Protein AF-A0A7X4GHF5-F1 (afdb_monomer)

Sequence (392 aa):
MITPLTTISASYLDLLAVWRRQIQSVVDDRAQVVCMDEGSFHELKDEPDIDASLAATSLLNASNRRAFWIRRLSVLRSAFDLQGSVLHSDSDAFWLKNPLHLTSRADLVISIEHGLPKHITKRRGFVVCCGFFSLQKNNATTAFVDAWQAACSRTADDQISINTLIDKSITNWGSTEVEGQTCHTAVADFGKGPFRILALSNNLITREHAFDVPSSSYVAHPFLERRFHSAFVALYSKLVVDGTLRDFKVTENFAGMKRRDWATYCCYQQLGSQIPRECLAHAGYLATLAQDFEAAAGYFAQLQHLEGDALVDLYDLQIRRGQEKDALNTLGEIARSSKLSDTQLNKIIRHMARKPHPTGSALVAIALRRYSRPTRLYEGVRRLYLQARGAL

Mean predicted aligned error: 10.78 Å

Structure (mmCIF, N/CA/C/O backbone):
data_AF-A0A7X4GHF5-F1
#
_entry.id   AF-A0A7X4GHF5-F1
#
loop_
_atom_site.group_PDB
_atom_site.id
_atom_site.type_symbol
_atom_site.label_atom_id
_atom_site.label_alt_id
_atom_site.label_comp_id
_atom_site.label_asym_id
_atom_site.label_entity_id
_atom_site.label_seq_id
_atom_site.pdbx_PDB_ins_code
_atom_site.Cartn_x
_atom_site.Cartn_y
_atom_site.Cartn_z
_atom_site.occupancy
_atom_site.B_iso_or_equiv
_atom_site.auth_seq_id
_atom_site.auth_comp_id
_atom_site.auth_asym_id
_atom_site.auth_atom_id
_atom_site.pdbx_PDB_model_num
ATOM 1 N N . MET A 1 1 ? -20.221 -6.251 5.157 1.00 76.44 1 MET A N 1
ATOM 2 C CA . MET A 1 1 ? -19.133 -6.672 4.252 1.00 76.44 1 MET A CA 1
ATOM 3 C C . MET A 1 1 ? -18.185 -5.489 4.134 1.00 76.44 1 MET A C 1
ATOM 5 O O . MET A 1 1 ? -18.686 -4.374 4.172 1.00 76.44 1 MET A O 1
ATOM 9 N N . ILE A 1 2 ? -16.866 -5.698 4.133 1.00 88.25 2 ILE A N 1
ATOM 10 C CA . ILE A 1 2 ? -15.902 -4.597 3.979 1.00 88.25 2 ILE A CA 1
ATOM 11 C C . ILE A 1 2 ? -15.411 -4.631 2.539 1.00 88.25 2 ILE A C 1
ATOM 13 O O . ILE A 1 2 ? -14.798 -5.616 2.134 1.00 88.25 2 ILE A O 1
ATOM 17 N N . THR A 1 3 ? -15.689 -3.566 1.800 1.00 91.50 3 THR A N 1
ATOM 18 C CA . THR A 1 3 ? -15.310 -3.429 0.396 1.00 91.50 3 THR A CA 1
ATOM 19 C C . THR A 1 3 ? -13.855 -2.952 0.293 1.00 91.50 3 THR A C 1
ATOM 21 O O . THR A 1 3 ? -13.482 -2.005 0.997 1.00 91.50 3 THR A O 1
ATOM 24 N N . PRO A 1 4 ? -13.003 -3.587 -0.536 1.00 95.56 4 PRO A N 1
ATOM 25 C CA . PRO A 1 4 ? -11.650 -3.102 -0.781 1.00 95.56 4 PRO A CA 1
ATOM 26 C C . PRO A 1 4 ? -11.671 -1.725 -1.446 1.00 95.56 4 PRO A C 1
ATOM 28 O O . PRO A 1 4 ? -12.371 -1.513 -2.434 1.00 95.56 4 PRO A O 1
ATOM 31 N N . LEU A 1 5 ? -10.868 -0.808 -0.920 1.00 96.56 5 LEU A N 1
ATOM 32 C CA . LEU A 1 5 ? -10.724 0.559 -1.396 1.00 96.56 5 LEU A CA 1
ATOM 33 C C . LEU A 1 5 ? -9.272 0.817 -1.790 1.00 96.56 5 LEU A C 1
ATOM 35 O O . LEU A 1 5 ? -8.342 0.481 -1.054 1.00 96.56 5 LEU A O 1
ATOM 39 N N . THR A 1 6 ? -9.077 1.473 -2.930 1.00 97.00 6 THR A N 1
ATOM 40 C CA . THR A 1 6 ? -7.788 2.066 -3.295 1.00 97.00 6 THR A CA 1
ATOM 41 C C . THR A 1 6 ? -7.960 3.476 -3.854 1.00 97.00 6 THR A C 1
ATOM 43 O O . THR A 1 6 ? -9.057 3.897 -4.230 1.00 97.00 6 THR A O 1
ATOM 46 N N . THR A 1 7 ? -6.862 4.226 -3.905 1.00 95.44 7 THR A N 1
ATOM 47 C CA . THR A 1 7 ? -6.803 5.548 -4.539 1.00 95.44 7 THR A CA 1
ATOM 48 C C . THR A 1 7 ? -5.776 5.522 -5.656 1.00 95.44 7 THR A C 1
ATOM 50 O O . THR A 1 7 ? -4.653 5.076 -5.420 1.00 95.44 7 THR A O 1
ATOM 53 N N . ILE A 1 8 ? -6.116 6.034 -6.838 1.00 94.81 8 ILE A N 1
ATOM 54 C CA . ILE A 1 8 ? -5.271 5.897 -8.031 1.00 94.81 8 ILE A CA 1
ATOM 55 C C . ILE A 1 8 ? -5.116 7.219 -8.784 1.00 94.81 8 ILE A C 1
ATOM 57 O O . ILE A 1 8 ? -5.974 8.091 -8.703 1.00 94.81 8 ILE A O 1
ATOM 61 N N . SER A 1 9 ? -4.030 7.355 -9.539 1.00 92.19 9 SER A N 1
ATOM 62 C CA . SER A 1 9 ? -3.870 8.367 -10.589 1.00 92.19 9 SER A CA 1
ATOM 63 C C . SER A 1 9 ? -3.614 7.682 -11.932 1.00 92.19 9 SER A C 1
ATOM 65 O O . SER A 1 9 ? -3.171 6.533 -11.957 1.00 92.19 9 SER A O 1
ATOM 67 N N . ALA A 1 10 ? -3.801 8.379 -13.054 1.00 91.88 10 ALA A N 1
ATOM 68 C CA . ALA A 1 10 ? -3.638 7.811 -14.399 1.00 91.88 10 ALA A CA 1
ATOM 69 C C . ALA A 1 10 ? -2.277 7.111 -14.602 1.00 91.88 10 ALA A C 1
ATOM 71 O O . ALA A 1 10 ? -2.182 6.080 -15.259 1.00 91.88 10 ALA A O 1
ATOM 72 N N . SER A 1 11 ? -1.212 7.610 -13.964 1.00 89.31 11 SER A N 1
ATOM 73 C CA . SER A 1 11 ? 0.132 7.014 -14.029 1.00 89.31 11 SER A CA 1
ATOM 74 C C . SER A 1 11 ? 0.292 5.654 -13.330 1.00 89.31 11 SER A C 1
ATOM 76 O O . SER A 1 11 ? 1.405 5.133 -13.304 1.00 89.31 11 SER A O 1
ATOM 78 N N . TYR A 1 12 ? -0.755 5.136 -12.688 1.00 92.75 12 TYR A N 1
ATOM 79 C CA . TYR A 1 12 ? -0.763 3.846 -11.993 1.00 92.75 12 TYR A CA 1
ATOM 80 C C . TYR A 1 12 ? -1.846 2.892 -12.523 1.00 92.75 12 TYR A C 1
ATOM 82 O O . TYR A 1 12 ? -2.049 1.838 -11.926 1.00 92.75 12 TYR A O 1
ATOM 90 N N . LEU A 1 13 ? -2.516 3.216 -13.637 1.00 94.62 13 LEU A N 1
ATOM 91 C CA . LEU A 1 13 ? -3.560 2.361 -14.221 1.00 94.62 13 LEU A CA 1
ATOM 92 C C . LEU A 1 13 ? -3.055 0.942 -14.530 1.00 94.62 13 LEU A C 1
ATOM 94 O O . LEU A 1 13 ? -3.741 -0.029 -14.222 1.00 94.62 13 LEU A O 1
ATOM 98 N N . ASP A 1 14 ? -1.821 0.808 -15.016 1.00 92.69 14 ASP A N 1
ATOM 99 C CA . ASP A 1 14 ? -1.221 -0.500 -15.298 1.00 92.69 14 ASP A CA 1
ATOM 100 C C . ASP A 1 14 ? -1.058 -1.357 -14.030 1.00 92.69 14 ASP A C 1
ATOM 102 O O . ASP A 1 14 ? -1.313 -2.562 -14.046 1.00 92.69 14 ASP A O 1
ATOM 106 N N . LEU A 1 15 ? -0.674 -0.743 -12.904 1.00 92.44 15 LEU A N 1
ATOM 107 C CA . LEU A 1 15 ? -0.608 -1.428 -11.608 1.00 92.44 15 LEU A CA 1
ATOM 108 C C . LEU A 1 15 ? -2.003 -1.771 -11.090 1.00 92.44 15 LEU A C 1
ATOM 110 O O . LEU A 1 15 ? -2.215 -2.885 -10.610 1.00 92.44 15 LEU A O 1
ATOM 114 N N . LEU A 1 16 ? -2.964 -0.858 -11.245 1.00 94.62 16 LEU A N 1
ATOM 115 C CA . LEU A 1 16 ? -4.352 -1.110 -10.877 1.00 94.62 16 LEU A CA 1
ATOM 116 C C . LEU A 1 16 ? -4.926 -2.308 -11.643 1.00 94.62 16 LEU A C 1
ATOM 118 O O . LEU A 1 16 ? -5.626 -3.114 -11.045 1.00 94.62 16 LEU A O 1
ATOM 122 N N . ALA A 1 17 ? -4.601 -2.484 -12.925 1.00 92.94 17 ALA A N 1
ATOM 123 C CA . ALA A 1 17 ? -5.052 -3.639 -13.703 1.00 92.94 17 ALA A CA 1
ATOM 124 C C . ALA A 1 17 ? -4.521 -4.978 -13.152 1.00 92.94 17 ALA A C 1
ATOM 126 O O . ALA A 1 17 ? -5.177 -6.018 -13.262 1.00 92.94 17 ALA A O 1
ATOM 127 N N . VAL A 1 18 ? -3.330 -4.980 -12.544 1.00 91.00 18 VAL A N 1
ATOM 128 C CA . VAL A 1 18 ? -2.799 -6.150 -11.828 1.00 91.00 18 VAL A CA 1
ATOM 129 C C . VAL A 1 18 ? -3.540 -6.350 -10.510 1.00 91.00 18 VAL A C 1
ATOM 131 O O . VAL A 1 18 ? -4.030 -7.446 -10.245 1.00 91.00 18 VAL A O 1
ATOM 134 N N . TRP A 1 19 ? -3.662 -5.287 -9.718 1.00 92.62 19 TRP A N 1
ATOM 135 C CA . TRP A 1 19 ? -4.347 -5.292 -8.427 1.00 92.62 19 TRP A CA 1
ATOM 136 C C . TRP A 1 19 ? -5.813 -5.740 -8.539 1.00 92.62 19 TRP A C 1
ATOM 138 O O . TRP A 1 19 ? -6.261 -6.594 -7.781 1.00 92.62 19 TRP A O 1
ATOM 148 N N . ARG A 1 20 ? -6.541 -5.242 -9.544 1.00 91.69 20 ARG A N 1
ATOM 149 C CA . ARG A 1 20 ? -7.939 -5.583 -9.851 1.00 91.69 20 ARG A CA 1
ATOM 150 C C . ARG A 1 20 ? -8.105 -7.084 -10.069 1.00 91.69 20 ARG A C 1
ATOM 152 O O . ARG A 1 20 ? -8.884 -7.714 -9.363 1.00 91.69 20 ARG A O 1
ATOM 159 N N . ARG A 1 21 ? -7.310 -7.672 -10.973 1.00 90.00 21 ARG A N 1
ATOM 160 C CA . ARG A 1 21 ? -7.340 -9.121 -11.246 1.00 90.00 21 ARG A CA 1
ATOM 161 C C . ARG A 1 21 ? -7.090 -9.948 -9.986 1.00 90.00 21 ARG A C 1
ATOM 163 O O . ARG A 1 21 ? -7.719 -10.982 -9.790 1.00 90.00 21 ARG A O 1
ATOM 170 N N . GLN A 1 22 ? -6.180 -9.491 -9.128 1.00 88.25 22 GLN A N 1
ATOM 171 C CA . GLN A 1 22 ? -5.867 -10.171 -7.874 1.00 88.25 22 GLN A CA 1
ATOM 172 C C . GLN A 1 22 ? -7.028 -10.112 -6.891 1.00 88.25 22 GLN A C 1
ATOM 174 O O . GLN A 1 22 ? -7.406 -11.144 -6.345 1.00 88.25 22 GLN A O 1
ATOM 179 N N . ILE A 1 23 ? -7.633 -8.939 -6.705 1.00 89.88 23 ILE A N 1
ATOM 180 C CA . ILE A 1 23 ? -8.797 -8.810 -5.830 1.00 89.88 23 ILE A CA 1
ATOM 181 C C . ILE A 1 23 ? -9.945 -9.670 -6.327 1.00 89.88 23 ILE A C 1
ATOM 183 O O . ILE A 1 23 ? -10.456 -10.455 -5.540 1.00 89.88 23 ILE A O 1
ATOM 187 N N . GLN A 1 24 ? -10.271 -9.620 -7.617 1.00 89.31 24 GLN A N 1
ATOM 188 C CA . GLN A 1 24 ? -11.323 -10.459 -8.195 1.00 89.31 24 GLN A CA 1
ATOM 189 C C . GLN A 1 24 ? -11.056 -11.960 -8.014 1.00 89.31 24 GLN A C 1
ATOM 191 O O . GLN A 1 24 ? -11.988 -12.746 -7.891 1.00 89.31 24 GLN A O 1
ATOM 196 N N . SER A 1 25 ? -9.785 -12.379 -7.981 1.00 85.75 25 SER A N 1
ATOM 197 C CA . SER A 1 25 ? -9.433 -13.789 -7.764 1.00 85.75 25 SER A CA 1
ATOM 198 C C . SER A 1 25 ? -9.597 -14.259 -6.315 1.00 85.75 25 SER A C 1
ATOM 200 O O . SER A 1 25 ? -9.664 -15.462 -6.074 1.00 85.75 25 SER A O 1
ATOM 202 N N . VAL A 1 26 ? -9.650 -13.341 -5.342 1.00 84.69 26 VAL A N 1
ATOM 203 C CA . VAL A 1 26 ? -9.683 -13.690 -3.909 1.00 84.69 26 VAL A CA 1
ATOM 204 C C . VAL A 1 26 ? -10.907 -13.149 -3.165 1.00 84.69 26 VAL A C 1
ATOM 206 O O . VAL A 1 26 ? -11.211 -13.640 -2.074 1.00 84.69 26 VAL A O 1
ATOM 209 N N . VAL A 1 27 ? -11.612 -12.170 -3.733 1.00 86.00 27 VAL A N 1
ATOM 210 C CA . VAL A 1 27 ? -12.853 -11.578 -3.225 1.00 86.00 27 VAL A CA 1
ATOM 211 C C . VAL A 1 27 ? -13.862 -11.475 -4.368 1.00 86.00 27 VAL A C 1
ATOM 213 O O . VAL A 1 27 ? -13.585 -1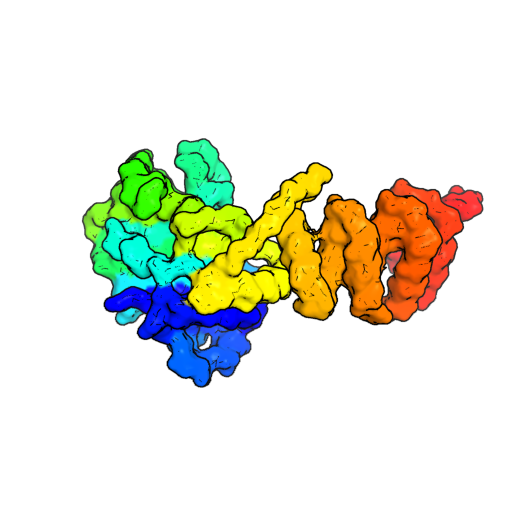0.862 -5.392 1.00 86.00 27 VAL A O 1
ATOM 216 N N . ASP A 1 28 ? -15.052 -12.032 -4.158 1.00 81.44 28 ASP A N 1
ATOM 217 C CA . ASP A 1 28 ? -16.188 -11.965 -5.088 1.00 81.44 28 ASP A CA 1
ATOM 218 C C . ASP A 1 28 ? -17.021 -10.685 -4.863 1.00 81.44 28 ASP A C 1
ATOM 220 O O . ASP A 1 28 ? -18.234 -10.728 -4.673 1.00 81.44 28 ASP A O 1
ATOM 224 N N . ASP A 1 29 ? -16.350 -9.536 -4.757 1.00 83.00 29 ASP A N 1
ATOM 225 C CA . ASP A 1 29 ? -16.986 -8.240 -4.496 1.00 83.00 29 ASP A CA 1
ATOM 226 C C . ASP A 1 29 ? -16.374 -7.154 -5.386 1.00 83.00 29 ASP A C 1
ATOM 228 O O . ASP A 1 29 ? -15.223 -7.255 -5.826 1.00 83.00 29 ASP A O 1
ATOM 232 N N . ARG A 1 30 ? -17.149 -6.100 -5.651 1.00 90.69 30 ARG A N 1
ATOM 233 C CA . ARG A 1 30 ? -16.676 -4.945 -6.418 1.00 90.69 30 ARG A CA 1
ATOM 234 C C . ARG A 1 30 ? -15.602 -4.217 -5.624 1.00 90.69 30 ARG A C 1
ATOM 236 O O . ARG A 1 30 ? -15.729 -4.037 -4.419 1.00 90.69 30 ARG A O 1
ATOM 243 N N . ALA A 1 31 ? -14.560 -3.749 -6.299 1.00 94.31 31 ALA A N 1
ATOM 244 C CA . ALA A 1 31 ? -13.562 -2.896 -5.668 1.00 94.31 31 ALA A CA 1
ATOM 245 C C . ALA A 1 31 ? -13.972 -1.428 -5.797 1.00 94.31 31 ALA A C 1
ATOM 247 O O . ALA A 1 31 ? -14.381 -0.984 -6.870 1.00 94.31 31 ALA A O 1
ATOM 248 N N . GLN A 1 32 ? -13.807 -0.647 -4.733 1.00 96.06 32 GLN A N 1
ATOM 249 C CA . GLN A 1 32 ? -13.950 0.798 -4.825 1.00 96.06 32 GLN A CA 1
ATOM 250 C C . GLN A 1 32 ? -12.619 1.430 -5.233 1.00 96.06 32 GLN A C 1
ATOM 252 O O . GLN A 1 32 ? -11.587 1.233 -4.585 1.00 96.06 32 GLN A O 1
ATOM 257 N N . VAL A 1 33 ? -12.647 2.245 -6.286 1.00 96.75 33 VAL A N 1
ATOM 258 C CA . VAL A 1 33 ? -11.467 2.973 -6.757 1.00 96.75 33 VAL A CA 1
ATOM 259 C C . VAL A 1 33 ? -11.758 4.463 -6.752 1.00 96.75 33 VAL A C 1
ATOM 261 O O . VAL A 1 33 ? -12.599 4.965 -7.497 1.00 96.75 33 VAL A O 1
ATOM 264 N N . VAL A 1 34 ? -11.031 5.203 -5.921 1.00 95.94 34 VAL A N 1
ATOM 265 C CA . VAL A 1 34 ? -11.137 6.661 -5.903 1.00 95.94 34 VAL A CA 1
ATOM 266 C C . VAL A 1 34 ? -10.039 7.262 -6.770 1.00 95.94 34 VAL A C 1
ATOM 268 O O . VAL A 1 34 ? -8.852 7.236 -6.441 1.00 95.94 34 VAL A O 1
ATOM 271 N N . CYS A 1 35 ? -10.456 7.800 -7.905 1.00 94.75 35 CYS A N 1
ATOM 272 C CA . CYS A 1 35 ? -9.605 8.410 -8.910 1.00 94.75 35 CYS A CA 1
ATOM 273 C C . CYS A 1 35 ? -9.187 9.807 -8.452 1.00 94.75 35 CYS A C 1
ATOM 275 O O . CYS A 1 35 ? -10.017 10.638 -8.084 1.00 94.75 35 CYS A O 1
ATOM 277 N N . MET A 1 36 ? -7.886 10.070 -8.462 1.00 91.94 36 MET A N 1
ATOM 278 C CA . MET A 1 36 ? -7.283 11.326 -8.009 1.00 91.94 36 MET A CA 1
ATOM 279 C C . MET A 1 36 ? -7.091 12.324 -9.158 1.00 91.94 36 MET A C 1
ATOM 281 O O . MET A 1 36 ? -6.655 13.451 -8.922 1.00 91.94 36 MET A O 1
ATOM 285 N N . ASP A 1 37 ? -7.423 11.914 -10.383 1.00 90.25 37 ASP A N 1
ATOM 286 C CA . ASP A 1 37 ? -7.453 12.731 -11.590 1.00 90.25 37 ASP A CA 1
ATOM 287 C C . ASP A 1 37 ? -8.564 12.264 -12.546 1.00 90.25 37 ASP A C 1
ATOM 289 O O . ASP A 1 37 ? -9.091 11.157 -12.435 1.00 90.25 37 ASP A O 1
ATOM 293 N N . GLU A 1 38 ? -8.929 13.130 -13.491 1.00 91.81 38 GLU A N 1
ATOM 294 C CA . GLU A 1 38 ? -9.986 12.854 -14.472 1.00 91.81 38 GLU A CA 1
ATOM 295 C C . GLU A 1 38 ? -9.607 11.735 -15.449 1.00 91.81 38 GLU A C 1
ATOM 297 O O . GLU A 1 38 ? -10.481 10.994 -15.887 1.00 91.81 38 GLU A O 1
ATOM 302 N N . GLY A 1 39 ? -8.317 11.575 -15.768 1.00 92.62 39 GLY A N 1
ATOM 303 C CA . GLY A 1 39 ? -7.848 10.553 -16.707 1.00 92.62 39 GLY A CA 1
ATOM 304 C C . GLY A 1 39 ? -8.120 9.138 -16.199 1.00 92.62 39 GLY A C 1
ATOM 305 O O . GLY A 1 39 ? -8.708 8.328 -16.906 1.00 92.62 39 GLY A O 1
ATOM 306 N N . SER A 1 40 ? -7.764 8.867 -14.944 1.00 94.31 40 SER A N 1
ATOM 307 C CA . SER A 1 40 ? -8.077 7.598 -14.281 1.00 94.31 40 SER A CA 1
ATOM 308 C C . SER A 1 40 ? -9.579 7.383 -14.101 1.00 94.31 40 SER A C 1
ATOM 310 O O . SER A 1 40 ? -10.049 6.266 -14.283 1.00 94.31 40 SER A O 1
ATOM 312 N N . PHE A 1 41 ? -10.355 8.433 -13.813 1.00 95.75 41 PHE A N 1
ATOM 313 C CA . PHE A 1 41 ? -11.812 8.303 -13.716 1.00 95.75 41 PHE A CA 1
ATOM 314 C C . PHE A 1 41 ? -12.460 7.949 -15.057 1.00 95.75 41 PHE A C 1
ATOM 316 O O . PHE A 1 41 ? -13.316 7.070 -15.109 1.00 95.75 41 PHE A O 1
ATOM 323 N N . HIS A 1 42 ? -12.051 8.605 -16.145 1.00 95.81 42 HIS A N 1
ATOM 324 C CA . HIS A 1 42 ? -12.578 8.319 -17.476 1.00 95.81 42 HIS A CA 1
ATOM 325 C C . HIS A 1 42 ? -12.290 6.891 -17.934 1.00 95.81 42 HIS A C 1
ATOM 327 O O . HIS A 1 42 ? -13.170 6.295 -18.548 1.00 95.81 42 HIS A O 1
ATOM 333 N N . GLU A 1 43 ? -11.114 6.358 -17.601 1.00 96.44 43 GLU A N 1
ATOM 334 C CA . GLU A 1 43 ? -10.748 4.972 -17.901 1.00 96.44 43 GLU A CA 1
ATOM 335 C C . GLU A 1 43 ? -11.610 3.966 -17.119 1.00 96.44 43 GLU A C 1
ATOM 337 O O . GLU A 1 43 ? -11.991 2.931 -17.651 1.00 96.44 43 GLU A O 1
ATOM 342 N N . LEU A 1 44 ? -11.941 4.264 -15.856 1.00 96.75 44 LEU A N 1
ATOM 343 C CA . LEU A 1 44 ? -12.502 3.273 -14.928 1.00 96.75 44 LEU A CA 1
ATOM 344 C C . LEU A 1 44 ? -14.017 3.361 -14.717 1.00 96.75 44 LEU A C 1
ATOM 346 O O . LEU A 1 44 ? -14.608 2.418 -14.200 1.00 96.75 44 LEU A O 1
ATOM 350 N N . LYS A 1 45 ? -14.667 4.476 -15.067 1.00 96.69 45 LYS A N 1
ATOM 351 C CA . LYS A 1 45 ? -16.090 4.722 -14.746 1.00 96.69 45 LYS A CA 1
ATOM 352 C C . LYS A 1 45 ? -17.071 3.712 -15.343 1.00 96.69 45 LYS A C 1
ATOM 354 O O . LYS A 1 45 ? -18.157 3.546 -14.795 1.00 96.69 45 LYS A O 1
ATOM 359 N N . ASP A 1 46 ? -16.701 3.070 -16.448 1.00 96.06 46 ASP A N 1
ATOM 360 C CA . ASP A 1 46 ? -17.560 2.119 -17.159 1.00 96.06 46 ASP A CA 1
ATOM 361 C C . ASP A 1 46 ? -17.146 0.652 -16.895 1.00 96.06 46 ASP A C 1
ATOM 363 O O . ASP A 1 46 ? -17.707 -0.269 -17.490 1.00 96.06 46 ASP A O 1
ATOM 367 N N . GLU A 1 47 ? -16.180 0.416 -15.996 1.00 95.12 47 GLU A N 1
ATOM 368 C CA . GLU A 1 47 ? -15.701 -0.924 -15.642 1.00 95.12 47 GLU A CA 1
ATOM 369 C C . GLU A 1 47 ? -16.683 -1.639 -14.688 1.00 95.12 47 GLU A C 1
ATOM 371 O O . GLU A 1 47 ? -16.971 -1.136 -13.599 1.00 95.12 47 GLU A O 1
ATOM 376 N N . PRO A 1 48 ? -17.211 -2.826 -15.046 1.00 92.69 48 PRO A N 1
ATOM 377 C CA . PRO A 1 48 ? -18.368 -3.425 -14.365 1.00 92.69 48 PRO A CA 1
ATOM 378 C C . PRO A 1 48 ? -18.104 -3.887 -12.920 1.00 92.69 48 PRO A C 1
ATOM 380 O O . PRO A 1 48 ? -19.014 -3.926 -12.093 1.00 92.69 48 PRO A O 1
ATOM 383 N N . ASP A 1 49 ? -16.866 -4.236 -12.596 1.00 92.62 49 ASP A N 1
ATOM 384 C CA . ASP A 1 49 ? -16.399 -4.741 -11.297 1.00 92.62 49 ASP A CA 1
ATOM 385 C C . ASP A 1 49 ? -15.738 -3.658 -10.428 1.00 92.62 49 ASP A C 1
ATOM 387 O O . ASP A 1 49 ? -15.343 -3.932 -9.293 1.00 92.62 49 ASP A O 1
ATOM 391 N N . ILE A 1 50 ? -15.639 -2.427 -10.933 1.00 94.38 50 ILE A N 1
ATOM 392 C CA . ILE A 1 50 ? -15.091 -1.287 -10.202 1.00 94.38 50 ILE A CA 1
ATOM 393 C C . ILE A 1 50 ? -16.216 -0.302 -9.890 1.00 94.38 50 ILE A C 1
ATOM 395 O O . ILE A 1 50 ? -17.032 0.036 -10.743 1.00 94.38 50 ILE A O 1
ATOM 399 N N . ASP A 1 51 ? -16.272 0.168 -8.649 1.00 95.50 51 ASP A N 1
ATOM 400 C CA . ASP A 1 51 ? -17.019 1.369 -8.280 1.00 95.50 51 ASP A CA 1
ATOM 401 C C . ASP A 1 51 ? -16.059 2.565 -8.283 1.00 95.50 51 ASP A C 1
ATOM 403 O O . ASP A 1 51 ? -15.347 2.832 -7.306 1.00 95.50 51 ASP A O 1
ATOM 407 N N . ALA A 1 52 ? -15.963 3.228 -9.438 1.00 96.31 52 ALA A N 1
ATOM 408 C CA . ALA A 1 52 ? -15.053 4.345 -9.639 1.00 96.31 52 ALA A CA 1
ATOM 409 C C . ALA A 1 52 ? -15.712 5.667 -9.235 1.00 96.31 52 ALA A C 1
ATOM 411 O O . ALA A 1 52 ? -16.794 6.018 -9.702 1.00 96.31 52 ALA A O 1
ATOM 412 N N . SER A 1 53 ? -15.013 6.464 -8.429 1.00 95.25 53 SER A N 1
ATOM 413 C CA . SER A 1 53 ? -15.431 7.831 -8.101 1.00 95.25 53 SER A CA 1
ATOM 414 C C . SER A 1 53 ? -14.281 8.810 -8.280 1.00 95.25 53 SER A C 1
ATOM 416 O O . SER A 1 53 ? -13.129 8.492 -7.993 1.00 95.25 53 SER A O 1
ATOM 418 N N . LEU A 1 54 ? -14.577 10.019 -8.754 1.00 93.88 54 LEU A N 1
ATOM 419 C CA . LEU A 1 54 ? -13.589 11.087 -8.846 1.00 93.88 54 LEU A CA 1
ATOM 420 C C . LEU A 1 54 ? -13.485 11.810 -7.501 1.00 93.88 54 LEU A C 1
ATOM 422 O O . LEU A 1 54 ? -14.474 12.312 -6.961 1.00 93.88 54 LEU A O 1
ATOM 426 N N . ALA A 1 55 ? -12.273 11.926 -6.969 1.00 90.88 55 ALA A N 1
ATOM 427 C CA . ALA A 1 55 ? -12.010 12.775 -5.824 1.00 90.88 55 ALA A CA 1
ATOM 428 C C . ALA A 1 55 ? -12.334 14.233 -6.197 1.00 90.88 55 ALA A C 1
ATOM 430 O O . ALA A 1 55 ? -11.614 14.852 -6.971 1.00 90.88 55 ALA A O 1
ATOM 431 N N . ALA A 1 56 ? -13.404 14.789 -5.618 1.00 76.19 56 ALA A N 1
ATOM 432 C CA . ALA A 1 56 ? -13.831 16.180 -5.788 1.00 76.19 56 ALA A CA 1
ATOM 433 C C . ALA A 1 56 ? -12.705 17.208 -5.524 1.00 76.19 56 ALA A C 1
ATOM 435 O O . ALA A 1 56 ? -12.559 17.654 -4.386 1.00 76.19 56 ALA A O 1
ATOM 436 N N . THR A 1 57 ? -11.898 17.518 -6.547 1.00 64.06 57 THR A N 1
ATOM 437 C CA . THR A 1 57 ? -11.048 18.710 -6.745 1.00 64.06 57 THR A CA 1
ATOM 438 C C . THR A 1 57 ? -10.228 18.547 -8.035 1.00 64.06 57 THR A C 1
ATOM 440 O O . THR A 1 57 ? -9.264 17.786 -8.065 1.00 64.06 57 THR A O 1
ATOM 443 N N . SER A 1 58 ? -10.558 19.314 -9.072 1.00 53.31 58 SER A N 1
ATOM 444 C CA . SER A 1 58 ? -9.985 19.288 -10.432 1.00 53.31 58 SER A CA 1
ATOM 445 C C . SER A 1 58 ? -8.552 19.844 -10.581 1.00 53.31 58 SER A C 1
ATOM 447 O O . SER A 1 58 ? -8.123 20.145 -11.689 1.00 53.31 58 SER A O 1
ATOM 449 N N . LEU A 1 59 ? -7.786 20.032 -9.496 1.00 52.62 59 LEU A N 1
ATOM 450 C CA . LEU A 1 59 ? -6.533 20.815 -9.534 1.00 52.62 59 LEU A CA 1
ATOM 451 C C . LEU A 1 59 ? -5.352 20.205 -8.770 1.00 52.62 59 LEU A C 1
ATOM 453 O O . LEU A 1 59 ? -4.392 20.908 -8.438 1.00 52.62 59 LEU A O 1
ATOM 457 N N . LEU A 1 60 ? -5.366 18.900 -8.494 1.00 60.28 60 LEU A N 1
ATOM 458 C CA . LEU A 1 60 ? -4.144 18.255 -8.028 1.00 60.28 60 LEU A CA 1
ATOM 459 C C . LEU A 1 60 ? -3.153 18.176 -9.188 1.00 60.28 60 LEU A C 1
ATOM 461 O O . LEU A 1 60 ? -3.236 17.322 -10.063 1.00 60.28 60 LEU A O 1
ATOM 465 N N . ASN A 1 61 ? -2.163 19.067 -9.166 1.00 64.75 61 ASN A N 1
ATOM 466 C CA . ASN A 1 61 ? -0.948 18.834 -9.922 1.00 64.75 61 ASN A CA 1
ATOM 467 C C . ASN A 1 61 ? -0.337 17.528 -9.388 1.00 64.75 61 ASN A C 1
ATOM 469 O O . ASN A 1 61 ? 0.135 17.493 -8.249 1.00 64.75 61 ASN A O 1
ATOM 473 N N . ALA A 1 62 ? -0.354 16.471 -10.206 1.00 61.69 62 ALA A N 1
ATOM 474 C CA . ALA A 1 62 ? 0.118 15.125 -9.867 1.00 61.6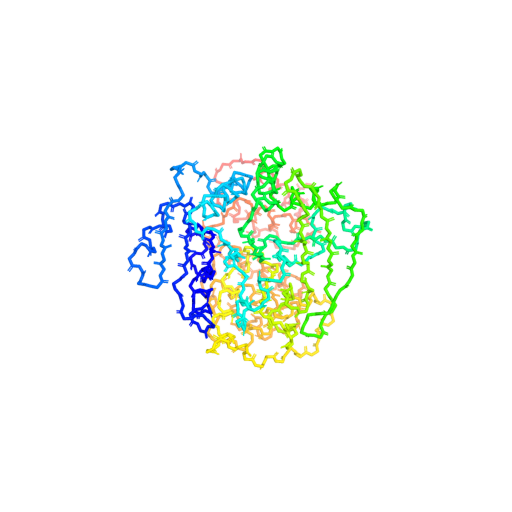9 62 ALA A CA 1
ATOM 475 C C . ALA A 1 62 ? 1.557 15.089 -9.304 1.00 61.69 62 ALA A C 1
ATOM 477 O O . ALA A 1 62 ? 1.976 14.107 -8.695 1.00 61.69 62 ALA A O 1
ATOM 478 N N . SER A 1 63 ? 2.326 16.171 -9.465 1.00 69.81 63 SER A N 1
ATOM 479 C CA . SER A 1 63 ? 3.658 16.320 -8.873 1.00 69.81 63 SER A CA 1
ATOM 480 C C . SER A 1 63 ? 3.668 16.616 -7.362 1.00 69.81 63 SER A C 1
ATOM 482 O O . SER A 1 63 ? 4.698 16.415 -6.712 1.00 69.81 63 SER A O 1
ATOM 484 N N . ASN A 1 64 ? 2.556 17.052 -6.759 1.00 84.38 64 ASN A N 1
ATOM 485 C CA . ASN A 1 64 ? 2.510 17.419 -5.343 1.00 84.38 64 ASN A CA 1
ATOM 486 C C . ASN A 1 64 ? 2.123 16.236 -4.436 1.00 84.38 64 ASN A C 1
ATOM 488 O O . ASN A 1 64 ? 0.984 16.111 -3.983 1.00 84.38 64 ASN A O 1
ATOM 492 N N . ARG A 1 65 ? 3.114 15.398 -4.102 1.00 85.69 65 ARG A N 1
ATOM 493 C CA . ARG A 1 65 ? 2.960 14.245 -3.185 1.00 85.69 65 ARG A CA 1
ATOM 494 C C . ARG A 1 65 ? 2.325 14.601 -1.834 1.00 85.69 65 ARG A C 1
ATOM 496 O O . ARG A 1 65 ? 1.564 13.814 -1.289 1.00 85.69 65 ARG A O 1
ATOM 503 N N . ARG A 1 66 ? 2.616 15.791 -1.305 1.00 90.00 66 ARG A N 1
ATOM 504 C CA . ARG A 1 66 ? 2.062 16.267 -0.028 1.00 90.00 66 ARG A CA 1
ATOM 505 C C . ARG A 1 66 ? 0.550 16.447 -0.094 1.00 90.00 66 ARG A C 1
ATOM 507 O O . ARG A 1 66 ? -0.169 15.993 0.790 1.00 90.00 66 ARG A O 1
ATOM 514 N N . ALA A 1 67 ? 0.075 17.072 -1.169 1.00 88.75 67 ALA A N 1
ATOM 515 C CA . ALA A 1 67 ? -1.352 17.244 -1.408 1.00 88.75 67 ALA A CA 1
ATOM 516 C C . ALA A 1 67 ? -2.054 15.896 -1.645 1.00 88.75 67 ALA A C 1
ATOM 518 O O . ALA A 1 67 ? -3.166 15.702 -1.159 1.00 88.75 67 ALA A O 1
ATOM 519 N N . PHE A 1 68 ? -1.380 14.950 -2.313 1.00 89.50 68 PHE A N 1
ATOM 520 C CA . PHE A 1 68 ? -1.885 13.587 -2.490 1.00 89.50 68 PHE A CA 1
ATOM 521 C C . PHE A 1 68 ? -2.188 12.908 -1.147 1.00 89.50 68 PHE A C 1
ATOM 523 O O . PHE A 1 68 ? -3.300 12.427 -0.962 1.00 89.50 68 PHE A O 1
ATOM 530 N N . TRP A 1 69 ? -1.257 12.917 -0.186 1.00 92.25 69 TRP A N 1
ATOM 531 C CA . TRP A 1 69 ? -1.461 12.235 1.101 1.00 92.25 69 TRP A CA 1
ATOM 532 C C . TRP A 1 69 ? -2.587 12.847 1.943 1.00 92.25 69 TRP A C 1
ATOM 534 O O . TRP A 1 69 ? -3.425 12.123 2.478 1.00 92.25 69 TRP A O 1
ATOM 544 N N . ILE A 1 70 ? -2.674 14.180 1.999 1.00 92.81 70 ILE A N 1
ATOM 545 C CA . ILE A 1 70 ? -3.788 14.873 2.673 1.00 92.81 70 ILE A CA 1
ATOM 546 C C . ILE A 1 70 ? -5.125 14.490 2.023 1.00 92.81 70 ILE A C 1
ATOM 548 O O . ILE A 1 70 ? -6.133 14.265 2.706 1.00 92.81 70 ILE A O 1
ATOM 552 N N . ARG A 1 71 ? -5.143 14.395 0.689 1.00 90.88 71 ARG A N 1
ATOM 553 C CA . ARG A 1 71 ? -6.353 14.057 -0.051 1.00 90.88 71 ARG A CA 1
ATOM 554 C C . ARG A 1 71 ? -6.748 12.595 0.115 1.00 90.88 71 ARG A C 1
ATOM 556 O O . ARG A 1 71 ? -7.929 12.348 0.342 1.00 90.88 71 ARG A O 1
ATOM 563 N N . ARG A 1 72 ? -5.794 11.659 0.067 1.00 92.94 72 ARG A N 1
ATOM 564 C CA . ARG A 1 72 ? -6.027 10.231 0.338 1.00 92.94 72 ARG A CA 1
ATOM 565 C C . ARG A 1 72 ? -6.763 10.061 1.663 1.00 92.94 72 ARG A C 1
ATOM 567 O O . ARG A 1 72 ? -7.791 9.398 1.715 1.00 92.94 72 ARG A O 1
ATOM 574 N N . LEU A 1 73 ? -6.320 10.756 2.708 1.00 94.19 73 LEU A N 1
ATOM 575 C CA . LEU A 1 73 ? -6.976 10.677 4.010 1.00 94.19 73 LEU A CA 1
ATOM 576 C C . LEU A 1 73 ? -8.374 11.318 4.040 1.00 94.19 73 LEU A C 1
ATOM 578 O O . LEU A 1 73 ? -9.266 10.817 4.718 1.00 94.19 73 LEU A O 1
ATOM 582 N N . SER A 1 74 ? -8.604 12.380 3.266 1.00 93.50 74 SER A N 1
ATOM 583 C CA . SER A 1 74 ? -9.942 12.981 3.124 1.00 93.50 74 SER A CA 1
ATOM 584 C C . SER A 1 74 ? -10.918 12.054 2.386 1.00 93.50 74 SER A C 1
ATOM 586 O O . SER A 1 74 ? -12.092 11.963 2.747 1.00 93.50 74 SER A O 1
ATOM 588 N N . VAL A 1 75 ? -10.423 11.330 1.378 1.00 93.12 75 VAL A N 1
ATOM 589 C CA . VAL A 1 75 ? -11.166 10.272 0.682 1.00 93.12 75 VAL A CA 1
ATOM 590 C C . VAL A 1 75 ? -11.516 9.147 1.651 1.00 93.12 75 VAL A C 1
ATOM 592 O O . VAL A 1 75 ? -12.685 8.793 1.771 1.00 93.12 75 VAL A O 1
ATOM 595 N N . LEU A 1 76 ? -10.531 8.648 2.401 1.00 93.06 76 LEU A N 1
ATOM 596 C CA . LEU A 1 76 ? -10.730 7.600 3.402 1.00 93.06 76 LEU A CA 1
ATOM 597 C C . LEU A 1 76 ? -11.752 8.008 4.467 1.00 9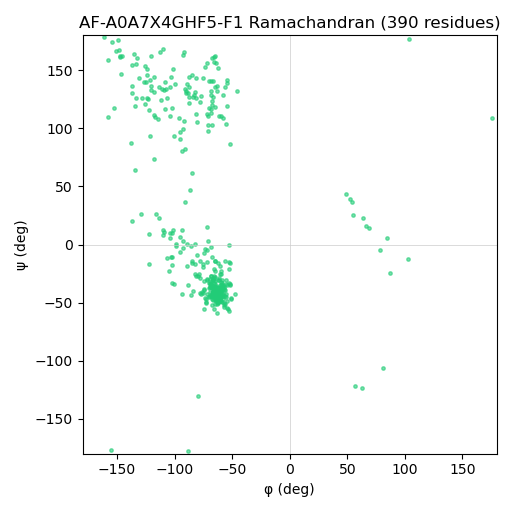3.06 76 LEU A C 1
ATOM 599 O O . LEU A 1 76 ? -12.628 7.218 4.801 1.00 93.06 76 LEU A O 1
ATOM 603 N N . ARG A 1 77 ? -11.692 9.253 4.961 1.00 94.50 77 ARG A N 1
ATOM 604 C CA . ARG A 1 77 ? -12.680 9.793 5.908 1.00 94.50 77 ARG A CA 1
ATOM 605 C C . ARG A 1 77 ? -14.092 9.764 5.326 1.00 94.50 77 ARG A C 1
ATOM 607 O O . ARG A 1 77 ? -15.013 9.362 6.032 1.00 94.50 77 ARG A O 1
ATOM 614 N N . SER A 1 78 ? -14.237 10.172 4.065 1.00 93.88 78 SER A N 1
ATOM 615 C CA . SER A 1 78 ? -15.527 10.210 3.365 1.00 93.88 78 SER A CA 1
ATOM 616 C C . SER A 1 78 ? -16.082 8.801 3.145 1.00 93.88 78 SER A C 1
ATOM 618 O O . SER A 1 78 ? -17.247 8.547 3.439 1.00 93.88 78 SER A O 1
ATOM 620 N N . ALA A 1 79 ? -15.239 7.858 2.710 1.00 91.94 79 ALA A N 1
ATOM 621 C CA . ALA A 1 79 ? -15.611 6.449 2.587 1.00 91.94 79 ALA A CA 1
ATOM 622 C C . ALA A 1 79 ? -16.031 5.858 3.945 1.00 91.94 79 ALA A C 1
ATOM 624 O O . ALA A 1 79 ? -17.062 5.200 4.043 1.00 91.94 79 ALA A O 1
ATOM 625 N N . PHE A 1 80 ? -15.299 6.182 5.014 1.00 92.31 80 PHE A N 1
ATOM 626 C CA . PHE A 1 80 ? -15.605 5.751 6.380 1.00 92.31 80 PHE A CA 1
ATOM 627 C C . PHE A 1 80 ? -16.918 6.337 6.939 1.00 92.31 80 PHE A C 1
ATOM 629 O O . PHE A 1 80 ? -17.559 5.738 7.809 1.00 92.31 80 PHE A O 1
ATOM 636 N N . ASP A 1 81 ? -17.348 7.513 6.473 1.00 93.12 81 ASP A N 1
ATOM 637 C CA . ASP A 1 81 ? -18.671 8.059 6.808 1.00 93.12 81 ASP A CA 1
ATOM 638 C C . ASP A 1 81 ? -19.798 7.370 6.049 1.00 93.12 81 ASP A C 1
ATOM 640 O O . ASP A 1 81 ? -20.825 7.062 6.649 1.00 93.12 81 ASP A O 1
ATOM 644 N N . LEU A 1 82 ? -19.598 7.102 4.759 1.00 92.50 82 LEU A N 1
ATOM 645 C CA . LEU A 1 82 ? -20.636 6.545 3.894 1.00 92.50 82 LEU A CA 1
ATOM 646 C C . LEU A 1 82 ? -20.839 5.039 4.095 1.00 92.50 82 LEU A C 1
ATOM 648 O O . LEU A 1 82 ? -21.972 4.570 4.114 1.00 92.50 82 LEU A O 1
ATOM 652 N N . GLN A 1 83 ? -19.753 4.281 4.242 1.00 91.50 83 GLN A N 1
ATOM 653 C CA . GLN A 1 83 ? -19.770 2.811 4.232 1.00 91.50 83 GLN A CA 1
ATOM 654 C C . GLN A 1 83 ? -19.573 2.196 5.620 1.00 91.50 83 GLN A C 1
ATOM 656 O O . GLN A 1 83 ? -19.778 0.999 5.819 1.00 91.50 83 GLN A O 1
ATOM 661 N N . GLY A 1 84 ? -19.172 3.003 6.604 1.00 92.88 84 GLY A N 1
ATOM 662 C CA . GLY A 1 84 ? -18.777 2.503 7.910 1.00 92.88 84 GLY A CA 1
ATOM 663 C C . GLY A 1 84 ? -17.339 1.991 7.892 1.00 92.88 84 GLY A C 1
ATOM 664 O O . GLY A 1 84 ? -16.414 2.792 7.925 1.00 92.88 84 GLY A O 1
ATOM 665 N N . SER A 1 85 ? -17.136 0.673 7.929 1.00 95.44 85 SER A N 1
ATOM 666 C CA . SER A 1 85 ? -15.787 0.089 7.977 1.00 95.44 85 SER A CA 1
ATOM 667 C C . SER A 1 85 ? -15.097 0.165 6.611 1.00 95.44 85 SER A C 1
ATOM 669 O O . SER A 1 85 ? -15.740 -0.031 5.586 1.00 95.44 85 SER A O 1
ATOM 671 N N . VAL A 1 86 ? -13.784 0.397 6.595 1.00 95.94 86 VAL A N 1
ATOM 672 C CA . VAL A 1 86 ? -12.987 0.553 5.362 1.00 95.94 86 VAL A CA 1
ATOM 673 C C . VAL A 1 86 ? -11.827 -0.435 5.369 1.00 95.94 86 VAL A C 1
ATOM 675 O O . VAL A 1 86 ? -11.192 -0.618 6.405 1.00 95.94 86 VAL A O 1
ATOM 678 N N . LEU A 1 87 ? -11.520 -1.036 4.219 1.00 97.12 87 LEU A N 1
ATOM 679 C CA . LEU A 1 87 ? -10.274 -1.758 3.964 1.00 97.12 87 LEU A CA 1
ATOM 680 C C . LEU A 1 87 ? -9.534 -1.050 2.839 1.00 97.12 87 LEU A C 1
ATOM 682 O O . LEU A 1 87 ? -9.976 -1.076 1.699 1.00 97.12 87 LEU A O 1
ATOM 686 N N . HIS A 1 88 ? -8.409 -0.429 3.164 1.00 97.69 88 HIS A N 1
ATOM 687 C CA . HIS A 1 88 ? -7.557 0.246 2.199 1.00 97.69 88 HIS A CA 1
ATOM 688 C C . HIS A 1 88 ? -6.370 -0.631 1.809 1.00 97.69 88 HIS A C 1
ATOM 690 O O . HIS A 1 88 ? -5.713 -1.230 2.666 1.00 97.69 88 HIS A O 1
ATOM 696 N N . SER A 1 89 ? -6.056 -0.631 0.518 1.00 97.31 89 SER A N 1
ATOM 697 C CA . SER A 1 89 ? -4.833 -1.194 -0.044 1.00 97.31 89 SER A CA 1
ATOM 698 C C . SER A 1 89 ? -4.293 -0.231 -1.098 1.00 97.31 89 SER A C 1
ATOM 700 O O . SER A 1 89 ? -5.035 0.185 -1.988 1.00 97.31 89 SER A O 1
ATOM 702 N N . ASP A 1 90 ? -3.010 0.120 -1.038 1.00 96.81 90 ASP A N 1
ATOM 703 C CA . ASP A 1 90 ? -2.370 0.846 -2.139 1.00 96.81 90 ASP A CA 1
ATOM 704 C C . ASP A 1 90 ? -2.395 -0.034 -3.408 1.00 96.81 90 ASP A C 1
ATOM 706 O O . ASP A 1 90 ? -2.447 -1.265 -3.332 1.00 96.81 90 ASP A O 1
ATOM 710 N N . SER A 1 91 ? -2.403 0.586 -4.590 1.00 94.88 91 SER A N 1
ATOM 711 C CA . SER A 1 91 ? -2.515 -0.132 -5.872 1.00 94.88 91 SER A CA 1
ATOM 712 C C . SER A 1 91 ? -1.294 -0.996 -6.211 1.00 94.88 91 SER A C 1
ATOM 714 O O . SER A 1 91 ? -1.318 -1.758 -7.171 1.00 94.88 91 SER A O 1
ATOM 716 N N . ASP A 1 92 ? -0.205 -0.846 -5.458 1.00 93.81 92 ASP A N 1
ATOM 717 C CA . ASP A 1 92 ? 1.005 -1.667 -5.502 1.00 93.81 92 ASP A CA 1
ATOM 718 C C . ASP A 1 92 ? 1.100 -2.656 -4.323 1.00 93.81 92 ASP A C 1
ATOM 720 O O . ASP A 1 92 ? 2.133 -3.299 -4.136 1.00 93.81 92 ASP A O 1
ATOM 724 N N . ALA A 1 93 ? 0.033 -2.810 -3.535 1.00 94.69 93 ALA A N 1
ATOM 725 C CA . ALA A 1 93 ? -0.112 -3.875 -2.551 1.00 94.69 93 ALA A CA 1
ATOM 726 C C . ALA A 1 93 ? -0.899 -5.036 -3.174 1.00 94.69 93 ALA A C 1
ATOM 728 O O . ALA A 1 93 ? -2.126 -5.030 -3.235 1.00 94.69 93 ALA A O 1
ATOM 729 N N . PHE A 1 94 ? -0.164 -6.029 -3.662 1.00 91.69 94 PHE A N 1
ATOM 730 C CA . PHE A 1 94 ? -0.660 -7.160 -4.433 1.00 91.69 94 PHE A CA 1
ATOM 731 C C . PHE A 1 94 ? -1.251 -8.253 -3.539 1.00 91.69 94 PHE A C 1
ATOM 733 O O . PHE A 1 94 ? -0.576 -8.745 -2.633 1.00 91.69 94 PHE A O 1
ATOM 740 N N . TRP A 1 95 ? -2.496 -8.657 -3.791 1.00 91.94 95 TRP A N 1
ATOM 741 C CA . TRP A 1 95 ? -3.198 -9.647 -2.968 1.00 91.94 95 TRP A CA 1
ATOM 742 C C . TRP A 1 95 ? -2.887 -11.060 -3.463 1.00 91.94 95 TRP A C 1
ATOM 744 O O . TRP A 1 95 ? -3.110 -11.392 -4.623 1.00 91.94 95 TRP A O 1
ATOM 754 N N . LEU A 1 96 ? -2.342 -11.882 -2.571 1.00 88.69 96 LEU A N 1
ATOM 755 C CA . LEU A 1 96 ? -1.879 -13.247 -2.850 1.00 88.69 96 LEU A CA 1
ATOM 756 C C . LEU A 1 96 ? -2.838 -14.308 -2.309 1.00 88.69 96 LEU A C 1
ATOM 758 O O . LEU A 1 96 ? -2.804 -15.470 -2.693 1.00 88.69 96 LEU A O 1
ATOM 762 N N . LYS A 1 97 ? -3.631 -13.915 -1.316 1.00 90.81 97 LYS A N 1
ATOM 763 C CA . LYS A 1 97 ? -4.667 -14.704 -0.656 1.00 90.81 97 LYS A CA 1
ATOM 764 C C . LYS A 1 97 ? -5.727 -13.733 -0.162 1.00 90.81 97 LYS A C 1
ATOM 766 O O . LYS A 1 97 ? -5.463 -12.540 -0.060 1.00 90.81 97 LYS A O 1
ATOM 771 N N . ASN A 1 98 ? -6.891 -14.238 0.231 1.00 93.25 98 ASN A N 1
ATOM 772 C CA . ASN A 1 98 ? -7.943 -13.411 0.815 1.00 93.25 98 ASN A CA 1
ATOM 773 C C . ASN A 1 98 ? -7.554 -12.929 2.239 1.00 93.25 98 ASN A C 1
ATOM 775 O O . ASN A 1 98 ? -7.537 -13.743 3.171 1.00 93.25 98 ASN A O 1
ATOM 779 N N . PRO A 1 99 ? -7.279 -11.625 2.457 1.00 94.81 99 PRO A N 1
ATOM 780 C CA . PRO A 1 99 ? -6.875 -11.104 3.756 1.00 94.81 99 PRO A CA 1
ATOM 781 C C . PRO A 1 99 ? -8.069 -10.677 4.625 1.00 94.81 99 PRO A C 1
ATOM 783 O O . PRO A 1 99 ? -7.856 -10.190 5.732 1.00 94.81 99 PRO A O 1
ATOM 786 N N . LEU A 1 100 ? -9.322 -10.820 4.168 1.00 94.50 100 LEU A N 1
ATOM 787 C CA . LEU A 1 100 ? -10.492 -10.228 4.833 1.00 94.50 100 LEU A CA 1
ATOM 788 C C . LEU A 1 100 ? -10.656 -10.705 6.281 1.00 94.50 100 LEU A C 1
ATOM 790 O O . LEU A 1 100 ? -10.960 -9.898 7.159 1.00 94.50 100 LEU A O 1
ATOM 794 N N . HIS A 1 101 ? -10.367 -11.976 6.564 1.00 94.31 101 HIS A N 1
ATOM 795 C CA . HIS A 1 101 ? -10.415 -12.544 7.919 1.00 94.31 101 HIS A CA 1
ATOM 796 C C . HIS A 1 101 ? -9.381 -11.932 8.897 1.00 94.31 101 HIS A C 1
ATOM 798 O O . HIS A 1 101 ? -9.493 -12.103 10.114 1.00 94.31 101 HIS A O 1
ATOM 804 N N . LEU A 1 102 ? -8.377 -11.200 8.396 1.00 95.69 102 LEU A N 1
ATOM 805 C CA . LEU A 1 102 ? -7.425 -10.447 9.221 1.00 95.69 102 LEU A CA 1
ATOM 806 C C . LEU A 1 102 ? -8.008 -9.099 9.673 1.00 95.69 102 LEU A C 1
ATOM 808 O O . LEU A 1 102 ? -7.618 -8.578 10.716 1.00 95.69 102 LEU A O 1
ATOM 812 N N . THR A 1 103 ? -8.944 -8.534 8.906 1.00 93.75 103 THR A N 1
ATOM 813 C CA . THR A 1 103 ? -9.309 -7.105 8.961 1.00 93.75 103 THR A CA 1
ATOM 814 C C . THR A 1 103 ? -10.288 -6.725 10.073 1.00 93.75 103 THR A C 1
ATOM 816 O O . THR A 1 103 ? -10.392 -5.545 10.409 1.00 93.75 103 THR A O 1
ATOM 819 N N . SER A 1 104 ? -10.996 -7.687 10.671 1.00 92.81 104 SER A N 1
ATOM 820 C CA . SER A 1 104 ? -12.029 -7.461 11.698 1.00 92.81 104 SER A CA 1
ATOM 821 C C . SER A 1 104 ? -11.557 -7.722 13.133 1.00 92.81 104 SER A C 1
ATOM 823 O O . SER A 1 104 ? -12.373 -7.817 14.047 1.00 92.81 104 SER A O 1
ATOM 825 N N . ARG A 1 105 ? -10.245 -7.872 13.346 1.00 95.81 105 ARG A N 1
ATOM 826 C CA . ARG A 1 105 ? -9.667 -8.280 14.639 1.00 95.81 105 ARG A CA 1
ATOM 827 C C . ARG A 1 105 ? -9.444 -7.129 15.631 1.00 95.81 105 ARG A C 1
ATOM 829 O O . ARG A 1 105 ? -9.227 -7.388 16.812 1.00 95.81 105 ARG A O 1
ATOM 836 N N . ALA A 1 106 ? -9.469 -5.880 15.173 1.00 98.12 106 ALA A N 1
ATOM 837 C CA . ALA A 1 106 ? -9.238 -4.682 15.985 1.00 98.12 106 ALA A CA 1
ATOM 838 C C . ALA A 1 106 ? -9.929 -3.457 15.359 1.00 98.12 106 ALA A C 1
ATOM 840 O O . ALA A 1 106 ? -10.456 -3.557 14.252 1.00 98.12 106 ALA A O 1
ATOM 841 N N . ASP A 1 107 ? -9.906 -2.309 16.044 1.00 98.25 107 ASP A N 1
ATOM 842 C CA . ASP A 1 107 ? -10.456 -1.049 15.518 1.00 98.25 107 ASP A CA 1
ATOM 843 C C . ASP A 1 107 ? -9.632 -0.527 14.332 1.00 98.25 107 ASP A C 1
ATOM 845 O O . ASP A 1 107 ? -10.190 -0.033 13.353 1.00 98.25 107 ASP A O 1
ATOM 849 N N . LEU A 1 108 ? -8.310 -0.714 14.404 1.00 98.62 108 LEU A N 1
ATOM 850 C CA . LEU A 1 108 ? -7.360 -0.557 13.306 1.00 98.62 108 LEU A CA 1
ATOM 851 C C . LEU A 1 108 ? -6.542 -1.836 13.151 1.00 98.62 108 LEU A C 1
ATOM 853 O O . LEU A 1 108 ? -5.813 -2.218 14.068 1.00 98.62 108 LEU A O 1
ATOM 857 N N . VAL A 1 109 ? -6.606 -2.460 11.977 1.00 98.62 109 VAL A N 1
ATOM 858 C CA . VAL A 1 109 ? -5.650 -3.500 11.572 1.00 98.62 109 VAL A CA 1
ATOM 859 C C . VAL A 1 109 ? -4.736 -2.901 10.518 1.00 98.62 109 VAL A C 1
ATOM 861 O O . VAL A 1 109 ? -5.222 -2.349 9.543 1.00 98.62 109 VAL A O 1
ATOM 864 N N . ILE A 1 110 ? -3.422 -2.964 10.693 1.00 98.62 110 ILE A N 1
ATOM 865 C CA . ILE A 1 110 ? -2.478 -2.263 9.815 1.00 98.62 110 ILE A CA 1
ATOM 866 C C . ILE A 1 110 ? -1.189 -3.055 9.651 1.00 98.62 110 ILE A C 1
ATOM 868 O O . ILE A 1 110 ? -0.759 -3.732 10.573 1.00 98.62 110 ILE A O 1
ATOM 872 N N . SER A 1 111 ? -0.559 -2.990 8.486 1.00 98.19 111 SER A N 1
ATOM 873 C CA . SER A 1 111 ? 0.751 -3.619 8.266 1.00 98.19 111 SER A CA 1
ATOM 874 C C . SER A 1 111 ? 1.889 -2.852 8.950 1.00 98.19 111 SER A C 1
ATOM 876 O O . SER A 1 111 ? 1.797 -1.640 9.151 1.00 98.19 111 SER A O 1
ATOM 878 N N . ILE A 1 112 ? 2.974 -3.538 9.319 1.00 97.88 112 ILE A N 1
ATOM 879 C CA . ILE A 1 112 ? 4.210 -2.888 9.785 1.00 97.88 112 ILE A CA 1
ATOM 880 C C . ILE A 1 112 ? 5.202 -2.661 8.639 1.00 97.88 112 ILE A C 1
ATOM 882 O O . ILE A 1 112 ? 5.115 -3.265 7.577 1.00 97.88 112 ILE A O 1
ATOM 886 N N . GLU A 1 113 ? 6.180 -1.788 8.868 1.00 95.69 113 GLU A N 1
ATOM 887 C CA . GLU A 1 113 ? 7.401 -1.677 8.077 1.00 95.69 113 GLU A CA 1
ATOM 888 C C . GLU A 1 113 ? 8.554 -1.051 8.892 1.00 95.69 113 GLU A C 1
ATOM 890 O O . GLU A 1 113 ? 8.418 -0.716 10.068 1.00 95.69 113 GLU A O 1
ATOM 895 N N . HIS A 1 114 ? 9.705 -0.838 8.246 1.00 94.19 114 HIS A N 1
ATOM 896 C CA . HIS A 1 114 ? 10.918 -0.260 8.853 1.00 94.19 114 HIS A CA 1
ATOM 897 C C . HIS A 1 114 ? 11.311 1.100 8.227 1.00 94.19 114 HIS A C 1
ATOM 899 O O . HIS A 1 114 ? 12.483 1.501 8.184 1.00 94.19 114 HIS A O 1
ATOM 905 N N . GLY A 1 115 ? 10.309 1.798 7.687 1.00 92.00 115 GLY A N 1
ATOM 906 C CA . GLY A 1 115 ? 10.414 3.027 6.904 1.00 92.00 115 GLY A CA 1
ATOM 907 C C . GLY A 1 115 ? 10.610 4.296 7.738 1.00 92.00 115 GLY A C 1
ATOM 908 O O . GLY A 1 115 ? 11.536 4.391 8.546 1.00 92.00 115 GLY A O 1
ATOM 909 N N . LEU A 1 116 ? 9.800 5.316 7.460 1.00 93.31 116 LEU A N 1
ATOM 910 C CA . LEU A 1 116 ? 9.755 6.577 8.202 1.00 93.31 116 LEU A CA 1
ATOM 911 C C . LEU A 1 116 ? 8.549 6.590 9.157 1.00 93.31 116 LEU A C 1
ATOM 913 O O . LEU A 1 116 ? 7.529 5.984 8.829 1.00 93.31 116 LEU A O 1
ATOM 917 N N . PRO A 1 117 ? 8.634 7.310 10.293 1.00 97.31 117 PRO A N 1
ATOM 918 C CA . PRO A 1 117 ? 9.761 8.141 10.736 1.00 97.31 117 PRO A CA 1
ATOM 919 C C . PRO A 1 117 ? 10.840 7.371 11.531 1.00 97.31 117 PRO A C 1
ATOM 921 O O . PRO A 1 117 ? 10.548 6.640 12.475 1.00 97.31 117 PRO A O 1
ATOM 924 N N . LYS A 1 118 ? 12.125 7.613 11.213 1.00 97.12 118 LYS A N 1
ATOM 925 C CA . LYS A 1 118 ? 13.264 6.836 11.755 1.00 97.12 118 LYS A CA 1
ATOM 926 C C . LYS A 1 118 ? 13.408 6.854 13.274 1.00 97.12 118 LYS A C 1
ATOM 928 O O . LYS A 1 118 ? 13.877 5.872 13.840 1.00 97.12 118 LYS A O 1
ATOM 933 N N . HIS A 1 119 ? 13.030 7.943 13.938 1.00 97.56 119 HIS A N 1
ATOM 934 C CA . HIS A 1 119 ? 13.126 8.025 15.396 1.00 97.56 119 HIS A CA 1
ATOM 935 C C . HIS A 1 119 ? 12.134 7.077 16.092 1.00 97.56 119 HIS A C 1
ATOM 937 O O . HIS A 1 119 ? 12.476 6.502 17.123 1.00 97.56 119 HIS A O 1
ATOM 943 N N . ILE A 1 120 ? 10.951 6.860 15.502 1.00 98.00 120 ILE A N 1
ATOM 944 C CA . ILE A 1 120 ? 9.970 5.887 15.999 1.00 98.00 120 ILE A CA 1
ATOM 945 C C . ILE A 1 120 ? 10.466 4.475 15.703 1.00 98.00 120 ILE A C 1
ATOM 947 O O . ILE A 1 120 ? 10.535 3.671 16.627 1.00 98.00 120 ILE A O 1
ATOM 951 N N . THR A 1 121 ? 10.934 4.204 14.478 1.00 97.38 121 THR A N 1
ATOM 952 C CA . THR A 1 121 ? 11.519 2.898 14.124 1.00 97.38 121 THR A CA 1
ATOM 953 C C . THR A 1 121 ? 12.664 2.516 15.064 1.00 97.38 121 THR A C 1
ATOM 955 O O . THR A 1 121 ? 12.697 1.402 15.566 1.00 97.38 121 THR A O 1
ATOM 958 N N . LYS A 1 122 ? 13.580 3.447 15.372 1.00 97.00 122 LYS A N 1
ATOM 959 C CA . LYS A 1 122 ? 14.704 3.196 16.290 1.00 97.00 122 LYS A CA 1
ATOM 960 C C . LYS A 1 122 ? 14.239 2.860 17.711 1.00 97.00 122 LYS A C 1
ATOM 962 O O . LYS A 1 122 ? 14.879 2.055 18.375 1.00 97.00 122 LYS A O 1
ATOM 967 N N . ARG A 1 123 ? 13.164 3.492 18.190 1.00 97.00 123 ARG A N 1
ATOM 968 C CA . ARG A 1 123 ? 12.659 3.311 19.560 1.00 97.00 123 ARG A CA 1
ATOM 969 C C . ARG A 1 123 ? 11.751 2.090 19.705 1.00 97.00 123 ARG A C 1
ATOM 971 O O . ARG A 1 123 ? 11.800 1.429 20.733 1.00 97.00 123 ARG A O 1
ATOM 978 N N . ARG A 1 124 ? 10.886 1.834 18.723 1.00 96.44 124 ARG A N 1
ATOM 979 C CA . ARG A 1 124 ? 9.838 0.800 18.779 1.00 96.44 124 ARG A CA 1
ATOM 980 C C . ARG A 1 124 ? 10.195 -0.465 17.991 1.00 96.44 124 ARG A C 1
ATOM 982 O O . ARG A 1 124 ? 9.490 -1.455 18.106 1.00 96.44 124 ARG A O 1
ATOM 989 N N . GLY A 1 125 ? 11.254 -0.433 17.184 1.00 97.56 125 GLY A N 1
ATOM 990 C CA . GLY A 1 125 ? 11.654 -1.519 16.284 1.00 97.56 125 GLY A CA 1
ATOM 991 C C . GLY A 1 125 ? 10.969 -1.469 14.916 1.00 97.56 125 GLY A C 1
ATOM 992 O O . GLY A 1 125 ? 11.552 -1.924 13.941 1.00 97.56 125 GLY A O 1
ATOM 993 N N . PHE A 1 126 ? 9.790 -0.852 14.808 1.00 98.12 126 PHE A N 1
ATOM 994 C CA . PHE A 1 126 ? 9.013 -0.755 13.570 1.00 98.12 126 PHE A CA 1
ATOM 995 C C . PHE A 1 126 ? 8.191 0.544 13.513 1.00 98.12 126 PHE A C 1
ATOM 997 O O . PHE A 1 126 ? 8.180 1.345 14.451 1.00 98.12 126 PHE A O 1
ATOM 1004 N N . VAL A 1 127 ? 7.523 0.754 12.383 1.00 98.19 127 VAL A N 1
ATOM 1005 C CA . VAL A 1 127 ? 6.461 1.746 12.150 1.00 98.19 127 VAL A CA 1
ATOM 1006 C C . VAL A 1 127 ? 5.292 1.051 11.449 1.00 98.19 127 VAL A C 1
ATOM 1008 O O . VAL A 1 127 ? 5.479 -0.012 10.868 1.00 98.19 127 VAL A O 1
ATOM 1011 N N . VAL A 1 128 ? 4.091 1.618 11.493 1.00 98.31 128 VAL A N 1
ATOM 1012 C CA . VAL A 1 128 ? 2.944 1.120 10.720 1.00 98.31 128 VAL A CA 1
ATOM 1013 C C . VAL A 1 128 ? 2.952 1.697 9.297 1.00 98.31 128 VAL A C 1
ATOM 1015 O O . VAL A 1 128 ? 3.375 2.839 9.094 1.00 98.31 128 VAL A O 1
ATOM 1018 N N . CYS A 1 129 ? 2.500 0.919 8.317 1.00 97.50 129 CYS A N 1
ATOM 1019 C CA . CYS A 1 129 ? 2.498 1.251 6.894 1.00 97.50 129 CYS A CA 1
ATOM 1020 C C . CYS A 1 129 ? 1.070 1.516 6.399 1.00 97.50 129 CYS A C 1
ATOM 1022 O O . CYS A 1 129 ? 0.159 0.732 6.653 1.00 97.50 129 CYS A O 1
ATOM 1024 N N . CYS A 1 130 ? 0.873 2.605 5.653 1.00 97.12 130 CYS A N 1
ATOM 1025 C CA . CYS A 1 130 ? -0.450 2.972 5.126 1.00 97.12 130 CYS A CA 1
ATOM 1026 C C . CYS A 1 130 ? -0.833 2.233 3.834 1.00 97.12 130 CYS A C 1
ATOM 1028 O O . CYS A 1 130 ? -1.918 2.474 3.317 1.00 97.12 130 CYS A O 1
ATOM 1030 N N . GLY A 1 131 ? 0.024 1.348 3.316 1.00 96.62 131 GLY A N 1
ATOM 1031 C CA . GLY A 1 131 ? -0.268 0.618 2.080 1.00 96.62 131 GLY A CA 1
ATOM 1032 C C . GLY A 1 131 ? -1.236 -0.549 2.235 1.00 96.62 131 GLY A C 1
ATOM 1033 O O . GLY A 1 131 ? -1.762 -1.028 1.241 1.00 96.62 131 GLY A O 1
ATOM 1034 N N . PHE A 1 132 ? -1.500 -0.994 3.466 1.00 97.88 132 PHE A N 1
ATOM 1035 C CA . PHE A 1 132 ? -2.552 -1.965 3.760 1.00 97.88 132 PHE A CA 1
ATOM 1036 C C . PHE A 1 132 ? -3.052 -1.773 5.192 1.00 97.88 132 PHE A C 1
ATOM 1038 O O . PHE A 1 132 ? -2.274 -1.947 6.143 1.00 97.88 132 PHE A O 1
ATOM 1045 N N . PHE A 1 133 ? -4.330 -1.423 5.346 1.00 98.31 133 PHE A N 1
ATOM 1046 C CA . PHE A 1 133 ? -4.984 -1.310 6.650 1.00 98.31 133 PHE A CA 1
ATOM 1047 C C . PHE A 1 133 ? -6.510 -1.422 6.561 1.00 98.31 133 PHE A C 1
ATOM 1049 O O . PHE A 1 133 ? -7.105 -1.128 5.530 1.00 98.31 133 PHE A O 1
ATOM 1056 N N . SER A 1 134 ? -7.160 -1.768 7.670 1.00 98.25 134 SER A N 1
ATOM 1057 C CA . SER A 1 134 ? -8.606 -1.662 7.844 1.00 98.25 134 SER A CA 1
ATOM 1058 C C . SER A 1 134 ? -8.982 -0.830 9.065 1.00 98.25 134 SER A C 1
ATOM 1060 O O . SER A 1 134 ? -8.259 -0.787 10.060 1.00 98.25 134 SER A O 1
ATOM 1062 N N . LEU A 1 135 ? -10.142 -0.185 8.983 1.00 98.00 135 LEU A N 1
ATOM 1063 C CA . LEU A 1 135 ? -10.758 0.607 10.041 1.00 98.00 135 LEU A CA 1
ATOM 1064 C C . LEU A 1 135 ? -12.154 0.058 10.325 1.00 98.00 135 LEU A C 1
ATOM 1066 O O . LEU A 1 135 ? -12.975 -0.022 9.411 1.00 98.00 135 LEU A O 1
ATOM 1070 N N . GLN A 1 136 ? -12.445 -0.281 11.580 1.00 97.69 136 GLN A N 1
ATOM 1071 C CA . GLN A 1 136 ? -13.781 -0.720 11.989 1.00 97.69 136 GLN A CA 1
ATOM 1072 C C . GLN A 1 136 ? -14.633 0.452 12.457 1.00 97.69 136 GLN A C 1
ATOM 1074 O O . GLN A 1 136 ? -14.180 1.281 13.249 1.00 97.69 136 GLN A O 1
ATOM 1079 N N . LYS A 1 137 ? -15.886 0.531 12.000 1.00 96.62 137 LYS A N 1
ATOM 1080 C CA . LYS A 1 137 ? -16.775 1.628 12.389 1.00 96.62 137 LYS A CA 1
ATOM 1081 C C . LYS A 1 137 ? -17.152 1.544 13.864 1.00 96.62 137 LYS A C 1
ATOM 1083 O O . LYS A 1 137 ? -17.895 0.663 14.283 1.00 96.62 137 LYS A O 1
ATOM 1088 N N . ASN A 1 138 ? -16.686 2.519 14.633 1.00 97.19 138 ASN A N 1
ATOM 1089 C CA . ASN A 1 138 ? -17.172 2.831 15.971 1.00 97.19 138 ASN A CA 1
ATOM 1090 C C . ASN A 1 138 ? -16.749 4.258 16.369 1.00 97.19 138 ASN A C 1
ATOM 1092 O O . ASN A 1 138 ? -16.085 4.973 15.608 1.00 97.19 138 ASN A O 1
ATOM 1096 N N . ASN A 1 139 ? -17.158 4.686 17.563 1.00 97.56 139 ASN A N 1
ATOM 1097 C CA . ASN A 1 139 ? -16.890 6.033 18.066 1.00 97.56 139 ASN A CA 1
ATOM 1098 C C . ASN A 1 139 ? -15.392 6.295 18.297 1.00 97.56 139 ASN A C 1
ATOM 1100 O O . ASN A 1 139 ? -14.924 7.396 18.004 1.00 97.56 139 ASN A O 1
ATOM 1104 N N . ALA A 1 140 ? -14.640 5.300 18.779 1.00 98.19 140 ALA A N 1
ATOM 1105 C CA . ALA A 1 140 ? -13.202 5.422 19.014 1.00 98.19 140 ALA A CA 1
ATOM 1106 C C . ALA A 1 140 ? -12.434 5.552 17.689 1.00 98.19 140 ALA A C 1
ATOM 1108 O O . ALA A 1 140 ? -11.608 6.452 17.546 1.00 98.19 140 ALA A O 1
ATOM 1109 N N . THR A 1 141 ? -12.774 4.738 16.685 1.00 98.06 141 THR A N 1
ATOM 1110 C CA . THR A 1 141 ? -12.199 4.837 15.336 1.00 98.06 141 THR A CA 1
ATOM 1111 C C . THR A 1 141 ? -12.523 6.168 14.675 1.00 98.06 141 THR A C 1
ATOM 1113 O O . THR A 1 141 ? -11.648 6.765 14.060 1.00 98.06 141 THR A O 1
ATOM 1116 N N . THR A 1 142 ? -13.748 6.677 14.830 1.00 97.50 142 THR A N 1
ATOM 1117 C CA . THR A 1 142 ? -14.121 7.990 14.276 1.00 97.50 142 THR A CA 1
ATOM 1118 C C . THR A 1 142 ? -13.237 9.095 14.863 1.00 97.50 142 THR A C 1
ATOM 1120 O O . THR A 1 142 ? -12.617 9.844 14.112 1.00 97.50 142 THR A O 1
ATOM 1123 N N . ALA A 1 143 ? -13.076 9.124 16.192 1.00 98.12 143 ALA A N 1
ATOM 1124 C CA . ALA A 1 143 ? -12.199 10.086 16.859 1.00 98.12 143 ALA A CA 1
ATOM 1125 C C . ALA A 1 143 ? -10.729 9.952 16.423 1.00 98.12 143 ALA A C 1
ATOM 1127 O O . ALA A 1 143 ? -10.039 10.955 16.233 1.00 98.12 143 ALA A O 1
ATOM 1128 N N . PHE A 1 144 ? -10.255 8.719 16.227 1.00 98.31 144 PHE A N 1
ATOM 1129 C CA . PHE A 1 144 ? -8.919 8.458 15.702 1.00 98.31 144 PHE A CA 1
ATOM 1130 C C . PHE A 1 144 ? -8.733 9.006 14.281 1.00 98.31 144 PHE A C 1
ATOM 1132 O O . PHE A 1 144 ? -7.741 9.689 14.025 1.00 98.31 144 PHE A O 1
ATOM 1139 N N . VAL A 1 145 ? -9.667 8.736 13.361 1.00 97.81 145 VAL A N 1
ATOM 1140 C CA . VAL A 1 145 ? -9.569 9.198 11.966 1.00 97.81 145 VAL A CA 1
ATOM 1141 C C . VAL A 1 145 ? -9.598 10.727 11.903 1.00 97.81 145 VAL A C 1
ATOM 1143 O O . VAL A 1 145 ? -8.785 11.312 11.188 1.00 97.81 145 VAL A O 1
ATOM 1146 N N . ASP A 1 146 ? -10.441 11.384 12.705 1.00 97.31 146 ASP A N 1
ATOM 1147 C CA . ASP A 1 146 ? -10.473 12.849 12.803 1.00 97.31 146 ASP A CA 1
ATOM 1148 C C . ASP A 1 146 ? -9.123 13.406 13.303 1.00 97.31 146 ASP A C 1
ATOM 1150 O O . ASP A 1 146 ? -8.557 14.343 12.725 1.00 97.31 146 ASP A O 1
ATOM 1154 N N . ALA A 1 147 ? -8.544 12.790 14.342 1.00 98.25 147 ALA A N 1
ATOM 1155 C CA . ALA A 1 147 ? -7.230 13.166 14.863 1.00 98.25 147 ALA A CA 1
ATOM 1156 C C . ALA A 1 147 ? -6.104 12.932 13.839 1.00 98.25 147 ALA A C 1
ATOM 1158 O O . ALA A 1 147 ? -5.194 13.762 13.709 1.00 98.25 147 ALA A O 1
ATOM 1159 N N . TRP A 1 148 ? -6.168 11.832 13.085 1.00 98.19 148 TRP A N 1
ATOM 1160 C CA . TRP A 1 148 ? -5.216 11.514 12.026 1.00 98.19 148 TRP A CA 1
ATOM 1161 C C . TRP A 1 148 ? -5.308 12.521 10.876 1.00 98.19 148 TRP A C 1
ATOM 1163 O O . TRP A 1 148 ? -4.274 13.038 10.445 1.00 98.19 148 TRP A O 1
ATOM 1173 N N . GLN A 1 149 ? -6.515 12.887 10.437 1.00 96.88 149 GLN A N 1
ATOM 1174 C CA . GLN A 1 149 ? -6.730 13.887 9.386 1.00 96.88 149 GLN A CA 1
ATOM 1175 C C . GLN A 1 149 ? -6.186 15.261 9.788 1.00 96.88 149 GLN A C 1
ATOM 1177 O O . GLN A 1 149 ? -5.464 15.907 9.016 1.00 96.88 149 GLN A O 1
ATOM 1182 N N . ALA A 1 150 ? -6.443 15.677 11.029 1.00 97.31 150 ALA A N 1
ATOM 1183 C CA . ALA A 1 150 ? -5.885 16.907 11.577 1.00 97.31 150 ALA A CA 1
ATOM 1184 C C . ALA A 1 150 ? -4.346 16.864 11.639 1.00 97.31 150 ALA A C 1
ATOM 1186 O O . ALA A 1 150 ? -3.684 17.860 11.343 1.00 97.31 150 ALA A O 1
ATOM 1187 N N . ALA A 1 151 ? -3.754 15.721 12.007 1.00 97.81 151 ALA A N 1
ATOM 1188 C CA . ALA A 1 151 ? -2.303 15.541 12.031 1.00 97.81 151 ALA A CA 1
ATOM 1189 C C . ALA A 1 151 ? -1.679 15.567 10.627 1.00 97.81 151 ALA A C 1
ATOM 1191 O O . ALA A 1 151 ? -0.692 16.276 10.420 1.00 97.81 151 ALA A O 1
ATOM 1192 N N . CYS A 1 152 ? -2.283 14.872 9.662 1.00 96.81 152 CYS A N 1
ATOM 1193 C CA . CYS A 1 152 ? -1.832 14.829 8.271 1.00 96.81 152 CYS A CA 1
ATOM 1194 C C . CYS A 1 152 ? -1.867 16.201 7.607 1.00 96.81 152 CYS A C 1
ATOM 1196 O O . CYS A 1 152 ? -0.931 16.565 6.905 1.00 96.81 152 CYS A O 1
ATOM 1198 N N . SER A 1 153 ? -2.872 17.019 7.916 1.00 94.81 153 SER A N 1
ATOM 1199 C CA . SER A 1 153 ? -2.949 18.393 7.407 1.00 94.81 153 SER A CA 1
ATOM 1200 C C . SER A 1 153 ? -1.749 19.262 7.824 1.00 94.81 153 SER A C 1
ATOM 1202 O O . SER A 1 153 ? -1.442 20.244 7.154 1.00 94.81 153 SER A O 1
ATOM 1204 N N . ARG A 1 154 ? -1.044 18.906 8.912 1.00 96.19 154 ARG A N 1
ATOM 1205 C CA . ARG A 1 154 ? 0.143 19.633 9.400 1.00 96.19 154 ARG A CA 1
ATOM 1206 C C . ARG A 1 154 ? 1.458 19.066 8.878 1.00 96.19 154 ARG A C 1
ATOM 1208 O O . ARG A 1 154 ? 2.367 19.821 8.553 1.00 96.19 154 ARG A O 1
ATOM 1215 N N . THR A 1 155 ? 1.591 17.746 8.849 1.00 96.00 155 THR A N 1
ATOM 1216 C CA . THR A 1 155 ? 2.823 17.064 8.408 1.00 96.00 155 THR A CA 1
ATOM 1217 C C . THR A 1 155 ? 2.904 16.950 6.888 1.00 96.00 155 THR A C 1
ATOM 1219 O O . THR A 1 155 ? 3.998 16.836 6.337 1.00 96.00 155 THR A O 1
ATOM 1222 N N . ALA A 1 156 ? 1.740 16.967 6.235 1.00 95.06 156 ALA A N 1
ATOM 1223 C CA . ALA A 1 156 ? 1.533 16.616 4.847 1.00 95.06 156 ALA A CA 1
ATOM 1224 C C . ALA A 1 156 ? 2.192 15.281 4.476 1.00 95.06 156 ALA A C 1
ATOM 1226 O O . ALA A 1 156 ? 2.865 15.209 3.456 1.00 95.06 156 ALA A O 1
ATOM 1227 N N . ASP A 1 157 ? 2.051 14.272 5.341 1.00 95.81 157 ASP A N 1
ATOM 1228 C CA . ASP A 1 157 ? 2.472 12.878 5.150 1.00 95.81 157 ASP A CA 1
ATOM 1229 C C . ASP A 1 157 ? 1.637 12.012 6.109 1.00 95.81 157 ASP A C 1
ATOM 1231 O O . ASP A 1 157 ? 1.738 12.121 7.338 1.00 95.81 157 ASP A O 1
ATOM 1235 N N . ASP A 1 158 ? 0.716 11.219 5.572 1.00 96.25 158 ASP A N 1
ATOM 1236 C CA . ASP A 1 158 ? -0.236 10.447 6.372 1.00 96.25 158 ASP A CA 1
ATOM 1237 C C . ASP A 1 158 ? 0.436 9.316 7.158 1.00 96.25 158 ASP A C 1
ATOM 1239 O O . ASP A 1 158 ? 0.066 9.097 8.315 1.00 96.25 158 ASP A O 1
ATOM 1243 N N . GLN A 1 159 ? 1.486 8.700 6.615 1.00 96.62 159 GLN A N 1
ATOM 1244 C CA . GLN A 1 159 ? 2.270 7.681 7.303 1.00 96.62 159 GLN A CA 1
ATOM 1245 C C . GLN A 1 159 ? 3.082 8.247 8.473 1.00 96.62 159 GLN A C 1
ATOM 1247 O O . GLN A 1 159 ? 3.102 7.663 9.561 1.00 96.62 159 GLN A O 1
ATOM 1252 N N . ILE A 1 160 ? 3.734 9.399 8.306 1.00 97.75 160 ILE A N 1
ATOM 1253 C CA . ILE A 1 160 ? 4.406 10.070 9.429 1.00 97.75 160 ILE A CA 1
ATOM 1254 C C . ILE A 1 160 ? 3.378 10.464 10.495 1.00 97.75 160 ILE A C 1
ATOM 1256 O O . ILE A 1 160 ? 3.638 10.318 11.694 1.00 97.75 160 ILE A O 1
ATOM 1260 N N . SER A 1 161 ? 2.204 10.932 10.071 1.00 98.19 161 SER A N 1
ATOM 1261 C CA . SER A 1 161 ? 1.142 11.382 10.975 1.00 98.19 161 SER A CA 1
ATOM 1262 C C . SER A 1 161 ? 0.584 10.268 11.832 1.00 98.19 161 SER A C 1
ATOM 1264 O O . SER A 1 161 ? 0.529 10.431 13.048 1.00 98.19 161 SER A O 1
ATOM 1266 N N . ILE A 1 162 ? 0.201 9.144 11.219 1.00 98.38 162 ILE A N 1
ATOM 1267 C CA . ILE A 1 162 ? -0.393 8.019 11.943 1.00 98.38 162 ILE A CA 1
ATOM 1268 C C . ILE A 1 162 ? 0.600 7.442 12.948 1.00 98.38 162 ILE A C 1
ATOM 1270 O O . ILE A 1 162 ? 0.254 7.235 14.106 1.00 98.38 162 ILE A O 1
ATOM 1274 N N . ASN A 1 163 ? 1.865 7.278 12.547 1.00 98.62 163 ASN A N 1
ATOM 1275 C CA . ASN A 1 163 ? 2.906 6.763 13.428 1.0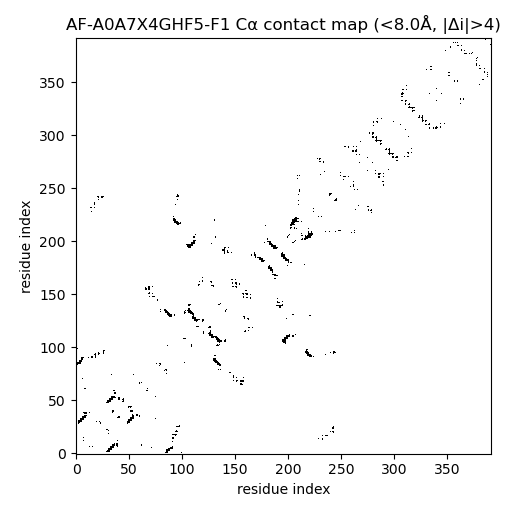0 98.62 163 ASN A CA 1
ATOM 1276 C C . ASN A 1 163 ? 3.173 7.701 14.604 1.00 98.62 163 ASN A C 1
ATOM 1278 O O . ASN A 1 163 ? 3.291 7.245 15.737 1.00 98.62 163 ASN A O 1
ATOM 1282 N N . THR A 1 164 ? 3.233 9.011 14.353 1.00 98.44 164 THR A N 1
ATOM 1283 C CA . THR A 1 164 ? 3.414 10.009 15.416 1.00 98.44 164 THR A CA 1
ATOM 1284 C C . THR A 1 164 ? 2.215 10.046 16.362 1.00 98.44 164 THR A C 1
ATOM 1286 O O . THR A 1 164 ? 2.393 10.228 17.564 1.00 98.44 164 THR A O 1
ATOM 1289 N N . LEU A 1 165 ? 1.000 9.900 15.829 1.00 98.31 165 LEU A N 1
ATOM 1290 C CA . LEU A 1 165 ? -0.229 9.895 16.613 1.00 98.31 165 LEU A CA 1
ATOM 1291 C C . LEU A 1 165 ? -0.297 8.657 17.513 1.00 98.31 165 LEU A C 1
ATOM 1293 O O . LEU A 1 165 ? -0.439 8.800 18.722 1.00 98.31 165 LEU A O 1
ATOM 1297 N N . ILE A 1 166 ? -0.109 7.464 16.944 1.00 98.38 166 ILE A N 1
ATOM 1298 C CA . ILE A 1 166 ? -0.105 6.201 17.692 1.00 98.38 166 ILE A CA 1
ATOM 1299 C C . ILE A 1 166 ? 0.977 6.223 18.770 1.00 98.38 166 ILE A C 1
ATOM 1301 O O . ILE A 1 166 ? 0.686 5.942 19.925 1.00 98.38 166 ILE A O 1
ATOM 1305 N N . ASP A 1 167 ? 2.209 6.598 18.424 1.00 98.19 167 ASP A N 1
ATOM 1306 C CA . ASP A 1 167 ? 3.330 6.567 19.365 1.00 98.19 167 ASP A CA 1
ATOM 1307 C C . ASP A 1 167 ? 3.139 7.481 20.584 1.00 98.19 167 ASP A C 1
ATOM 1309 O O . ASP A 1 167 ? 3.623 7.146 21.664 1.00 98.19 167 ASP A O 1
ATOM 1313 N N . LYS A 1 168 ? 2.415 8.597 20.423 1.00 97.94 168 LYS A N 1
ATOM 1314 C CA . LYS A 1 168 ? 2.038 9.496 21.524 1.00 97.94 168 LYS A CA 1
ATOM 1315 C C . LYS A 1 168 ? 0.876 8.967 22.361 1.00 97.94 168 LYS A C 1
ATOM 1317 O O . LYS A 1 168 ? 0.789 9.311 23.535 1.00 97.94 168 LYS A O 1
ATOM 1322 N N . SER A 1 169 ? -0.012 8.182 21.758 1.00 98.12 169 SER A N 1
ATOM 1323 C CA . SER A 1 169 ? -1.251 7.722 22.390 1.00 98.12 169 SER A CA 1
ATOM 1324 C C . SER A 1 169 ? -1.149 6.342 23.041 1.00 98.12 169 SER A C 1
ATOM 1326 O O . SER A 1 169 ? -2.100 5.921 23.693 1.00 98.12 169 SER A O 1
ATOM 1328 N N . ILE A 1 170 ? -0.028 5.631 22.881 1.00 97.88 170 ILE A N 1
ATOM 1329 C CA . ILE A 1 170 ? 0.189 4.313 23.490 1.00 97.88 170 ILE A CA 1
ATOM 1330 C C . ILE A 1 170 ? 1.378 4.340 24.449 1.00 97.88 170 ILE A C 1
ATOM 1332 O O . ILE A 1 170 ? 2.412 4.955 24.183 1.00 97.88 170 ILE A O 1
ATOM 1336 N N . THR A 1 171 ? 1.278 3.588 25.543 1.00 95.81 171 THR A N 1
ATOM 1337 C CA . THR A 1 171 ? 2.421 3.375 26.437 1.00 95.81 171 THR A CA 1
ATOM 1338 C C . THR A 1 171 ? 3.410 2.400 25.798 1.00 95.81 171 THR A C 1
ATOM 1340 O O . THR A 1 171 ? 4.574 2.741 25.573 1.00 95.81 171 THR A O 1
ATOM 1343 N N . ASN A 1 172 ? 2.932 1.207 25.433 1.00 95.81 172 ASN A N 1
ATOM 1344 C CA . ASN A 1 172 ? 3.735 0.118 24.885 1.00 95.81 172 ASN A CA 1
ATOM 1345 C C . ASN A 1 172 ? 2.943 -0.719 23.877 1.00 95.81 172 ASN A C 1
ATOM 1347 O O . ASN A 1 172 ? 1.713 -0.706 23.868 1.00 95.81 172 ASN A O 1
ATOM 1351 N N . TRP A 1 173 ? 3.681 -1.472 23.063 1.00 98.31 173 TRP A N 1
ATOM 1352 C CA . TRP A 1 173 ? 3.140 -2.546 22.239 1.00 98.31 173 TRP A CA 1
ATOM 1353 C C . TRP A 1 173 ? 3.174 -3.859 23.024 1.00 98.31 173 TRP A C 1
ATOM 1355 O O . TRP A 1 173 ? 4.198 -4.201 23.613 1.00 98.31 173 TRP A O 1
ATOM 1365 N N . GLY A 1 174 ? 2.063 -4.587 23.013 1.00 98.31 174 GLY A N 1
ATOM 1366 C CA . GLY A 1 174 ? 2.017 -6.012 23.328 1.00 98.31 174 GLY A CA 1
ATOM 1367 C C . GLY A 1 174 ? 2.259 -6.865 22.082 1.00 98.31 174 GLY A C 1
ATOM 1368 O O . GLY A 1 174 ? 2.478 -6.344 20.983 1.00 98.31 174 GLY A O 1
ATOM 1369 N N . SER A 1 175 ? 2.188 -8.181 22.253 1.00 98.12 175 SER A N 1
ATOM 1370 C CA . SER A 1 175 ? 2.274 -9.160 21.171 1.00 98.12 175 SER A CA 1
ATOM 1371 C C . SER A 1 175 ? 1.071 -10.099 21.174 1.00 98.12 175 SER A C 1
ATOM 1373 O O . SER A 1 175 ? 0.440 -10.343 22.202 1.00 98.12 175 SER A O 1
ATOM 1375 N N . THR A 1 176 ? 0.753 -10.627 19.999 1.00 98.31 176 THR A N 1
ATOM 1376 C CA . THR A 1 176 ? -0.254 -11.674 19.805 1.00 98.31 176 THR A CA 1
ATOM 1377 C C . THR A 1 176 ? 0.148 -12.551 18.622 1.00 98.31 176 THR A C 1
ATOM 1379 O O . THR A 1 176 ? 1.037 -12.177 17.855 1.00 98.31 176 THR A O 1
ATOM 1382 N N . GLU A 1 177 ? -0.500 -13.698 18.446 1.00 98.19 177 GLU A N 1
ATOM 1383 C CA . GLU A 1 177 ? -0.294 -14.554 17.279 1.00 98.19 177 GLU A CA 1
ATOM 1384 C C . GLU A 1 177 ? -1.492 -14.485 16.331 1.00 98.19 177 GLU A C 1
ATOM 1386 O O . GLU A 1 177 ? -2.652 -14.570 16.736 1.00 98.19 177 GLU A O 1
ATOM 1391 N N . VAL A 1 178 ? -1.200 -14.326 15.042 1.00 97.69 178 VAL A N 1
ATOM 1392 C CA . VAL A 1 178 ? -2.181 -14.320 13.955 1.00 97.69 178 VAL A CA 1
ATOM 1393 C C . VAL A 1 178 ? -1.629 -15.204 12.850 1.00 97.69 178 VAL A C 1
ATOM 1395 O O . VAL A 1 178 ? -0.540 -14.937 12.351 1.00 97.69 178 VAL A O 1
ATOM 1398 N N . GLU A 1 179 ? -2.345 -16.274 12.497 1.00 96.62 179 GLU A N 1
ATOM 1399 C CA . GLU A 1 179 ? -1.901 -17.247 11.483 1.00 96.62 179 GLU A CA 1
ATOM 1400 C C . GLU A 1 179 ? -0.478 -17.792 11.753 1.00 96.62 179 GLU A C 1
ATOM 1402 O O . GLU A 1 179 ? 0.355 -17.917 10.854 1.00 96.62 179 GLU A O 1
ATOM 1407 N N . GLY A 1 180 ? -0.162 -18.048 13.030 1.00 96.38 180 GLY A N 1
ATOM 1408 C CA . GLY A 1 180 ? 1.159 -18.518 13.467 1.00 96.38 180 GLY A CA 1
ATOM 1409 C C . GLY A 1 180 ? 2.285 -17.485 13.321 1.00 96.38 180 GLY A C 1
ATOM 1410 O O . GLY A 1 180 ? 3.457 -17.846 13.366 1.00 96.38 180 GLY A O 1
ATOM 1411 N N . GLN A 1 181 ? 1.953 -16.208 13.107 1.00 97.50 181 GLN A N 1
ATOM 1412 C CA . GLN A 1 181 ? 2.910 -15.107 13.025 1.00 97.50 181 GLN A CA 1
ATOM 1413 C C . GLN A 1 181 ? 2.739 -14.143 14.199 1.00 97.50 181 GLN A C 1
ATOM 1415 O O . GLN A 1 181 ? 1.626 -13.711 14.510 1.00 97.50 181 GLN A O 1
ATOM 1420 N N . THR A 1 182 ? 3.853 -13.736 14.805 1.00 97.88 182 THR A N 1
ATOM 1421 C CA . THR A 1 182 ? 3.855 -12.726 15.868 1.00 97.88 182 THR A CA 1
ATOM 1422 C C . THR A 1 182 ? 3.477 -11.358 15.306 1.00 97.88 182 THR A C 1
ATOM 1424 O O . THR A 1 182 ? 4.198 -10.789 14.489 1.00 97.88 182 THR A O 1
ATOM 1427 N N . CYS A 1 183 ? 2.351 -10.823 15.766 1.00 98.38 183 CYS A N 1
ATOM 1428 C CA . CYS A 1 183 ? 1.870 -9.476 15.480 1.00 98.38 183 CYS A CA 1
ATOM 1429 C C . CYS A 1 183 ? 1.952 -8.598 16.736 1.00 98.38 183 CYS A C 1
ATOM 1431 O O . CYS A 1 183 ? 2.143 -9.091 17.851 1.00 98.38 183 CYS A O 1
ATOM 1433 N N . HIS A 1 184 ? 1.781 -7.290 16.561 1.00 98.50 184 HIS A N 1
ATOM 1434 C CA . HIS A 1 184 ? 1.839 -6.321 17.652 1.00 98.50 184 HIS A CA 1
ATOM 1435 C C . HIS A 1 184 ? 0.451 -5.774 17.962 1.00 98.50 184 HIS A C 1
ATOM 1437 O O . HIS A 1 184 ? -0.322 -5.474 17.057 1.00 98.50 184 HIS A O 1
ATOM 1443 N N . THR A 1 185 ? 0.134 -5.601 19.241 1.00 98.62 185 THR A N 1
ATOM 1444 C CA . THR A 1 185 ? -1.153 -5.041 19.671 1.00 98.62 185 THR A CA 1
ATOM 1445 C C . THR A 1 185 ? -0.946 -3.829 20.552 1.00 98.62 185 THR A C 1
ATOM 1447 O O . THR A 1 185 ? -0.017 -3.800 21.355 1.00 98.62 185 THR A O 1
ATOM 1450 N N . ALA A 1 186 ? -1.830 -2.847 20.462 1.00 98.50 186 ALA A N 1
ATOM 1451 C CA . ALA A 1 186 ? -1.846 -1.729 21.394 1.00 98.50 186 ALA A CA 1
ATOM 1452 C C . ALA A 1 186 ? -3.275 -1.259 21.656 1.00 98.50 186 ALA A C 1
ATOM 1454 O O . ALA A 1 186 ? -4.196 -1.557 20.895 1.00 98.50 186 ALA A O 1
ATOM 1455 N N . VAL A 1 187 ? -3.442 -0.507 22.739 1.00 98.56 187 VAL A N 1
ATOM 1456 C CA . VAL A 1 187 ? -4.670 0.229 23.034 1.00 98.56 187 VAL A CA 1
ATOM 1457 C C . VAL A 1 187 ? -4.292 1.691 23.214 1.00 98.56 187 VAL A C 1
ATOM 1459 O O . VAL A 1 187 ? -3.391 2.007 23.990 1.00 98.56 187 VAL A O 1
ATOM 1462 N N . ALA A 1 188 ? -4.961 2.560 22.469 1.00 98.19 188 ALA A N 1
ATOM 1463 C CA . ALA A 1 188 ? -4.884 4.008 22.587 1.00 98.19 188 ALA A CA 1
ATOM 1464 C C . ALA A 1 188 ? -6.229 4.557 23.083 1.00 98.19 188 ALA A C 1
ATOM 1466 O O . ALA A 1 188 ? -7.244 3.863 23.030 1.00 98.19 188 ALA A O 1
ATOM 1467 N N . ASP A 1 189 ? -6.253 5.810 23.524 1.00 96.88 189 ASP A N 1
ATOM 1468 C CA . ASP A 1 189 ? -7.494 6.527 23.818 1.00 96.88 189 ASP A CA 1
ATOM 1469 C C . ASP A 1 189 ? -7.497 7.876 23.093 1.00 96.88 189 ASP A C 1
ATOM 1471 O O . ASP A 1 189 ? -6.563 8.670 23.209 1.00 96.88 189 ASP A O 1
ATOM 1475 N N . PHE A 1 190 ? -8.558 8.112 22.323 1.00 97.06 190 PHE A N 1
ATOM 1476 C CA . PHE A 1 190 ? -8.808 9.353 21.586 1.00 97.06 190 PHE A CA 1
ATOM 1477 C C . PHE A 1 190 ? -10.039 10.102 22.129 1.00 97.06 190 PHE A C 1
ATOM 1479 O O . PHE A 1 190 ? -10.666 10.890 21.424 1.00 97.06 190 PHE A O 1
ATOM 1486 N N . GLY A 1 191 ? -10.411 9.848 23.389 1.00 97.12 191 GLY A N 1
ATOM 1487 C CA . GLY A 1 191 ? -11.488 10.523 24.117 1.00 97.12 191 GLY A CA 1
ATOM 1488 C C . GLY A 1 191 ? -12.886 9.950 23.872 1.00 97.12 191 GLY A C 1
ATOM 1489 O O . GLY A 1 191 ? -13.873 10.526 24.332 1.00 97.12 191 GLY A O 1
ATOM 1490 N N . LYS A 1 192 ? -12.996 8.839 23.133 1.00 97.31 192 LYS A N 1
ATOM 1491 C CA . LYS A 1 192 ? -14.268 8.169 22.789 1.00 97.31 192 LYS A CA 1
ATOM 1492 C C . LYS A 1 192 ? -14.255 6.668 23.096 1.00 97.31 192 LYS A C 1
ATOM 1494 O O . LYS A 1 192 ? -15.015 5.910 22.495 1.00 97.31 192 LYS A O 1
ATOM 1499 N N . GLY A 1 193 ? -13.427 6.264 24.057 1.00 97.00 193 GLY A N 1
ATOM 1500 C CA . GLY A 1 193 ? -13.255 4.878 24.479 1.00 97.00 193 GLY A CA 1
ATOM 1501 C C . GLY A 1 193 ? -11.959 4.254 23.952 1.00 97.00 193 GLY A C 1
ATOM 1502 O O . GLY A 1 193 ? -11.217 4.898 23.206 1.00 97.00 193 GLY A O 1
ATOM 1503 N N . PRO A 1 194 ? -11.675 3.000 24.347 1.00 98.06 194 PRO A N 1
ATOM 1504 C CA . PRO A 1 194 ? -10.447 2.317 23.967 1.00 98.06 194 PRO A CA 1
ATOM 1505 C C . PRO A 1 194 ? -10.419 2.055 22.460 1.00 98.06 194 PRO A C 1
ATOM 1507 O O . PRO A 1 194 ? -11.335 1.443 21.919 1.00 98.06 194 PRO A O 1
ATOM 1510 N N . PHE A 1 195 ? -9.337 2.477 21.814 1.00 98.56 195 PHE A N 1
ATOM 1511 C CA . PHE A 1 195 ? -9.037 2.229 20.410 1.00 98.56 195 PHE A CA 1
ATOM 1512 C C . PHE A 1 195 ? -7.969 1.142 20.288 1.00 98.56 195 PHE A C 1
ATOM 1514 O O . PHE A 1 195 ? -6.807 1.339 20.655 1.00 98.56 195 PHE A O 1
ATOM 1521 N N . ARG A 1 196 ? -8.365 -0.029 19.799 1.00 98.69 196 ARG A N 1
ATOM 1522 C CA . ARG A 1 196 ? -7.540 -1.232 19.687 1.00 98.69 196 ARG A CA 1
ATOM 1523 C C . ARG A 1 196 ? -6.832 -1.271 18.341 1.00 98.69 196 ARG A C 1
ATOM 1525 O O . ARG A 1 196 ? -7.459 -1.170 17.291 1.00 98.69 196 ARG A O 1
ATOM 1532 N N . ILE A 1 197 ? -5.529 -1.500 18.380 1.00 98.81 197 ILE A N 1
ATOM 1533 C CA . ILE A 1 197 ? -4.670 -1.555 17.200 1.00 98.81 197 ILE A CA 1
ATOM 1534 C C . ILE A 1 197 ? -4.071 -2.955 17.099 1.00 98.81 197 ILE A C 1
ATOM 1536 O O . ILE A 1 197 ? -3.506 -3.450 18.075 1.00 98.81 197 ILE A O 1
ATOM 1540 N N . LEU A 1 198 ? -4.150 -3.557 15.915 1.00 98.75 198 LEU A N 1
ATOM 1541 C CA . LEU A 1 198 ? -3.426 -4.766 15.532 1.00 98.75 198 LEU A CA 1
ATOM 1542 C C . LEU A 1 198 ? -2.483 -4.441 14.370 1.00 98.75 198 LEU A C 1
ATOM 1544 O O . LEU A 1 198 ? -2.909 -4.218 13.241 1.00 98.75 198 LEU A O 1
ATOM 1548 N N . ALA A 1 199 ? -1.189 -4.437 14.652 1.00 98.62 199 ALA A N 1
ATOM 1549 C CA . ALA A 1 199 ? -0.126 -4.276 13.677 1.00 98.62 199 ALA A CA 1
ATOM 1550 C C . ALA A 1 199 ? 0.336 -5.658 13.171 1.00 98.62 199 ALA A C 1
ATOM 1552 O O . ALA A 1 199 ? 0.989 -6.412 13.898 1.00 98.62 199 ALA A O 1
ATOM 1553 N N . LEU A 1 200 ? -0.043 -5.997 11.936 1.00 98.56 200 LEU A N 1
ATOM 1554 C CA . LEU A 1 200 ? 0.252 -7.260 11.260 1.00 98.56 200 LEU A CA 1
ATOM 1555 C C . LEU A 1 200 ? 1.743 -7.386 10.941 1.00 98.56 200 LEU A C 1
ATOM 1557 O O . LEU A 1 200 ? 2.383 -6.423 10.521 1.00 98.56 200 LEU A O 1
ATOM 1561 N N . SER A 1 201 ? 2.275 -8.596 11.101 1.00 97.56 201 SER A N 1
ATOM 1562 C CA . SER A 1 201 ? 3.680 -8.899 10.837 1.00 97.56 201 SER A CA 1
ATOM 1563 C C . SER A 1 201 ? 4.045 -8.760 9.354 1.00 97.56 201 SER A C 1
ATOM 1565 O O . SER A 1 201 ? 3.207 -8.946 8.467 1.00 97.56 201 SER A O 1
ATOM 1567 N N . ASN A 1 202 ? 5.337 -8.546 9.082 1.00 96.06 202 ASN A N 1
ATOM 1568 C CA . ASN A 1 202 ? 5.871 -8.561 7.714 1.00 96.06 202 ASN A CA 1
ATOM 1569 C C . ASN A 1 202 ? 5.725 -9.924 7.021 1.00 96.06 202 ASN A C 1
ATOM 1571 O O . ASN A 1 202 ? 5.853 -10.001 5.808 1.00 96.06 202 ASN A O 1
ATOM 1575 N N . ASN A 1 203 ? 5.467 -11.007 7.757 1.00 95.44 203 ASN A N 1
ATOM 1576 C CA . ASN A 1 203 ? 5.238 -12.309 7.137 1.00 95.44 203 ASN A CA 1
ATOM 1577 C C . ASN A 1 203 ? 3.811 -12.437 6.597 1.00 95.44 203 ASN A C 1
ATOM 1579 O O . ASN A 1 203 ? 3.600 -13.178 5.643 1.00 95.44 203 ASN A O 1
ATOM 1583 N N . LEU A 1 204 ? 2.842 -11.710 7.169 1.00 96.56 204 LEU A N 1
ATOM 1584 C CA . LEU A 1 204 ? 1.464 -11.673 6.671 1.00 96.56 204 LEU A CA 1
ATOM 1585 C C . LEU A 1 204 ? 1.292 -10.632 5.566 1.00 96.56 204 LEU A C 1
ATOM 1587 O O . LEU A 1 204 ? 0.662 -10.922 4.550 1.00 96.56 204 LEU A O 1
ATOM 1591 N N . ILE A 1 205 ? 1.864 -9.441 5.756 1.00 96.56 205 ILE A N 1
ATOM 1592 C CA . ILE A 1 205 ? 1.865 -8.357 4.770 1.00 96.56 205 ILE A CA 1
ATOM 1593 C C . ILE A 1 205 ? 3.318 -8.006 4.469 1.00 96.56 205 ILE A C 1
ATOM 1595 O O . ILE A 1 205 ? 3.950 -7.240 5.197 1.00 96.56 205 ILE A O 1
ATOM 1599 N N . THR A 1 206 ? 3.871 -8.618 3.429 1.00 94.44 206 THR A N 1
ATOM 1600 C CA . THR A 1 206 ? 5.307 -8.553 3.172 1.00 94.44 206 THR A CA 1
ATOM 1601 C C . THR A 1 206 ? 5.704 -7.343 2.348 1.00 94.44 206 THR A C 1
ATOM 1603 O O . THR A 1 206 ? 4.992 -6.917 1.444 1.00 94.44 206 THR A O 1
ATOM 1606 N N . ARG A 1 207 ? 6.878 -6.794 2.656 1.00 91.06 207 ARG A N 1
ATOM 1607 C CA . ARG A 1 207 ? 7.559 -5.770 1.846 1.00 91.06 207 ARG A CA 1
ATOM 1608 C C . ARG A 1 207 ? 8.640 -6.388 0.954 1.00 91.06 207 ARG A C 1
ATOM 1610 O O . ARG A 1 207 ? 9.349 -5.660 0.256 1.00 91.06 207 ARG A O 1
ATOM 1617 N N . GLU A 1 208 ? 8.800 -7.709 1.030 1.00 86.00 208 GLU A N 1
ATOM 1618 C CA . GLU A 1 208 ? 9.779 -8.452 0.253 1.00 86.00 208 GLU A CA 1
ATOM 1619 C C . GLU A 1 208 ? 9.437 -8.427 -1.237 1.00 86.00 208 GLU A C 1
ATOM 1621 O O . GLU A 1 208 ? 8.313 -8.137 -1.661 1.00 86.00 208 GLU A O 1
ATOM 1626 N N . HIS A 1 209 ? 10.447 -8.713 -2.054 1.00 78.69 209 HIS A N 1
ATOM 1627 C CA . HIS A 1 209 ? 10.236 -8.878 -3.482 1.00 78.69 209 HIS A CA 1
ATOM 1628 C C . HIS A 1 209 ? 9.337 -10.091 -3.745 1.00 78.69 209 HIS A C 1
ATOM 1630 O O . HIS A 1 209 ? 9.338 -11.035 -2.963 1.00 78.69 209 HIS A O 1
ATOM 1636 N N . ALA A 1 210 ? 8.651 -10.113 -4.891 1.00 74.25 210 ALA A N 1
ATOM 1637 C CA . ALA A 1 210 ? 7.688 -11.148 -5.283 1.00 74.25 210 ALA A CA 1
ATOM 1638 C C . ALA A 1 210 ? 8.196 -12.606 -5.200 1.00 74.25 210 ALA A C 1
ATOM 1640 O O . ALA A 1 210 ? 7.397 -13.533 -5.215 1.00 74.25 210 ALA A O 1
ATOM 1641 N N . PHE A 1 211 ? 9.510 -12.817 -5.113 1.00 70.69 211 PHE A N 1
ATOM 1642 C CA . PHE A 1 211 ? 10.133 -14.142 -5.040 1.00 70.69 211 PHE A CA 1
ATOM 1643 C C . PHE A 1 211 ? 10.607 -14.546 -3.653 1.00 70.69 211 PHE A C 1
ATOM 1645 O O . PHE A 1 211 ? 10.991 -15.686 -3.426 1.00 70.69 211 PHE A O 1
ATOM 1652 N N . ASP A 1 212 ? 10.611 -13.586 -2.742 1.00 77.19 212 ASP A N 1
ATOM 1653 C CA . ASP A 1 212 ? 11.021 -13.756 -1.359 1.00 77.19 212 ASP A CA 1
ATOM 1654 C C . ASP A 1 212 ? 9.806 -13.651 -0.433 1.00 77.19 212 ASP A C 1
ATOM 1656 O O . ASP A 1 212 ? 9.945 -13.513 0.780 1.00 77.19 212 ASP A O 1
ATOM 1660 N N . VAL A 1 213 ? 8.611 -13.691 -1.026 1.00 82.25 213 VAL A N 1
ATOM 1661 C CA . VAL A 1 213 ? 7.334 -13.658 -0.335 1.00 82.25 213 VAL A CA 1
ATOM 1662 C C . VAL A 1 213 ? 7.204 -14.932 0.501 1.00 82.25 213 VAL A C 1
ATOM 1664 O O . VAL A 1 213 ? 7.179 -16.030 -0.060 1.00 82.25 213 VAL A O 1
ATOM 1667 N N . PRO A 1 214 ? 7.095 -14.819 1.834 1.00 87.06 214 PRO A N 1
ATOM 1668 C CA . PRO A 1 214 ? 6.792 -15.962 2.680 1.00 87.06 214 PRO A CA 1
ATOM 1669 C C . PRO A 1 214 ? 5.509 -16.661 2.230 1.00 87.06 214 PRO A C 1
ATOM 1671 O O . PRO A 1 214 ? 4.512 -16.013 1.919 1.00 87.06 214 PRO A O 1
ATOM 1674 N N . SER A 1 215 ? 5.477 -17.991 2.286 1.00 87.19 215 SER A N 1
ATOM 1675 C CA . SER A 1 215 ? 4.261 -18.753 1.968 1.00 87.19 215 SER A CA 1
ATOM 1676 C C . SER A 1 215 ? 3.084 -18.411 2.889 1.00 87.19 215 SER A C 1
ATOM 1678 O O . SER A 1 215 ? 1.939 -18.688 2.542 1.00 87.19 215 SER A O 1
ATOM 1680 N N . SER A 1 216 ? 3.334 -17.797 4.049 1.00 91.44 216 SER A N 1
ATOM 1681 C CA . SER A 1 216 ? 2.322 -17.277 4.972 1.00 91.44 216 SER A CA 1
ATOM 1682 C C . SER A 1 216 ? 1.755 -15.907 4.578 1.00 91.44 216 SER A C 1
ATOM 1684 O O . SER A 1 216 ? 0.760 -15.489 5.167 1.00 91.44 216 SER A O 1
ATOM 1686 N N . SER A 1 217 ? 2.319 -15.225 3.578 1.00 93.88 217 SER A N 1
ATOM 1687 C CA . SER A 1 217 ? 1.862 -13.899 3.165 1.00 93.88 217 SER A CA 1
ATOM 1688 C C . SER A 1 217 ? 0.502 -13.929 2.481 1.00 93.88 217 SER A C 1
ATOM 1690 O O . SER A 1 217 ? 0.190 -14.808 1.677 1.00 93.88 217 SER A O 1
ATOM 1692 N N . TYR A 1 218 ? -0.295 -12.918 2.809 1.00 94.12 218 TYR A N 1
ATOM 1693 C CA . TYR A 1 218 ? -1.590 -12.630 2.207 1.00 94.12 218 TYR A CA 1
ATOM 1694 C C . TYR A 1 218 ? -1.503 -11.481 1.208 1.00 94.12 218 TYR A C 1
ATOM 1696 O O . TYR A 1 218 ? -2.211 -11.489 0.206 1.00 94.12 218 TYR A O 1
ATOM 1704 N N . VAL A 1 219 ? -0.623 -10.512 1.462 1.00 94.00 219 VAL A N 1
ATOM 1705 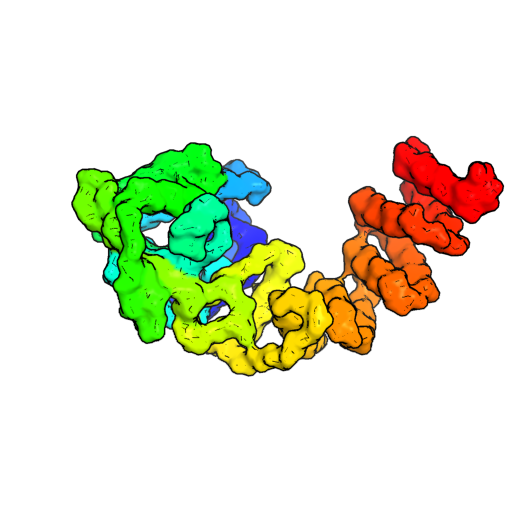C CA . VAL A 1 219 ? -0.408 -9.349 0.597 1.00 94.00 219 VAL A CA 1
ATOM 1706 C C . VAL A 1 219 ? 1.091 -9.096 0.466 1.00 94.00 219 VAL A C 1
ATOM 1708 O O . VAL A 1 219 ? 1.818 -9.146 1.460 1.00 94.00 219 VAL A O 1
ATOM 1711 N N . ALA A 1 220 ? 1.551 -8.809 -0.750 1.00 93.25 220 ALA A N 1
ATOM 1712 C CA . ALA A 1 220 ? 2.895 -8.321 -1.032 1.00 93.25 220 ALA A CA 1
ATOM 1713 C C . ALA A 1 220 ? 2.830 -6.848 -1.437 1.00 93.25 220 ALA A C 1
ATOM 1715 O O . ALA A 1 220 ? 2.261 -6.497 -2.461 1.00 93.25 220 ALA A O 1
ATOM 1716 N N . HIS A 1 221 ? 3.445 -5.983 -0.646 1.00 94.44 221 HIS A N 1
ATOM 1717 C CA . HIS A 1 221 ? 3.525 -4.547 -0.874 1.00 94.44 221 HIS A CA 1
ATOM 1718 C C . HIS A 1 221 ? 5.002 -4.157 -1.037 1.00 94.44 221 HIS A C 1
ATOM 1720 O O . HIS A 1 221 ? 5.612 -3.628 -0.108 1.00 94.44 221 HIS A O 1
ATOM 1726 N N . PRO A 1 222 ? 5.647 -4.475 -2.171 1.00 90.44 222 PRO A N 1
ATOM 1727 C CA . PRO A 1 222 ? 7.070 -4.217 -2.361 1.00 90.44 222 PRO A CA 1
ATOM 1728 C C . PRO A 1 222 ? 7.388 -2.716 -2.368 1.00 90.44 222 PRO A C 1
ATOM 1730 O O . PRO A 1 222 ? 6.538 -1.862 -2.609 1.00 90.44 222 PRO A O 1
ATOM 1733 N N . PHE A 1 223 ? 8.661 -2.374 -2.164 1.00 86.00 223 PHE A N 1
ATOM 1734 C CA . PHE A 1 223 ? 9.133 -1.012 -2.412 1.00 86.00 223 PHE A CA 1
ATOM 1735 C C . PHE A 1 223 ? 9.166 -0.723 -3.916 1.00 86.00 223 PHE A C 1
ATOM 1737 O O . PHE A 1 223 ? 10.139 -1.056 -4.601 1.00 86.00 223 PHE A O 1
ATOM 1744 N N . LEU A 1 224 ? 8.118 -0.073 -4.423 1.00 82.75 224 LEU A N 1
ATOM 1745 C CA . LEU A 1 224 ? 8.027 0.289 -5.829 1.00 82.75 224 LEU A CA 1
ATOM 1746 C C . LEU A 1 224 ? 8.838 1.557 -6.129 1.00 82.75 224 LEU A C 1
ATOM 1748 O O . LEU A 1 224 ? 8.455 2.684 -5.815 1.00 82.75 224 LEU A O 1
ATOM 1752 N N . GLU A 1 225 ? 9.991 1.386 -6.775 1.00 78.88 225 GLU A N 1
ATOM 1753 C CA . GLU A 1 225 ? 10.686 2.508 -7.403 1.00 78.88 225 GLU A CA 1
ATOM 1754 C C . GLU A 1 225 ? 10.070 2.758 -8.783 1.00 78.88 225 GLU A C 1
ATOM 1756 O O . GLU A 1 225 ? 10.001 1.849 -9.606 1.00 78.88 225 GLU A O 1
ATOM 1761 N N . ARG A 1 226 ? 9.676 4.004 -9.081 1.00 75.88 226 ARG A N 1
ATOM 1762 C CA . ARG A 1 226 ? 9.009 4.364 -10.350 1.00 75.88 226 ARG A CA 1
ATOM 1763 C C . ARG A 1 226 ? 9.759 3.890 -11.602 1.00 75.88 226 ARG A C 1
ATOM 1765 O O . ARG A 1 226 ? 9.131 3.519 -12.583 1.00 75.88 226 ARG A O 1
ATOM 1772 N N . ARG A 1 227 ? 11.096 3.860 -11.568 1.00 71.06 227 ARG A N 1
ATOM 1773 C CA . ARG A 1 227 ? 11.930 3.356 -12.678 1.00 71.06 227 ARG A CA 1
ATOM 1774 C C . ARG A 1 227 ? 11.761 1.858 -12.967 1.00 71.06 227 ARG A C 1
ATOM 1776 O O . ARG A 1 227 ? 12.205 1.394 -14.007 1.00 71.06 227 ARG A O 1
ATOM 1783 N N . PHE A 1 228 ? 11.147 1.111 -12.055 1.00 74.19 228 PHE A N 1
ATOM 1784 C CA . PHE A 1 228 ? 10.871 -0.318 -12.180 1.00 74.19 228 PHE A CA 1
ATOM 1785 C C . PHE A 1 228 ? 9.377 -0.605 -12.345 1.00 74.19 228 PHE A C 1
ATOM 1787 O O . PHE A 1 228 ? 8.987 -1.764 -12.316 1.00 74.19 228 PHE A O 1
ATOM 1794 N N . HIS A 1 229 ? 8.544 0.425 -12.529 1.00 81.00 229 HIS A N 1
ATOM 1795 C CA . HIS A 1 229 ? 7.090 0.290 -12.610 1.00 81.00 229 HIS A CA 1
ATOM 1796 C C . HIS A 1 229 ? 6.660 -0.760 -13.645 1.00 81.00 229 HIS A C 1
ATOM 1798 O O . HIS A 1 229 ? 6.024 -1.740 -13.274 1.00 81.00 229 HIS A O 1
ATOM 1804 N N . SER A 1 230 ? 7.069 -0.619 -14.911 1.00 75.00 230 SER A N 1
ATOM 1805 C CA . SER A 1 230 ? 6.705 -1.565 -15.978 1.00 75.00 230 SER A CA 1
ATOM 1806 C C . SER A 1 230 ? 7.203 -2.986 -15.699 1.00 75.00 230 SER A C 1
ATOM 1808 O O . SER A 1 230 ? 6.514 -3.959 -15.992 1.00 75.00 230 SER A O 1
ATOM 1810 N N . ALA A 1 231 ? 8.373 -3.116 -15.064 1.00 72.94 231 ALA A N 1
ATOM 1811 C CA . ALA A 1 231 ? 8.920 -4.412 -14.677 1.00 72.94 231 ALA A CA 1
ATOM 1812 C C . ALA A 1 231 ? 8.074 -5.068 -13.580 1.00 72.94 231 ALA A C 1
ATOM 1814 O O . ALA A 1 231 ? 7.782 -6.256 -13.673 1.00 72.94 231 ALA A O 1
ATOM 1815 N N . PHE A 1 232 ? 7.629 -4.298 -12.581 1.00 79.50 232 PHE A N 1
ATOM 1816 C CA . PHE A 1 232 ? 6.712 -4.777 -11.548 1.00 79.50 232 PHE A CA 1
ATOM 1817 C C . PHE A 1 232 ? 5.353 -5.163 -12.128 1.00 79.50 232 PHE A C 1
ATOM 1819 O O . PHE A 1 232 ? 4.862 -6.243 -11.811 1.00 79.50 232 PHE A O 1
ATOM 1826 N N . VAL A 1 233 ? 4.777 -4.340 -13.010 1.00 83.62 233 VAL A N 1
ATOM 1827 C CA . VAL A 1 233 ? 3.519 -4.658 -13.706 1.00 83.62 233 VAL A CA 1
ATOM 1828 C C . VAL A 1 233 ? 3.655 -5.975 -14.463 1.00 83.62 233 VAL A C 1
ATOM 1830 O O . VAL A 1 233 ? 2.843 -6.877 -14.266 1.00 83.62 233 VAL A O 1
ATOM 1833 N N . ALA A 1 234 ? 4.694 -6.118 -15.291 1.00 76.75 234 ALA A N 1
ATOM 1834 C CA . ALA A 1 234 ? 4.932 -7.332 -16.065 1.00 76.75 234 ALA A CA 1
ATOM 1835 C C . ALA A 1 234 ? 5.164 -8.549 -15.161 1.00 76.75 234 ALA A C 1
ATOM 1837 O O . ALA A 1 234 ? 4.625 -9.624 -15.422 1.00 76.75 234 ALA A O 1
ATOM 1838 N N . LEU A 1 235 ? 5.932 -8.374 -14.085 1.00 77.12 235 LEU A N 1
ATOM 1839 C CA . LEU A 1 235 ? 6.234 -9.433 -13.137 1.00 77.12 235 LEU A CA 1
ATOM 1840 C C . LEU A 1 235 ? 4.974 -9.927 -12.429 1.00 77.12 235 LEU A C 1
ATOM 1842 O O . LEU A 1 235 ? 4.634 -11.102 -12.535 1.00 77.12 235 LEU A O 1
ATOM 1846 N N . TYR A 1 236 ? 4.263 -9.044 -11.731 1.00 80.69 236 TYR A N 1
ATOM 1847 C CA . TYR A 1 236 ? 3.085 -9.429 -10.957 1.00 80.69 236 TYR A CA 1
ATOM 1848 C C . TYR A 1 236 ? 1.914 -9.854 -11.850 1.00 80.69 236 TYR A C 1
ATOM 1850 O O . TYR A 1 236 ? 1.147 -10.725 -11.450 1.00 80.69 236 TYR A O 1
ATOM 1858 N N . SER A 1 237 ? 1.835 -9.350 -13.088 1.00 81.25 237 SER A N 1
ATOM 1859 C CA . SER A 1 237 ? 0.893 -9.853 -14.100 1.00 81.25 237 SER A CA 1
ATOM 1860 C C . SER A 1 237 ? 1.105 -11.318 -14.465 1.00 81.25 237 SER A C 1
ATOM 1862 O O . SER A 1 237 ? 0.150 -11.956 -14.902 1.00 81.25 237 SER A O 1
ATOM 1864 N N . LYS A 1 238 ? 2.342 -11.824 -14.368 1.00 72.62 238 LYS A N 1
ATOM 1865 C CA . LYS A 1 238 ? 2.688 -13.212 -14.714 1.00 72.62 238 LYS A CA 1
ATOM 1866 C C . LYS A 1 238 ? 2.812 -14.120 -13.508 1.00 72.62 238 LYS A C 1
ATOM 1868 O O . LYS A 1 238 ?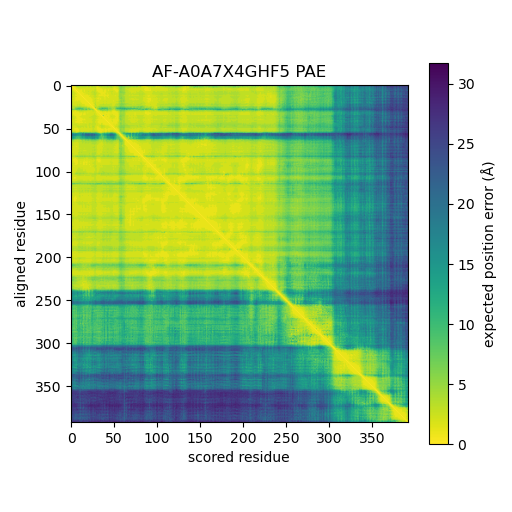 2.535 -15.311 -13.624 1.00 72.62 238 LYS A O 1
ATOM 1873 N N . LEU A 1 239 ? 3.280 -13.580 -12.386 1.00 67.88 239 LEU A N 1
ATOM 1874 C CA . LEU A 1 239 ? 3.411 -14.357 -11.167 1.00 67.88 239 LEU A CA 1
ATOM 1875 C C . LEU A 1 239 ? 2.057 -14.716 -10.602 1.00 67.88 239 LEU A C 1
ATOM 1877 O O . LEU A 1 239 ? 1.929 -15.832 -10.120 1.00 67.88 239 LEU A O 1
ATOM 1881 N N . VAL A 1 240 ? 1.070 -13.824 -10.695 1.00 65.62 240 VAL A N 1
ATOM 1882 C CA . VAL A 1 240 ? -0.266 -14.122 -10.196 1.00 65.62 240 VAL A CA 1
ATOM 1883 C C . VAL A 1 240 ? -1.127 -14.706 -11.306 1.00 65.62 240 VAL A C 1
ATOM 1885 O O . VAL A 1 240 ? -1.665 -13.985 -12.145 1.00 65.62 240 VAL A O 1
ATOM 1888 N N . VAL A 1 241 ? -1.238 -16.033 -11.296 1.00 63.19 241 VAL A N 1
ATOM 1889 C CA . VAL A 1 241 ? -2.219 -16.784 -12.085 1.00 63.19 241 VAL A CA 1
ATOM 1890 C C . VAL A 1 241 ? -3.206 -17.383 -11.093 1.00 63.19 241 VAL A C 1
ATOM 1892 O O . VAL A 1 241 ? -2.795 -18.024 -10.125 1.00 63.19 241 VAL A O 1
ATOM 1895 N N . ASP A 1 242 ? -4.491 -17.098 -11.290 1.00 59.69 242 ASP A N 1
ATOM 1896 C CA . ASP A 1 242 ? -5.577 -17.551 -10.412 1.00 59.69 242 ASP A CA 1
ATOM 1897 C C . ASP A 1 242 ? -5.362 -17.176 -8.930 1.00 59.69 242 ASP A C 1
ATOM 1899 O O . ASP A 1 242 ? -5.634 -17.953 -8.021 1.00 59.69 242 ASP A O 1
ATOM 1903 N N . GLY A 1 243 ? -4.797 -15.989 -8.676 1.00 52.75 243 GLY A N 1
ATOM 1904 C CA . GLY A 1 243 ? -4.547 -15.487 -7.319 1.00 52.75 243 GLY A CA 1
ATOM 1905 C C . GLY A 1 243 ? -3.322 -16.081 -6.619 1.00 52.75 243 GLY A C 1
ATOM 1906 O O . GLY A 1 243 ? -2.959 -15.612 -5.547 1.00 52.75 243 GLY A O 1
ATOM 1907 N N . THR A 1 244 ? -2.629 -17.053 -7.219 1.00 54.97 244 THR A N 1
ATOM 1908 C CA . THR A 1 244 ? -1.442 -17.684 -6.620 1.00 54.97 244 THR A CA 1
ATOM 1909 C C . THR A 1 244 ? -0.154 -17.188 -7.266 1.00 54.97 244 THR A C 1
ATOM 1911 O O . THR A 1 244 ? -0.067 -17.097 -8.490 1.00 54.97 244 THR A O 1
ATOM 1914 N N . LEU A 1 245 ? 0.863 -16.874 -6.450 1.00 61.91 245 LEU A N 1
ATOM 1915 C CA . LEU A 1 245 ? 2.220 -16.673 -6.959 1.00 61.91 245 LEU A CA 1
ATOM 1916 C C . LEU A 1 245 ? 2.739 -18.016 -7.467 1.00 61.91 245 LEU A C 1
ATOM 1918 O O . LEU A 1 245 ? 2.853 -18.965 -6.692 1.00 61.91 245 LEU A O 1
ATOM 1922 N N . ARG A 1 246 ? 3.077 -18.099 -8.754 1.00 65.38 246 ARG A N 1
ATOM 1923 C CA . ARG A 1 246 ? 3.823 -19.246 -9.277 1.00 65.38 246 ARG A CA 1
ATOM 1924 C C . ARG A 1 246 ? 5.118 -19.408 -8.487 1.00 65.38 246 ARG A C 1
ATOM 1926 O O . ARG A 1 246 ? 5.825 -18.422 -8.273 1.00 65.38 246 ARG A O 1
ATOM 1933 N N . ASP A 1 247 ? 5.431 -20.648 -8.111 1.00 56.97 247 ASP A N 1
ATOM 1934 C CA . ASP A 1 247 ? 6.696 -21.004 -7.469 1.00 56.97 247 ASP A CA 1
ATOM 1935 C C . ASP A 1 247 ? 7.856 -20.549 -8.353 1.00 56.97 247 ASP A C 1
ATOM 1937 O O . ASP A 1 247 ? 8.179 -21.151 -9.380 1.00 56.97 247 ASP A O 1
ATOM 1941 N N . PHE A 1 248 ? 8.478 -19.451 -7.952 1.00 57.22 248 PHE A N 1
ATOM 1942 C CA . PHE A 1 248 ? 9.583 -18.860 -8.672 1.00 57.22 248 PHE A CA 1
ATOM 1943 C C . PHE A 1 248 ? 10.814 -18.971 -7.793 1.00 57.22 248 PHE A C 1
ATOM 1945 O O . PHE A 1 248 ? 10.949 -18.302 -6.770 1.00 57.22 248 PHE A O 1
ATOM 1952 N N . LYS A 1 249 ? 11.724 -19.858 -8.185 1.00 57.19 249 LYS A N 1
ATOM 1953 C CA . LYS A 1 249 ? 12.961 -20.075 -7.445 1.00 57.19 249 LYS A CA 1
ATOM 1954 C C . LYS A 1 249 ? 13.969 -19.003 -7.835 1.00 57.19 249 LYS A C 1
ATOM 1956 O O . LYS A 1 249 ? 14.452 -18.989 -8.965 1.00 57.19 249 LYS A O 1
ATOM 1961 N N . VAL A 1 250 ? 14.301 -18.122 -6.894 1.00 54.75 250 VAL A N 1
ATOM 1962 C CA . VAL A 1 250 ? 15.511 -17.299 -7.001 1.00 54.75 250 VAL A CA 1
ATOM 1963 C C . VAL A 1 250 ? 16.698 -18.236 -6.808 1.00 54.75 250 VAL A C 1
ATOM 1965 O O . VAL A 1 250 ? 16.820 -18.873 -5.762 1.00 54.75 250 VAL A O 1
ATOM 1968 N N . THR A 1 251 ? 17.554 -18.368 -7.817 1.00 61.66 251 THR A N 1
ATOM 1969 C CA . THR A 1 251 ? 18.841 -19.061 -7.662 1.00 61.66 251 THR A CA 1
ATOM 1970 C C . THR A 1 251 ? 19.745 -18.273 -6.710 1.00 61.66 251 THR A C 1
ATOM 1972 O O . THR A 1 251 ? 19.503 -17.086 -6.477 1.00 61.66 251 THR A O 1
ATOM 1975 N N . GLU A 1 252 ? 20.780 -18.912 -6.154 1.00 60.97 252 GLU A N 1
ATOM 1976 C CA . GLU A 1 252 ? 21.692 -18.277 -5.192 1.00 60.97 252 GLU A CA 1
ATOM 1977 C C . GLU A 1 252 ? 22.138 -16.880 -5.655 1.00 60.97 252 GLU A C 1
ATOM 1979 O O . GLU A 1 252 ? 22.481 -16.668 -6.820 1.00 60.97 252 GLU A O 1
ATOM 1984 N N . ASN A 1 253 ? 22.046 -15.910 -4.740 1.00 58.12 253 ASN A N 1
ATOM 1985 C CA . ASN A 1 253 ? 22.280 -14.499 -5.031 1.00 58.12 253 ASN A CA 1
ATOM 1986 C C . ASN A 1 253 ? 23.691 -14.293 -5.592 1.00 58.12 253 ASN A C 1
ATOM 1988 O O . ASN A 1 253 ? 24.673 -14.703 -4.969 1.00 58.12 253 ASN A O 1
ATOM 1992 N N . PHE A 1 254 ? 23.804 -13.601 -6.725 1.00 59.03 254 PHE A N 1
ATOM 1993 C CA . PHE A 1 254 ? 25.105 -13.256 -7.279 1.00 59.03 254 PHE A CA 1
ATOM 1994 C C . PHE A 1 254 ? 25.821 -12.251 -6.365 1.00 59.03 254 PHE A C 1
ATOM 1996 O O . PHE A 1 254 ? 25.292 -11.180 -6.040 1.00 59.03 254 PHE A O 1
ATOM 2003 N N . ALA A 1 255 ? 27.030 -12.604 -5.919 1.00 62.06 255 ALA A N 1
ATOM 2004 C CA . ALA A 1 255 ? 27.783 -11.836 -4.935 1.00 62.06 255 ALA A CA 1
ATOM 2005 C C . ALA A 1 255 ? 27.949 -10.365 -5.369 1.00 62.06 255 ALA A C 1
ATOM 2007 O O . ALA A 1 255 ? 28.549 -10.059 -6.397 1.00 62.06 255 ALA A O 1
ATOM 2008 N N . GLY A 1 256 ? 27.414 -9.446 -4.558 1.00 68.12 256 GLY A N 1
ATOM 2009 C CA . GLY A 1 256 ? 27.523 -7.996 -4.759 1.00 68.12 256 GLY A CA 1
ATOM 2010 C C . GLY A 1 256 ? 26.273 -7.313 -5.323 1.00 68.12 256 GLY A C 1
ATOM 2011 O O . GLY A 1 256 ? 26.179 -6.085 -5.241 1.00 68.12 256 GLY A O 1
ATOM 2012 N N . MET A 1 257 ? 25.284 -8.060 -5.824 1.00 74.62 257 MET A N 1
ATOM 2013 C CA . MET A 1 257 ? 23.991 -7.480 -6.193 1.00 74.62 257 MET A CA 1
ATOM 2014 C C . MET A 1 257 ? 23.086 -7.309 -4.973 1.00 74.62 257 MET A C 1
ATOM 2016 O O . MET A 1 257 ? 23.035 -8.147 -4.067 1.00 74.62 257 MET A O 1
ATOM 2020 N N . LYS A 1 258 ? 22.312 -6.215 -4.955 1.00 73.00 258 LYS A N 1
ATOM 2021 C CA . LYS A 1 258 ? 21.185 -6.124 -4.023 1.00 73.00 258 LYS A CA 1
ATOM 2022 C C . LYS A 1 258 ? 20.180 -7.202 -4.413 1.00 73.00 258 LYS A C 1
ATOM 2024 O O . LYS A 1 258 ? 19.840 -7.313 -5.586 1.00 73.00 258 LYS A O 1
ATOM 2029 N N . ARG A 1 259 ? 19.641 -7.923 -3.427 1.00 66.81 259 ARG A N 1
ATOM 2030 C CA . ARG A 1 259 ? 18.663 -9.006 -3.633 1.00 66.81 259 ARG A CA 1
ATOM 2031 C C . ARG A 1 259 ? 17.523 -8.618 -4.581 1.00 66.81 259 ARG A C 1
ATOM 2033 O O . ARG A 1 259 ? 17.200 -9.375 -5.478 1.00 66.81 259 ARG A O 1
ATOM 2040 N N . ARG A 1 260 ? 16.983 -7.400 -4.455 1.00 68.88 260 ARG A N 1
ATOM 2041 C CA . ARG A 1 260 ? 15.932 -6.868 -5.346 1.00 68.88 260 ARG A CA 1
ATOM 2042 C C . ARG A 1 260 ? 16.363 -6.752 -6.816 1.00 68.88 260 ARG A C 1
ATOM 2044 O O . ARG A 1 260 ? 15.563 -6.984 -7.714 1.00 68.88 260 ARG A O 1
ATOM 2051 N N . ASP A 1 261 ? 17.616 -6.363 -7.050 1.00 72.94 261 ASP A N 1
ATOM 2052 C CA . ASP A 1 261 ? 18.169 -6.149 -8.383 1.00 72.94 261 ASP A CA 1
ATOM 2053 C C . ASP A 1 261 ? 18.411 -7.536 -9.011 1.00 72.94 261 ASP A C 1
ATOM 2055 O O . ASP A 1 261 ? 18.081 -7.757 -10.170 1.00 72.94 261 ASP A O 1
ATOM 2059 N N . TRP A 1 262 ? 18.883 -8.507 -8.217 1.00 71.75 262 TRP A N 1
ATOM 2060 C CA . TRP A 1 262 ? 19.023 -9.909 -8.629 1.00 71.75 262 TRP A CA 1
ATOM 2061 C C . TRP A 1 262 ? 17.678 -10.579 -8.924 1.00 71.75 262 TRP A C 1
ATOM 2063 O O . TRP A 1 262 ? 17.497 -11.220 -9.953 1.00 71.75 262 TRP A O 1
ATOM 2073 N N . ALA A 1 263 ? 16.698 -10.375 -8.054 1.00 67.00 263 ALA A N 1
ATOM 2074 C CA . ALA A 1 263 ? 15.329 -10.805 -8.264 1.00 67.00 263 ALA A CA 1
ATOM 2075 C C . ALA A 1 263 ? 14.783 -10.255 -9.591 1.00 67.00 263 ALA A C 1
ATOM 2077 O O . ALA A 1 263 ? 14.373 -11.016 -10.468 1.00 67.00 263 ALA A O 1
ATOM 2078 N N . THR A 1 264 ? 14.849 -8.936 -9.784 1.00 71.31 264 THR A N 1
ATOM 2079 C CA . THR A 1 264 ? 14.386 -8.298 -11.025 1.00 71.31 264 THR A CA 1
ATOM 2080 C C . THR A 1 264 ? 15.107 -8.868 -12.253 1.00 71.31 264 THR A C 1
ATOM 2082 O O . THR A 1 264 ? 14.488 -9.090 -13.290 1.00 71.31 264 THR A O 1
ATOM 2085 N N . TYR A 1 265 ? 16.397 -9.188 -12.124 1.00 73.44 265 TYR A N 1
ATOM 2086 C CA . TYR A 1 265 ? 17.166 -9.836 -13.179 1.00 73.44 265 TYR A CA 1
ATOM 2087 C C . TYR A 1 265 ? 16.621 -11.222 -13.546 1.00 73.44 265 TYR A C 1
ATOM 2089 O O . TYR A 1 265 ? 16.366 -11.498 -14.719 1.00 73.44 265 TYR A O 1
ATOM 2097 N N . CYS A 1 266 ? 16.380 -12.064 -12.539 1.00 69.44 266 CYS A N 1
ATOM 2098 C CA . CYS A 1 266 ? 15.807 -13.393 -12.729 1.00 69.44 266 CYS A CA 1
ATOM 2099 C C . CYS A 1 266 ? 14.428 -13.313 -13.404 1.00 69.44 266 CYS A C 1
ATOM 2101 O O . CYS A 1 266 ? 14.118 -14.157 -14.246 1.00 69.44 266 CYS A O 1
ATOM 2103 N N . CYS A 1 267 ? 13.623 -12.278 -13.100 1.00 67.44 267 CYS A N 1
ATOM 2104 C CA . CYS A 1 267 ? 12.370 -12.011 -13.825 1.00 67.44 267 CYS A CA 1
ATOM 2105 C C . CYS A 1 267 ? 12.646 -11.932 -15.318 1.00 67.44 267 CYS A C 1
ATOM 2107 O O . CYS A 1 267 ? 12.029 -12.637 -16.105 1.00 67.44 267 CYS A O 1
ATOM 2109 N N . TYR A 1 268 ? 13.572 -11.055 -15.702 1.00 74.88 268 TYR A N 1
ATOM 2110 C CA . TYR A 1 268 ? 13.870 -10.795 -17.097 1.00 74.88 268 TYR A CA 1
ATOM 2111 C C . TYR A 1 268 ? 14.358 -12.054 -17.805 1.00 74.88 268 TYR A C 1
ATOM 2113 O O . TYR A 1 268 ? 13.835 -12.370 -18.870 1.00 74.88 268 TYR A O 1
ATOM 2121 N N . GLN A 1 269 ? 15.238 -12.839 -17.178 1.00 76.00 269 GLN A N 1
ATOM 2122 C CA . GLN A 1 269 ? 15.678 -14.111 -17.756 1.00 76.00 269 GLN A CA 1
ATOM 2123 C C . GLN A 1 269 ? 14.510 -15.056 -18.062 1.00 76.00 269 GLN A C 1
ATOM 2125 O O . GLN A 1 269 ? 14.454 -15.623 -19.149 1.00 76.00 269 GLN A O 1
ATOM 2130 N N . GLN A 1 270 ? 13.544 -15.187 -17.150 1.00 70.06 270 GLN A N 1
ATOM 2131 C CA . GLN A 1 270 ? 12.380 -16.048 -17.377 1.00 70.06 270 GLN A CA 1
ATOM 2132 C C . GLN A 1 270 ? 11.362 -15.456 -18.355 1.00 70.06 270 GLN A C 1
ATOM 2134 O O . GLN A 1 270 ? 10.688 -16.189 -19.075 1.00 70.06 270 GLN A O 1
ATOM 2139 N N . LEU A 1 271 ? 11.241 -14.128 -18.393 1.00 70.25 271 LEU A N 1
ATOM 2140 C CA . LEU A 1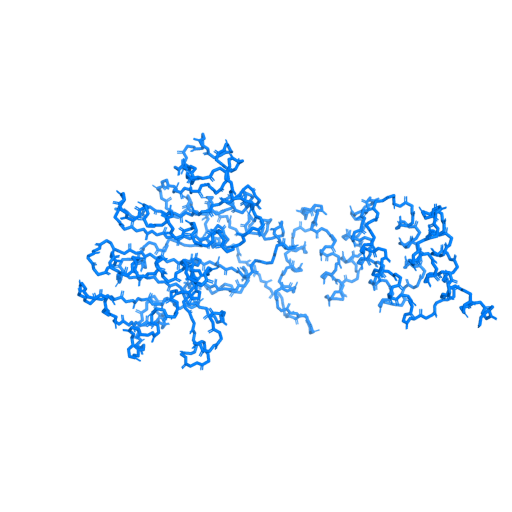 271 ? 10.423 -13.433 -19.382 1.00 70.25 271 LEU A CA 1
ATOM 2141 C C . LEU A 1 271 ? 10.988 -13.628 -20.798 1.00 70.25 271 LEU A C 1
ATOM 2143 O O . LEU A 1 271 ? 10.208 -13.671 -21.750 1.00 70.25 271 LEU A O 1
ATOM 2147 N N . GLY A 1 272 ? 12.309 -13.760 -20.943 1.00 79.12 272 GLY A N 1
ATOM 2148 C CA . GLY A 1 272 ? 12.977 -14.012 -22.216 1.00 79.12 272 GLY A CA 1
ATOM 2149 C C . GLY A 1 272 ? 12.638 -12.946 -23.260 1.00 79.12 272 GLY A C 1
ATOM 2150 O O . GLY A 1 272 ? 12.852 -11.756 -23.044 1.00 79.12 272 GLY A O 1
ATOM 2151 N N . SER A 1 273 ? 12.069 -13.358 -24.395 1.00 74.56 273 SER A N 1
ATOM 2152 C CA . SER A 1 273 ? 11.622 -12.446 -25.462 1.00 74.56 273 SER A CA 1
ATOM 2153 C C . SER A 1 273 ? 10.337 -11.673 -25.136 1.00 74.56 273 SER A C 1
ATOM 2155 O O . SER A 1 273 ? 9.941 -10.793 -25.894 1.00 74.56 273 SER A O 1
ATOM 2157 N N . GLN A 1 274 ? 9.671 -11.983 -24.021 1.00 74.25 274 GLN A N 1
ATOM 2158 C CA . GLN A 1 274 ? 8.435 -11.326 -23.587 1.00 74.25 274 GLN A CA 1
ATOM 2159 C C . GLN A 1 274 ? 8.687 -10.157 -22.621 1.00 74.25 274 GLN A C 1
ATOM 2161 O O . GLN A 1 274 ? 7.755 -9.714 -21.945 1.00 74.25 274 GLN A O 1
ATOM 2166 N N . ILE A 1 275 ? 9.934 -9.698 -22.479 1.00 70.25 275 ILE A N 1
ATOM 2167 C CA . ILE A 1 275 ? 10.248 -8.503 -21.690 1.00 70.25 275 ILE A CA 1
ATOM 2168 C C . ILE A 1 275 ? 9.673 -7.281 -22.420 1.00 70.25 275 ILE A C 1
ATOM 2170 O O . ILE A 1 275 ? 9.970 -7.101 -23.604 1.00 70.25 275 ILE A O 1
ATOM 2174 N N . PRO A 1 276 ? 8.891 -6.416 -21.744 1.00 69.88 276 PRO A N 1
ATOM 2175 C CA . PRO A 1 276 ? 8.446 -5.162 -22.340 1.00 69.88 276 PRO A CA 1
ATOM 2176 C C . PRO A 1 276 ? 9.637 -4.344 -22.838 1.00 69.88 276 PRO A C 1
ATOM 2178 O O . PRO A 1 276 ? 10.675 -4.271 -22.175 1.00 69.88 276 PRO A O 1
ATOM 2181 N N . ARG A 1 277 ? 9.510 -3.719 -24.009 1.00 69.81 277 ARG A N 1
ATOM 2182 C CA . ARG A 1 277 ? 10.635 -3.049 -24.679 1.00 69.81 277 ARG A CA 1
ATOM 2183 C C . ARG A 1 277 ? 11.287 -1.982 -23.794 1.00 69.81 277 ARG A C 1
ATOM 2185 O O . ARG A 1 277 ? 12.506 -1.842 -23.783 1.00 69.81 277 ARG A O 1
ATOM 2192 N N . GLU A 1 278 ? 10.486 -1.266 -23.018 1.00 66.50 278 GLU A N 1
ATOM 2193 C CA . GLU A 1 278 ? 10.906 -0.258 -22.046 1.00 66.50 278 GLU A CA 1
ATOM 2194 C C . GLU A 1 278 ? 11.705 -0.831 -20.862 1.00 66.50 278 GLU A C 1
ATOM 2196 O O . GLU A 1 278 ? 12.472 -0.111 -20.222 1.00 66.50 278 GLU A O 1
ATOM 2201 N N . CYS A 1 279 ? 11.584 -2.131 -20.587 1.00 68.94 279 CYS A N 1
ATOM 2202 C CA . CYS A 1 279 ? 12.327 -2.823 -19.538 1.00 68.94 279 CYS A CA 1
ATOM 2203 C C . CYS A 1 279 ? 13.665 -3.392 -20.020 1.00 68.94 279 CYS A C 1
ATOM 2205 O O . CYS A 1 279 ? 14.529 -3.661 -19.186 1.00 68.94 279 CYS A O 1
ATOM 2207 N N . LEU A 1 280 ? 13.874 -3.553 -21.332 1.00 71.88 280 LEU A N 1
ATOM 2208 C CA . LEU A 1 280 ? 15.073 -4.197 -21.887 1.00 71.88 280 LEU A CA 1
ATOM 2209 C C . LEU A 1 280 ? 16.375 -3.489 -21.476 1.00 71.88 280 LEU A C 1
ATOM 2211 O O . LEU A 1 280 ? 17.372 -4.152 -21.205 1.00 71.88 280 LEU A O 1
ATOM 2215 N N . ALA A 1 281 ? 16.379 -2.155 -21.369 1.00 68.62 281 ALA A N 1
ATOM 2216 C CA . ALA A 1 281 ? 17.573 -1.412 -20.949 1.00 68.62 281 ALA A CA 1
ATOM 2217 C C . ALA A 1 281 ? 17.936 -1.716 -19.487 1.00 68.62 281 ALA A C 1
ATOM 2219 O O . ALA A 1 281 ? 19.100 -1.944 -19.150 1.00 68.62 281 ALA A O 1
ATOM 2220 N N . HIS A 1 282 ? 16.921 -1.789 -18.622 1.00 73.44 282 HIS A N 1
ATOM 2221 C CA . HIS A 1 282 ? 17.098 -2.204 -17.237 1.00 73.44 282 HIS A CA 1
ATOM 2222 C C . HIS A 1 282 ? 17.518 -3.679 -17.154 1.00 73.44 282 HIS A C 1
ATOM 2224 O O . HIS A 1 282 ? 18.407 -4.010 -16.375 1.00 73.44 282 HIS A O 1
ATOM 2230 N N . ALA A 1 283 ? 16.945 -4.546 -17.992 1.00 72.25 283 ALA A N 1
ATOM 2231 C CA . ALA A 1 283 ? 17.335 -5.947 -18.084 1.00 72.25 283 ALA A CA 1
ATOM 2232 C C . ALA A 1 283 ? 18.809 -6.108 -18.464 1.00 72.25 283 ALA A C 1
ATOM 2234 O O . ALA A 1 283 ? 19.528 -6.837 -17.788 1.00 72.25 283 ALA A O 1
ATOM 2235 N N . GLY A 1 284 ? 19.290 -5.356 -19.457 1.00 72.81 284 GLY A N 1
ATOM 2236 C CA . GLY A 1 284 ? 20.703 -5.330 -19.837 1.00 72.81 284 GLY A CA 1
ATOM 2237 C C . GLY A 1 284 ? 21.622 -4.807 -18.726 1.00 72.81 284 GLY A C 1
ATOM 2238 O O . GLY A 1 284 ? 22.691 -5.375 -18.475 1.00 72.81 284 GLY A O 1
ATOM 2239 N N . TYR A 1 285 ? 21.200 -3.763 -18.003 1.00 73.75 285 TYR A N 1
ATOM 2240 C CA . TYR A 1 285 ? 21.932 -3.261 -16.836 1.00 73.75 285 TYR A CA 1
ATOM 2241 C C . TYR A 1 285 ? 22.052 -4.323 -15.736 1.00 73.75 285 TYR A C 1
ATOM 2243 O O . TYR A 1 285 ? 23.151 -4.586 -15.243 1.00 73.75 285 TYR A O 1
ATOM 2251 N N . LEU A 1 286 ? 20.940 -4.965 -15.380 1.00 73.00 286 LEU A N 1
ATOM 2252 C CA . LEU A 1 286 ? 20.911 -6.002 -14.354 1.00 73.00 286 LEU A CA 1
ATOM 2253 C C . LEU A 1 286 ? 21.695 -7.249 -14.759 1.00 73.00 286 LEU A C 1
ATOM 2255 O O . LEU A 1 286 ? 22.473 -7.743 -13.950 1.00 73.00 286 LEU A O 1
ATOM 2259 N N . ALA A 1 287 ? 21.573 -7.686 -16.015 1.00 73.56 287 ALA A N 1
ATOM 2260 C CA . ALA A 1 287 ? 22.378 -8.764 -16.587 1.00 73.56 287 ALA A CA 1
ATOM 2261 C C . ALA A 1 287 ? 23.869 -8.485 -16.440 1.00 73.56 287 ALA A C 1
ATOM 2263 O O . ALA A 1 287 ? 24.674 -9.365 -16.164 1.00 73.56 287 ALA A O 1
ATOM 2264 N N . THR A 1 288 ? 24.254 -7.219 -16.538 1.00 69.88 288 THR A N 1
ATOM 2265 C CA . THR A 1 288 ? 25.651 -6.860 -16.355 1.00 69.88 288 THR A CA 1
ATOM 2266 C C . THR A 1 288 ? 26.092 -6.854 -14.908 1.00 69.88 288 THR A C 1
ATOM 2268 O O . THR A 1 288 ? 27.201 -7.301 -14.622 1.00 69.88 288 THR A O 1
ATOM 2271 N N . LEU A 1 289 ? 25.257 -6.356 -13.996 1.00 71.56 289 LEU A N 1
ATOM 2272 C CA . LEU A 1 289 ? 25.537 -6.485 -12.568 1.00 71.56 289 LEU A CA 1
ATOM 2273 C C . LEU A 1 289 ? 25.672 -7.961 -12.164 1.00 71.56 289 LEU A C 1
ATOM 2275 O O . LEU A 1 289 ? 26.530 -8.286 -11.348 1.00 71.56 289 LEU A O 1
ATOM 2279 N N . ALA A 1 290 ? 24.885 -8.828 -12.801 1.00 66.50 290 ALA A N 1
ATOM 2280 C CA . ALA A 1 290 ? 24.907 -10.279 -12.670 1.00 66.50 290 ALA A CA 1
ATOM 2281 C C . ALA A 1 290 ? 26.104 -10.956 -13.356 1.00 66.50 290 ALA A C 1
ATOM 2283 O O . ALA A 1 290 ? 26.236 -12.171 -13.275 1.00 66.50 290 ALA A O 1
ATOM 2284 N N . GLN A 1 291 ? 26.953 -10.194 -14.056 1.00 78.38 291 GLN A N 1
ATOM 2285 C CA . GLN A 1 291 ? 28.032 -10.723 -14.897 1.00 78.38 291 GLN A CA 1
ATOM 2286 C C . GLN A 1 291 ? 27.550 -11.727 -15.963 1.00 78.38 291 GLN A C 1
ATOM 2288 O O . GLN A 1 291 ? 28.327 -12.534 -16.461 1.00 78.38 291 GLN A O 1
ATOM 2293 N N . ASP A 1 292 ? 26.287 -11.633 -16.376 1.00 74.88 292 ASP A N 1
ATOM 2294 C CA . ASP A 1 292 ? 25.712 -12.373 -17.494 1.00 74.88 292 ASP A CA 1
ATOM 2295 C C . ASP A 1 292 ? 25.817 -11.519 -18.765 1.00 74.88 292 ASP A C 1
ATOM 2297 O O . ASP A 1 292 ? 24.922 -10.768 -19.171 1.00 74.88 292 ASP A O 1
ATOM 2301 N N . PHE A 1 293 ? 27.014 -11.541 -19.347 1.00 72.94 293 PHE A N 1
ATOM 2302 C CA . PHE A 1 293 ? 27.366 -10.713 -20.498 1.00 72.94 293 PHE A CA 1
ATOM 2303 C C . PHE A 1 293 ? 26.584 -11.097 -21.756 1.00 72.94 293 PHE A C 1
ATOM 2305 O O . PHE A 1 293 ? 26.305 -10.215 -22.569 1.00 72.94 293 PHE A O 1
ATOM 2312 N N . GLU A 1 294 ? 26.220 -12.371 -21.889 1.00 73.75 294 GLU A N 1
ATOM 2313 C CA . GLU A 1 294 ? 25.454 -12.899 -23.014 1.00 73.75 294 GLU A CA 1
ATOM 2314 C C . GLU A 1 294 ? 23.997 -12.440 -22.944 1.00 73.75 294 GLU A C 1
ATOM 2316 O O . GLU A 1 294 ? 23.507 -11.846 -23.905 1.00 73.75 294 GLU A O 1
ATOM 2321 N N . ALA A 1 295 ? 23.335 -12.585 -21.789 1.00 73.75 295 ALA A N 1
ATOM 2322 C CA . ALA A 1 295 ? 21.985 -12.060 -21.607 1.00 73.75 295 ALA A CA 1
ATOM 2323 C C . ALA A 1 295 ? 21.954 -10.535 -21.762 1.00 73.75 295 ALA A C 1
ATOM 2325 O O . ALA A 1 295 ? 21.068 -9.999 -22.427 1.00 73.75 295 ALA A O 1
ATOM 2326 N N . ALA A 1 296 ? 22.955 -9.828 -21.220 1.00 70.81 296 ALA A N 1
ATOM 2327 C CA . ALA A 1 296 ? 23.084 -8.386 -21.403 1.00 70.81 296 ALA A CA 1
ATOM 2328 C C . ALA A 1 296 ? 23.133 -8.025 -22.893 1.00 70.81 296 ALA A C 1
ATOM 2330 O O . ALA A 1 296 ? 22.352 -7.191 -23.351 1.00 70.81 296 ALA A O 1
ATOM 2331 N N . ALA A 1 297 ? 24.013 -8.682 -23.655 1.00 67.88 297 ALA A N 1
ATOM 2332 C CA . ALA A 1 297 ? 24.127 -8.480 -25.093 1.00 67.88 297 ALA A CA 1
ATOM 2333 C C . ALA A 1 297 ? 22.817 -8.816 -25.820 1.00 67.88 297 ALA A C 1
ATOM 2335 O O . ALA A 1 297 ? 22.410 -8.049 -26.685 1.00 67.88 297 ALA A O 1
ATOM 2336 N N . GLY A 1 298 ? 22.119 -9.886 -25.432 1.00 75.38 298 GLY A N 1
ATOM 2337 C CA . GLY A 1 298 ? 20.809 -10.251 -25.972 1.00 75.38 298 GLY A CA 1
ATOM 2338 C C . GLY A 1 298 ? 19.740 -9.180 -25.738 1.00 75.38 298 GLY A C 1
ATOM 2339 O O . GLY A 1 298 ? 19.037 -8.802 -26.675 1.00 75.38 298 GLY A O 1
ATOM 2340 N N . TYR A 1 299 ? 19.643 -8.628 -24.524 1.00 76.69 299 TYR A N 1
ATOM 2341 C CA . TYR A 1 299 ? 18.692 -7.552 -24.223 1.00 76.69 299 TYR A CA 1
ATOM 2342 C C . TYR A 1 299 ? 19.025 -6.259 -24.966 1.00 76.69 299 TYR A C 1
ATOM 2344 O O . TYR A 1 299 ? 18.128 -5.615 -25.509 1.00 76.69 299 TYR A O 1
ATOM 2352 N N . PHE A 1 300 ? 20.307 -5.895 -25.052 1.00 69.75 300 PHE A N 1
ATOM 2353 C CA . PHE A 1 300 ? 20.730 -4.729 -25.829 1.00 69.75 300 PHE A CA 1
ATOM 2354 C C . PHE A 1 300 ? 20.564 -4.942 -27.338 1.00 69.75 300 PHE A C 1
ATOM 2356 O O . PHE A 1 300 ? 20.195 -4.008 -28.043 1.00 69.75 300 PHE A O 1
ATOM 2363 N N . ALA A 1 301 ? 20.746 -6.164 -27.838 1.00 69.50 301 ALA A N 1
ATOM 2364 C CA . ALA A 1 301 ? 20.514 -6.503 -29.237 1.00 69.50 301 ALA A CA 1
ATOM 2365 C C . ALA A 1 301 ? 19.030 -6.430 -29.612 1.00 69.50 301 ALA A C 1
ATOM 2367 O O . ALA A 1 301 ? 18.721 -6.084 -30.743 1.00 69.50 301 ALA A O 1
ATOM 2368 N N . GLN A 1 302 ? 18.104 -6.692 -28.684 1.00 69.94 302 GLN A N 1
ATOM 2369 C CA . GLN A 1 302 ? 16.665 -6.475 -28.905 1.00 69.94 302 GLN A CA 1
ATOM 2370 C C . GLN A 1 302 ? 16.287 -4.986 -28.937 1.00 69.94 302 GLN A C 1
ATOM 2372 O O . GLN A 1 302 ? 15.223 -4.612 -29.429 1.00 69.94 302 GLN A O 1
ATOM 2377 N N . LEU A 1 303 ? 17.177 -4.111 -28.470 1.00 67.31 303 LEU A N 1
ATOM 2378 C CA . LEU A 1 303 ? 17.006 -2.668 -28.505 1.00 67.31 303 LEU A CA 1
ATOM 2379 C C . LEU A 1 303 ? 17.575 -2.036 -29.786 1.00 67.31 303 LEU A C 1
ATOM 2381 O O . LEU A 1 303 ? 18.054 -0.916 -29.706 1.00 67.31 303 LEU A O 1
ATOM 2385 N N . GLN A 1 304 ? 17.489 -2.661 -30.974 1.00 55.66 304 GLN A N 1
ATOM 2386 C CA . GLN A 1 304 ? 18.091 -2.164 -32.246 1.00 55.66 304 GLN A CA 1
ATOM 2387 C C . GLN A 1 304 ? 17.739 -0.712 -32.667 1.00 55.66 304 GLN A C 1
ATOM 2389 O O . GLN A 1 304 ? 18.234 -0.211 -33.674 1.00 55.66 304 GLN A O 1
ATOM 2394 N N . HIS A 1 305 ? 16.930 0.001 -31.883 1.00 56.91 305 HIS A N 1
ATOM 2395 C CA . HIS A 1 305 ? 16.681 1.434 -31.973 1.00 56.91 305 HIS A CA 1
ATOM 2396 C C . HIS A 1 305 ? 16.730 2.081 -30.576 1.00 56.91 305 HIS A C 1
ATOM 2398 O O . HIS A 1 305 ? 15.701 2.540 -30.069 1.00 56.91 305 HIS A O 1
ATOM 2404 N N . LEU A 1 306 ? 17.886 2.058 -29.904 1.00 56.16 306 LEU A N 1
ATOM 2405 C CA . LEU A 1 306 ? 18.035 2.725 -28.610 1.00 56.16 306 LEU A CA 1
ATOM 2406 C C . LEU A 1 306 ? 17.841 4.249 -28.770 1.00 56.16 306 LEU A C 1
ATOM 2408 O O . LEU A 1 306 ? 18.401 4.875 -29.671 1.00 56.16 306 LEU A O 1
ATOM 2412 N N . GLU A 1 307 ? 17.097 4.870 -27.853 1.00 61.62 307 GLU A N 1
ATOM 2413 C CA . GLU A 1 307 ? 17.009 6.328 -27.718 1.00 61.62 307 GLU A CA 1
ATOM 2414 C C . GLU A 1 307 ? 17.450 6.752 -26.309 1.00 61.62 307 GLU A C 1
ATOM 2416 O O . GLU A 1 307 ? 17.141 6.086 -25.321 1.00 61.62 307 GLU A O 1
ATOM 2421 N N . GLY A 1 308 ? 18.160 7.880 -26.204 1.00 67.12 308 GLY A N 1
ATOM 2422 C CA . GLY A 1 308 ? 18.387 8.560 -24.925 1.00 67.12 308 GLY A CA 1
ATOM 2423 C C . GLY A 1 308 ? 19.180 7.757 -23.882 1.00 67.12 308 GLY A C 1
ATOM 2424 O O . GLY A 1 308 ? 20.318 7.357 -24.129 1.00 67.12 308 GLY A O 1
ATOM 2425 N N . ASP A 1 309 ? 18.582 7.573 -22.697 1.00 59.19 309 ASP A N 1
ATOM 2426 C CA . ASP A 1 309 ? 19.214 7.024 -21.482 1.00 59.19 309 ASP A CA 1
ATOM 2427 C C . ASP A 1 309 ? 19.761 5.607 -21.659 1.00 59.19 309 ASP A C 1
ATOM 2429 O O . ASP A 1 309 ? 20.818 5.286 -21.120 1.00 59.19 309 ASP A O 1
ATOM 2433 N N . ALA A 1 310 ? 19.090 4.776 -22.458 1.00 60.50 310 ALA A N 1
ATOM 2434 C CA . ALA A 1 310 ? 19.490 3.387 -22.649 1.00 60.50 310 ALA A CA 1
ATOM 2435 C C . ALA A 1 310 ? 20.856 3.269 -23.350 1.00 60.50 310 ALA A C 1
ATOM 2437 O O . ALA A 1 310 ? 21.653 2.397 -23.009 1.00 60.50 310 ALA A O 1
ATOM 2438 N N . LEU A 1 311 ? 21.168 4.192 -24.271 1.00 67.06 311 LEU A N 1
ATOM 2439 C CA . LEU A 1 311 ? 22.502 4.267 -24.866 1.00 67.06 311 LEU A CA 1
ATOM 2440 C C . LEU A 1 311 ? 23.552 4.746 -23.858 1.00 67.06 311 LEU A C 1
ATOM 2442 O O . LEU A 1 311 ? 24.690 4.287 -23.894 1.00 67.06 311 LEU A O 1
ATOM 2446 N N . VAL A 1 312 ? 23.192 5.676 -22.968 1.00 67.56 312 VAL A N 1
ATOM 2447 C CA . VAL A 1 312 ? 24.113 6.197 -21.944 1.00 67.56 312 VAL A CA 1
ATOM 2448 C C . VAL A 1 312 ? 24.488 5.103 -20.954 1.00 67.56 312 VAL A C 1
ATOM 2450 O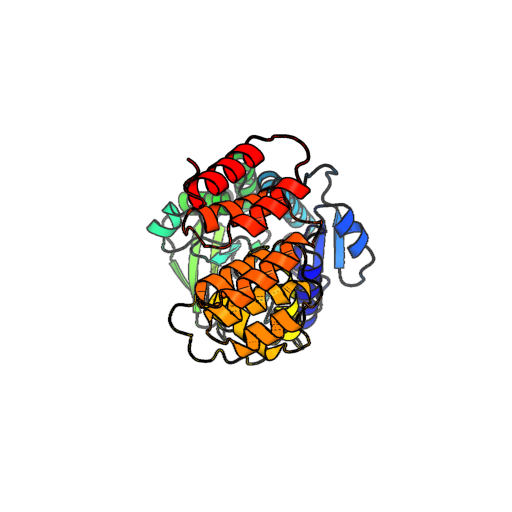 O . VAL A 1 312 ? 25.660 4.966 -20.606 1.00 67.56 312 VAL A O 1
ATOM 2453 N N . ASP A 1 313 ? 23.510 4.305 -20.533 1.00 65.69 313 ASP A N 1
ATOM 2454 C CA . ASP A 1 313 ? 23.744 3.196 -19.616 1.00 65.69 313 ASP A CA 1
ATOM 2455 C C . ASP A 1 313 ? 24.534 2.063 -20.296 1.00 65.69 313 ASP A C 1
ATOM 2457 O O . ASP A 1 313 ? 25.448 1.522 -19.673 1.00 65.69 313 ASP A O 1
ATOM 2461 N N . LEU A 1 314 ? 24.284 1.770 -21.584 1.00 68.00 314 LEU A N 1
ATOM 2462 C CA . LEU A 1 314 ? 25.095 0.837 -22.385 1.00 68.00 314 LEU A CA 1
ATOM 2463 C C . LEU A 1 314 ? 26.544 1.326 -22.571 1.00 68.00 314 LEU A C 1
ATOM 2465 O O . LEU A 1 314 ? 27.484 0.541 -22.452 1.00 68.00 314 LEU A O 1
ATOM 2469 N N . TYR A 1 315 ? 26.750 2.623 -22.804 1.00 75.06 315 TYR A N 1
ATOM 2470 C CA . TYR A 1 315 ? 28.086 3.216 -22.896 1.00 75.06 315 TYR A CA 1
ATOM 2471 C C . TYR A 1 315 ? 28.852 3.089 -21.571 1.00 75.06 315 TYR A C 1
ATOM 2473 O O . TYR A 1 315 ? 29.977 2.583 -21.546 1.00 75.06 315 TYR A O 1
ATOM 2481 N N . ASP A 1 316 ? 28.231 3.497 -20.456 1.00 67.44 316 ASP A N 1
ATOM 2482 C CA . ASP A 1 316 ? 28.820 3.377 -19.113 1.00 67.44 316 ASP A CA 1
ATOM 2483 C C . ASP A 1 316 ? 29.209 1.917 -18.815 1.00 67.44 316 ASP A C 1
ATOM 2485 O O . ASP A 1 316 ? 30.212 1.653 -18.144 1.00 67.44 316 ASP A O 1
ATOM 2489 N N . LEU A 1 317 ? 28.431 0.967 -19.333 1.00 64.56 317 LEU A N 1
ATOM 2490 C CA . LEU A 1 317 ? 28.667 -0.460 -19.211 1.00 64.56 317 LEU A CA 1
ATOM 2491 C C . LEU A 1 317 ? 29.931 -0.934 -19.922 1.00 64.56 317 LEU A C 1
ATOM 2493 O O . LEU A 1 317 ? 30.793 -1.564 -19.309 1.00 64.56 317 LEU A O 1
ATOM 2497 N N . GLN A 1 318 ? 30.030 -0.636 -21.214 1.00 73.62 318 GLN A N 1
ATOM 2498 C CA . GLN A 1 318 ? 31.126 -1.082 -22.067 1.00 73.62 318 GLN A CA 1
ATOM 2499 C C . GLN A 1 318 ? 32.454 -0.509 -21.562 1.00 73.62 318 GLN A C 1
ATOM 2501 O O . GLN A 1 318 ? 33.449 -1.227 -21.483 1.00 73.62 318 GLN A O 1
ATOM 2506 N N . ILE A 1 319 ? 32.443 0.738 -21.075 1.00 73.31 319 ILE A N 1
ATOM 2507 C CA . ILE A 1 319 ? 33.598 1.351 -20.408 1.00 73.31 319 ILE A CA 1
ATOM 2508 C C . ILE A 1 319 ? 34.003 0.590 -19.139 1.00 73.31 319 ILE A C 1
ATOM 2510 O O . ILE A 1 319 ? 35.190 0.352 -18.920 1.00 73.31 319 ILE A O 1
ATOM 2514 N N . ARG A 1 320 ? 33.053 0.173 -18.290 1.00 65.75 320 ARG A N 1
ATOM 2515 C CA . ARG A 1 320 ? 33.374 -0.620 -17.084 1.00 65.75 320 ARG A CA 1
ATOM 2516 C C . ARG A 1 320 ? 33.948 -1.997 -17.412 1.00 65.75 320 ARG A C 1
ATOM 2518 O O . ARG A 1 320 ? 34.712 -2.522 -16.611 1.00 65.75 320 ARG A O 1
ATOM 2525 N N . ARG A 1 321 ? 33.597 -2.559 -18.571 1.00 62.84 321 ARG A N 1
ATOM 2526 C CA . ARG A 1 321 ? 34.070 -3.862 -19.062 1.00 62.84 321 ARG A CA 1
ATOM 2527 C C . ARG A 1 321 ? 35.407 -3.789 -19.813 1.00 62.84 321 ARG A C 1
ATOM 2529 O O . ARG A 1 321 ? 35.882 -4.819 -20.274 1.00 62.84 321 ARG A O 1
ATOM 2536 N N . GLY A 1 322 ? 35.993 -2.600 -19.984 1.00 76.19 322 GLY A N 1
ATOM 2537 C CA . GLY A 1 322 ? 37.169 -2.414 -20.845 1.00 76.19 322 GLY A CA 1
ATOM 2538 C C . GLY A 1 322 ? 36.880 -2.654 -22.335 1.00 76.19 322 GLY A C 1
ATOM 2539 O O . GLY A 1 322 ? 37.802 -2.822 -23.126 1.00 76.19 322 GLY A O 1
ATOM 2540 N N . GLN A 1 323 ? 35.604 -2.671 -22.737 1.00 76.19 323 GLN A N 1
ATOM 2541 C CA . GLN A 1 323 ? 35.156 -2.862 -24.119 1.00 76.19 323 GLN A CA 1
ATOM 2542 C C . GLN A 1 323 ? 35.160 -1.522 -24.862 1.00 76.19 323 GLN A C 1
ATOM 2544 O O . GLN A 1 323 ? 34.127 -1.015 -25.298 1.00 76.19 323 GLN A O 1
ATOM 2549 N N . GLU A 1 324 ? 36.336 -0.910 -24.975 1.00 74.69 324 GLU A N 1
ATOM 2550 C CA . GLU A 1 324 ? 36.481 0.462 -25.476 1.00 74.69 324 GLU A CA 1
ATOM 2551 C C . GLU A 1 324 ? 35.943 0.631 -26.901 1.00 74.69 324 GLU A C 1
ATOM 2553 O O . GLU A 1 324 ? 35.274 1.616 -27.205 1.00 74.69 324 GLU A O 1
ATOM 2558 N N . LYS A 1 325 ? 36.170 -0.355 -27.774 1.00 71.75 325 LYS A N 1
ATOM 2559 C CA . LYS A 1 325 ? 35.678 -0.326 -29.158 1.00 71.75 325 LYS A CA 1
ATOM 2560 C C . LYS A 1 325 ? 34.148 -0.310 -29.229 1.00 71.75 325 LYS A C 1
ATOM 2562 O O . LYS A 1 325 ? 33.582 0.436 -30.025 1.00 71.75 325 LYS A O 1
ATOM 2567 N N . ASP A 1 326 ? 33.488 -1.082 -28.374 1.00 71.44 326 ASP A N 1
ATOM 2568 C CA . ASP A 1 326 ? 32.028 -1.163 -28.344 1.00 71.44 326 ASP A CA 1
ATOM 2569 C C . ASP A 1 326 ? 31.425 0.091 -27.706 1.00 71.44 326 ASP A C 1
ATOM 2571 O O . ASP A 1 326 ? 30.457 0.637 -28.233 1.00 71.44 326 ASP A O 1
ATOM 2575 N N . ALA A 1 327 ? 32.068 0.622 -26.657 1.00 71.94 327 ALA A N 1
ATOM 2576 C CA . ALA A 1 327 ? 31.726 1.919 -26.073 1.00 71.94 327 ALA A CA 1
ATOM 2577 C C . ALA A 1 327 ? 31.750 3.032 -27.125 1.00 71.94 327 ALA A C 1
ATOM 2579 O O . ALA A 1 327 ? 30.844 3.861 -27.180 1.00 71.94 327 ALA A O 1
ATOM 2580 N N . LEU A 1 328 ? 32.754 3.036 -28.004 1.00 67.00 328 LEU A N 1
ATOM 2581 C CA . LEU A 1 328 ? 32.858 4.015 -29.086 1.00 67.00 328 LEU A CA 1
ATOM 2582 C C . LEU A 1 328 ? 31.757 3.866 -30.134 1.00 67.00 328 LEU A C 1
ATOM 2584 O O . LEU A 1 328 ? 31.248 4.876 -30.622 1.00 67.00 328 LEU A O 1
ATOM 2588 N N . ASN A 1 329 ? 31.362 2.636 -30.455 1.00 71.06 329 ASN A N 1
ATOM 2589 C CA . ASN A 1 329 ? 30.255 2.389 -31.374 1.00 71.06 329 ASN A CA 1
ATOM 2590 C C . ASN A 1 329 ? 28.934 2.903 -30.786 1.00 71.06 329 ASN A C 1
ATOM 2592 O O . ASN A 1 329 ? 28.241 3.681 -31.446 1.00 71.06 329 ASN A O 1
ATOM 2596 N N . THR A 1 330 ? 28.647 2.582 -29.520 1.00 72.81 330 THR A N 1
ATOM 2597 C CA . THR A 1 330 ? 27.479 3.093 -28.784 1.00 72.81 330 THR A CA 1
ATOM 2598 C C . THR A 1 330 ? 27.497 4.614 -28.708 1.00 72.81 330 THR A C 1
ATOM 2600 O O . THR A 1 330 ? 26.488 5.268 -28.951 1.00 72.81 330 THR A O 1
ATOM 2603 N N . LEU A 1 331 ? 28.659 5.216 -28.450 1.00 70.19 331 LEU A N 1
ATOM 2604 C CA . LEU A 1 331 ? 28.829 6.666 -28.458 1.00 70.19 331 LEU A CA 1
ATOM 2605 C C . LEU A 1 331 ? 28.526 7.281 -29.836 1.00 70.19 331 LEU A C 1
ATOM 2607 O O . LEU A 1 331 ? 27.922 8.350 -29.929 1.00 70.19 331 LEU A O 1
ATOM 2611 N N . GLY A 1 332 ? 28.918 6.601 -30.914 1.00 66.88 332 GLY A N 1
ATOM 2612 C CA . GLY A 1 332 ? 28.573 6.973 -32.283 1.00 66.88 332 GLY A CA 1
ATOM 2613 C C . GLY A 1 332 ? 27.074 6.859 -32.580 1.00 66.88 332 GLY A C 1
ATOM 2614 O O . GLY A 1 332 ? 26.552 7.603 -33.409 1.00 66.88 332 GLY A O 1
ATOM 2615 N N . GLU A 1 333 ? 26.353 5.962 -31.914 1.00 69.06 333 GLU A N 1
ATOM 2616 C CA . GLU A 1 333 ? 24.889 5.873 -31.986 1.00 69.06 333 GLU A CA 1
ATOM 2617 C C . GLU A 1 333 ? 24.202 6.959 -31.151 1.00 69.06 333 GLU A C 1
ATOM 2619 O O . GLU A 1 333 ? 23.308 7.634 -31.660 1.00 69.06 333 GLU A O 1
ATOM 2624 N N . ILE A 1 334 ? 24.696 7.235 -29.936 1.00 69.56 334 ILE A N 1
ATOM 2625 C CA . ILE A 1 334 ? 24.300 8.384 -29.094 1.00 69.56 334 ILE A CA 1
ATOM 2626 C C . ILE A 1 334 ? 24.375 9.678 -29.893 1.00 69.56 334 ILE A C 1
ATOM 2628 O O . ILE A 1 334 ? 23.451 10.485 -29.886 1.00 69.56 334 ILE A O 1
ATOM 2632 N N . ALA A 1 335 ? 25.476 9.855 -30.612 1.00 63.31 335 ALA A N 1
ATOM 2633 C CA . ALA A 1 335 ? 25.733 11.017 -31.440 1.00 63.31 335 ALA A CA 1
ATOM 2634 C C . ALA A 1 335 ? 24.765 11.187 -32.609 1.00 63.31 335 ALA A C 1
ATOM 2636 O O . ALA A 1 335 ? 24.433 12.311 -32.989 1.00 63.31 335 ALA A O 1
ATOM 2637 N N . ARG A 1 336 ? 24.370 10.063 -33.212 1.00 63.47 336 ARG A N 1
ATOM 2638 C CA . ARG A 1 336 ? 23.433 10.016 -34.336 1.00 63.47 336 ARG A CA 1
ATOM 2639 C C . ARG A 1 336 ? 21.988 10.163 -33.863 1.00 63.47 336 ARG A C 1
ATOM 2641 O O . ARG A 1 336 ? 21.155 10.656 -34.618 1.00 63.47 336 ARG A O 1
ATOM 2648 N N . SER A 1 337 ? 21.700 9.808 -32.612 1.00 66.19 337 SER A N 1
ATOM 2649 C CA . SER A 1 337 ? 20.404 10.027 -31.980 1.00 66.19 337 SER A CA 1
ATOM 2650 C C . SER A 1 337 ? 20.197 11.516 -31.682 1.00 66.19 337 SER A C 1
ATOM 2652 O O . SER A 1 337 ? 20.841 12.118 -30.823 1.00 66.19 337 SER A O 1
ATOM 2654 N N . SER A 1 338 ? 19.251 12.149 -32.374 1.00 57.09 338 SER A N 1
ATOM 2655 C CA . SER A 1 338 ? 18.945 13.573 -32.199 1.00 57.09 338 SER A CA 1
ATOM 2656 C C . SER A 1 338 ? 18.251 13.906 -30.865 1.00 57.09 338 SER A C 1
ATOM 2658 O O . SER A 1 338 ? 17.964 15.078 -30.616 1.00 57.09 338 SER A O 1
ATOM 2660 N N . LYS A 1 339 ? 18.033 12.936 -29.970 1.00 63.28 339 LYS A N 1
ATOM 2661 C CA . LYS A 1 339 ? 17.087 13.034 -28.844 1.00 63.28 339 LYS A CA 1
ATOM 2662 C C . LYS A 1 339 ? 17.700 13.141 -27.438 1.00 63.28 339 LYS A C 1
ATOM 2664 O O . LYS A 1 339 ? 16.966 13.060 -26.459 1.00 63.28 339 LYS A O 1
ATOM 2669 N N . LEU A 1 340 ? 19.009 13.359 -27.293 1.00 62.88 340 LEU A N 1
ATOM 2670 C CA . LEU A 1 340 ? 19.599 13.558 -25.960 1.00 62.88 340 LEU A CA 1
ATOM 2671 C C . LEU A 1 340 ? 19.162 14.886 -25.325 1.00 62.88 340 LEU A C 1
ATOM 2673 O O . LEU A 1 340 ? 19.282 15.951 -25.940 1.00 62.88 340 LEU A O 1
ATOM 2677 N N . SER A 1 341 ? 18.739 14.810 -24.066 1.00 71.88 341 SER A N 1
ATOM 2678 C CA . SER A 1 341 ? 18.591 15.945 -23.156 1.00 71.88 341 SER A CA 1
ATOM 2679 C C . SER A 1 341 ? 19.953 16.485 -22.703 1.00 71.88 341 SER A C 1
ATOM 2681 O O . SER A 1 341 ? 20.951 15.759 -22.638 1.00 71.88 341 SER A O 1
ATOM 2683 N N . ASP A 1 342 ? 19.989 17.757 -22.303 1.00 67.62 342 ASP A N 1
ATOM 2684 C CA . ASP A 1 342 ? 21.203 18.387 -21.769 1.00 67.62 342 ASP A CA 1
ATOM 2685 C C . ASP A 1 342 ? 21.734 17.659 -20.522 1.00 67.62 342 ASP A C 1
ATOM 2687 O O . ASP A 1 342 ? 22.944 17.574 -20.309 1.00 67.62 342 ASP A O 1
ATOM 2691 N N . THR A 1 343 ? 20.853 17.090 -19.692 1.00 69.19 343 THR A N 1
ATOM 2692 C CA . THR A 1 343 ? 21.238 16.316 -18.500 1.00 69.19 343 THR A CA 1
ATOM 2693 C C . THR A 1 343 ? 21.996 15.039 -18.870 1.00 69.19 343 THR A C 1
ATOM 2695 O O . THR A 1 343 ? 23.035 14.749 -18.271 1.00 69.19 343 THR A O 1
ATOM 2698 N N . GLN A 1 344 ? 21.518 14.303 -19.877 1.00 65.69 344 GLN A N 1
ATOM 2699 C CA . GLN A 1 344 ? 22.168 13.088 -20.382 1.00 65.69 344 GLN A CA 1
ATOM 2700 C C . GLN A 1 344 ? 23.547 13.405 -20.954 1.00 65.69 344 GLN A C 1
ATOM 2702 O O . GLN A 1 344 ? 24.540 12.776 -20.583 1.00 65.69 344 GLN A O 1
ATOM 2707 N N . LEU A 1 345 ? 23.631 14.446 -21.785 1.00 69.25 345 LEU A N 1
ATOM 2708 C CA . LEU A 1 345 ? 24.894 14.868 -22.377 1.00 69.25 345 LEU A CA 1
ATOM 2709 C C . LEU A 1 345 ? 25.910 15.287 -21.301 1.00 69.25 345 LEU A C 1
ATOM 2711 O O . LEU A 1 345 ? 27.074 14.893 -21.347 1.00 69.25 345 LEU A O 1
ATOM 2715 N N . ASN A 1 346 ? 25.457 16.015 -20.277 1.00 66.50 346 ASN A N 1
ATOM 2716 C CA . ASN A 1 346 ? 26.280 16.392 -19.129 1.00 66.50 346 ASN A CA 1
ATOM 2717 C C . ASN A 1 346 ? 26.834 15.182 -18.360 1.00 66.50 346 ASN A C 1
ATOM 2719 O O . ASN A 1 346 ? 27.973 15.230 -17.892 1.00 66.50 346 ASN A O 1
ATOM 2723 N N . LYS A 1 347 ? 26.055 14.103 -18.212 1.00 67.06 347 LYS A N 1
ATOM 2724 C CA . LYS A 1 347 ? 26.499 12.870 -17.540 1.00 67.06 347 LYS A CA 1
ATOM 2725 C C . LYS A 1 347 ? 27.648 12.209 -18.315 1.00 67.06 347 LYS A C 1
ATOM 2727 O O . LYS A 1 347 ? 28.680 11.918 -17.709 1.00 67.06 347 LYS A O 1
ATOM 2732 N N . ILE A 1 348 ? 27.515 12.084 -19.641 1.00 67.44 348 ILE A N 1
ATOM 2733 C CA . ILE A 1 348 ? 28.556 11.539 -20.536 1.00 67.44 348 ILE A CA 1
ATOM 2734 C C . ILE A 1 348 ? 29.834 12.386 -20.460 1.00 67.44 348 ILE A C 1
ATOM 2736 O O . ILE A 1 348 ? 30.924 11.856 -20.235 1.00 67.44 348 ILE A O 1
ATOM 2740 N N . ILE A 1 349 ? 29.702 13.715 -20.573 1.00 68.06 349 ILE A N 1
ATOM 2741 C CA . ILE A 1 349 ? 30.834 14.653 -20.508 1.00 68.06 349 ILE A CA 1
ATOM 2742 C C . ILE A 1 349 ? 31.589 14.510 -19.179 1.00 68.06 349 ILE A C 1
ATOM 2744 O O . ILE A 1 349 ? 32.815 14.400 -19.174 1.00 68.06 349 ILE A O 1
ATOM 2748 N N . ARG A 1 350 ? 30.876 14.471 -18.043 1.00 68.12 350 ARG A N 1
ATOM 2749 C CA . ARG A 1 350 ? 31.501 14.325 -16.715 1.00 68.12 350 ARG A CA 1
ATOM 2750 C C . ARG A 1 350 ? 32.201 12.982 -16.536 1.00 68.12 350 ARG A C 1
ATOM 2752 O O . ARG A 1 350 ? 33.237 12.945 -15.876 1.00 68.12 350 ARG A O 1
ATOM 2759 N N . HIS A 1 351 ? 31.644 11.897 -17.076 1.00 65.75 351 HIS A N 1
ATOM 2760 C CA . HIS A 1 351 ? 32.276 10.580 -17.000 1.00 65.75 351 HIS A CA 1
ATOM 2761 C C . HIS A 1 351 ? 33.631 10.599 -17.717 1.00 65.75 351 HIS A C 1
ATOM 2763 O O . HIS A 1 351 ? 34.643 10.216 -17.133 1.00 65.75 351 HIS A O 1
ATOM 2769 N N . MET A 1 352 ? 33.671 11.110 -18.948 1.00 60.62 352 MET A N 1
ATOM 2770 C CA . MET A 1 352 ? 34.908 11.161 -19.729 1.00 60.62 352 MET A CA 1
ATOM 2771 C C . MET A 1 352 ? 35.928 12.165 -19.191 1.00 60.62 352 MET A C 1
ATOM 2773 O O . MET A 1 352 ? 37.122 11.904 -19.243 1.00 60.62 352 MET A O 1
ATOM 2777 N N . ALA A 1 353 ? 35.488 13.287 -18.615 1.00 61.94 353 ALA A N 1
ATOM 2778 C CA . ALA A 1 353 ? 36.398 14.251 -17.992 1.00 61.94 353 ALA A CA 1
ATOM 2779 C C . ALA A 1 353 ? 37.217 13.637 -16.839 1.00 61.94 353 ALA A C 1
ATOM 2781 O O . ALA A 1 353 ? 38.304 14.112 -16.529 1.00 61.94 353 ALA A O 1
ATOM 2782 N N . ARG A 1 354 ? 36.707 12.572 -16.205 1.00 62.94 354 ARG A N 1
ATOM 2783 C CA . ARG A 1 354 ? 37.403 11.840 -15.135 1.00 62.94 354 ARG A CA 1
ATOM 2784 C C . ARG A 1 354 ? 38.374 10.774 -15.648 1.00 62.94 354 ARG A C 1
ATOM 2786 O O . ARG A 1 354 ? 39.173 10.278 -14.861 1.00 62.94 354 ARG A O 1
ATOM 2793 N N . LYS A 1 355 ? 38.298 10.405 -16.929 1.00 60.50 355 LYS A N 1
ATOM 2794 C CA . LYS A 1 355 ? 39.157 9.407 -17.578 1.00 60.50 355 LYS A CA 1
ATOM 2795 C C . LYS A 1 355 ? 39.556 9.932 -18.963 1.00 60.50 355 LYS A C 1
ATOM 2797 O O . LYS A 1 355 ? 38.831 9.661 -19.921 1.00 60.50 355 LYS A O 1
ATOM 2802 N N . PRO A 1 356 ? 40.647 10.715 -19.080 1.00 55.00 356 PRO A N 1
ATOM 2803 C CA . PRO A 1 356 ? 41.074 11.268 -20.362 1.00 55.00 356 PRO A CA 1
ATOM 2804 C C . PRO A 1 356 ? 41.317 10.125 -21.353 1.00 55.00 356 PRO A C 1
ATOM 2806 O O . PRO A 1 356 ? 42.245 9.338 -21.197 1.00 55.00 356 PRO A O 1
ATOM 2809 N N . HIS A 1 357 ? 40.426 10.008 -22.336 1.00 56.06 357 HIS A N 1
ATOM 2810 C CA . HIS A 1 357 ? 40.444 8.950 -23.341 1.00 56.06 357 HIS A CA 1
ATOM 2811 C C . HIS A 1 357 ? 40.985 9.515 -24.667 1.00 56.06 357 HIS A C 1
ATOM 2813 O O . HIS A 1 357 ? 40.633 10.649 -25.017 1.00 56.06 357 HIS A O 1
ATOM 2819 N N . PRO A 1 358 ? 41.754 8.746 -25.464 1.00 51.62 358 PRO A N 1
ATOM 2820 C CA . PRO A 1 358 ? 42.264 9.174 -26.778 1.00 51.62 358 PRO A CA 1
ATOM 2821 C C . PRO A 1 358 ? 41.191 9.634 -27.783 1.00 51.62 358 PRO A C 1
ATOM 2823 O O . PRO A 1 358 ? 41.494 10.251 -28.801 1.00 51.62 358 PRO A O 1
ATOM 2826 N N . THR A 1 359 ? 39.920 9.346 -27.506 1.00 54.50 359 THR A N 1
ATOM 2827 C CA . THR A 1 359 ? 38.765 9.589 -28.381 1.00 54.50 359 THR A CA 1
ATOM 2828 C C . THR A 1 359 ? 37.927 10.806 -27.991 1.00 54.50 359 THR A C 1
ATOM 2830 O O . THR A 1 359 ? 36.868 11.032 -28.582 1.00 54.50 359 THR A O 1
ATOM 2833 N N . GLY A 1 360 ? 38.400 11.646 -27.057 1.00 54.78 360 GLY A N 1
ATOM 2834 C CA . GLY A 1 360 ? 37.744 12.913 -26.693 1.00 54.78 360 GLY A CA 1
ATOM 2835 C C . GLY A 1 360 ? 37.452 13.836 -27.890 1.00 54.78 360 GLY A C 1
ATOM 2836 O O . GLY A 1 360 ? 36.535 14.653 -27.844 1.00 54.78 360 GLY A O 1
ATOM 2837 N N . SER A 1 361 ? 38.162 13.649 -29.003 1.00 55.19 361 SER A N 1
ATOM 2838 C CA . SER A 1 361 ? 37.957 14.307 -30.295 1.00 55.19 361 SER A CA 1
ATOM 2839 C C . SER A 1 361 ? 36.618 13.994 -30.976 1.00 55.19 361 SER A C 1
ATOM 2841 O O . SER A 1 361 ? 36.027 14.892 -31.579 1.00 55.19 361 SER A O 1
ATOM 2843 N N . ALA A 1 362 ? 36.094 12.771 -30.851 1.00 54.19 362 ALA A N 1
ATOM 2844 C CA . ALA A 1 362 ? 34.842 12.377 -31.500 1.00 54.19 362 ALA A CA 1
ATOM 2845 C C . ALA A 1 362 ? 33.627 13.078 -30.868 1.00 54.19 362 ALA A C 1
ATOM 2847 O O . ALA A 1 362 ? 32.797 13.645 -31.573 1.00 54.19 362 ALA A O 1
ATOM 2848 N N . LEU A 1 363 ? 33.553 13.129 -29.535 1.00 53.53 363 LEU A N 1
ATOM 2849 C CA . LEU A 1 363 ? 32.446 13.768 -28.806 1.00 53.53 363 LEU A CA 1
ATOM 2850 C C . LEU A 1 363 ? 32.468 15.288 -28.892 1.00 53.53 363 LEU A C 1
ATOM 2852 O O . LEU A 1 363 ? 31.415 15.916 -28.888 1.00 53.53 363 LEU A O 1
ATOM 2856 N N . VAL A 1 364 ? 33.652 15.881 -29.018 1.00 56.25 364 VAL A N 1
ATOM 2857 C CA . VAL A 1 364 ? 33.789 17.313 -29.287 1.00 56.25 364 VAL A CA 1
ATOM 2858 C C . VAL A 1 364 ? 33.220 17.614 -30.663 1.00 56.25 364 VAL A C 1
ATOM 2860 O O . VAL A 1 364 ? 32.394 18.504 -30.773 1.00 56.25 364 VAL A O 1
ATOM 2863 N N . ALA A 1 365 ? 33.510 16.808 -31.686 1.00 54.56 365 ALA A N 1
ATOM 2864 C CA . ALA A 1 365 ? 32.860 16.967 -32.985 1.00 54.56 365 ALA A CA 1
ATOM 2865 C C . ALA A 1 365 ? 31.322 16.832 -32.906 1.00 54.56 365 ALA A C 1
ATOM 2867 O O . ALA A 1 365 ? 30.610 17.555 -33.599 1.00 54.56 365 ALA A O 1
ATOM 2868 N N . ILE A 1 366 ? 30.796 15.967 -32.034 1.00 56.56 366 ILE A N 1
ATOM 2869 C CA . ILE A 1 366 ? 29.351 15.753 -31.838 1.00 56.56 366 ILE A CA 1
ATOM 2870 C C . ILE A 1 366 ? 28.699 16.920 -31.076 1.00 56.56 366 ILE A C 1
ATOM 2872 O O . ILE A 1 366 ? 27.672 17.447 -31.505 1.00 56.56 366 ILE A O 1
ATOM 2876 N N . ALA A 1 367 ? 29.312 17.374 -29.981 1.00 55.00 367 ALA A N 1
ATOM 2877 C CA . ALA A 1 367 ? 28.853 18.512 -29.190 1.00 55.00 367 ALA A CA 1
ATOM 2878 C C . ALA A 1 367 ? 28.959 19.830 -29.978 1.00 55.00 367 ALA A C 1
ATOM 2880 O O . ALA A 1 367 ? 28.023 20.626 -29.959 1.00 55.00 367 ALA A O 1
ATOM 2881 N N . LEU A 1 368 ? 30.047 20.031 -30.732 1.00 55.50 368 LEU A N 1
ATOM 2882 C CA . LEU A 1 368 ? 30.237 21.182 -31.623 1.00 55.50 368 LEU A CA 1
ATOM 2883 C C . LEU A 1 368 ? 29.228 21.185 -32.786 1.00 55.50 368 LEU A C 1
ATOM 2885 O O . LEU A 1 368 ? 28.796 22.253 -33.204 1.00 55.50 368 LEU A O 1
ATOM 2889 N N . ARG A 1 369 ? 28.814 20.013 -33.297 1.00 56.75 369 ARG A N 1
ATOM 2890 C CA . ARG A 1 369 ? 27.762 19.910 -34.330 1.00 56.75 369 ARG A CA 1
ATOM 2891 C C . ARG A 1 369 ? 26.360 20.219 -33.797 1.00 56.75 369 ARG A C 1
ATOM 2893 O O . ARG A 1 369 ? 25.531 20.706 -34.558 1.00 56.75 369 ARG A O 1
ATOM 2900 N N . ARG A 1 370 ? 26.081 19.932 -32.520 1.00 55.59 370 ARG A N 1
ATOM 2901 C CA . ARG A 1 370 ? 24.753 20.123 -31.904 1.00 55.59 370 ARG A CA 1
ATOM 2902 C C . ARG A 1 370 ? 24.561 21.520 -31.309 1.00 55.59 370 ARG A C 1
ATOM 2904 O O . ARG A 1 370 ? 23.463 22.063 -31.389 1.00 55.59 370 ARG A O 1
ATOM 2911 N N . TYR A 1 371 ? 25.610 22.121 -30.750 1.00 55.41 371 TYR A N 1
ATOM 2912 C CA . TYR A 1 371 ? 25.577 23.492 -30.240 1.00 55.41 371 TYR A CA 1
ATOM 2913 C C . TYR A 1 371 ? 26.216 24.443 -31.254 1.00 55.41 371 TYR A C 1
ATOM 2915 O O . TYR A 1 371 ? 27.417 24.688 -31.224 1.00 55.41 371 TYR A O 1
ATOM 2923 N N . SER A 1 372 ? 25.397 25.031 -32.127 1.00 47.75 372 SER A N 1
ATOM 2924 C CA . SER A 1 372 ? 25.824 26.088 -33.059 1.00 47.75 372 SER A CA 1
ATOM 2925 C C . SER A 1 372 ? 26.107 27.436 -32.374 1.00 47.75 372 SER A C 1
ATOM 2927 O O . SER A 1 372 ? 26.548 28.380 -33.027 1.00 47.75 372 SER A O 1
ATOM 2929 N N . ARG A 1 373 ? 25.860 27.548 -31.059 1.00 48.72 373 ARG A N 1
ATOM 2930 C CA . ARG A 1 373 ? 26.124 28.746 -30.249 1.00 48.72 373 ARG A CA 1
ATOM 2931 C C . ARG A 1 373 ? 26.971 28.404 -29.017 1.00 48.72 373 ARG A C 1
ATOM 2933 O O . ARG A 1 373 ? 26.706 27.386 -28.373 1.00 48.72 373 ARG A O 1
ATOM 2940 N N . PRO A 1 374 ? 27.944 29.256 -28.648 1.00 50.59 374 PRO A N 1
ATOM 2941 C CA . PRO A 1 374 ? 28.800 29.035 -27.490 1.00 50.59 374 PRO A CA 1
ATOM 2942 C C . PRO A 1 374 ? 27.983 29.148 -26.197 1.00 50.59 374 PRO A C 1
ATOM 2944 O O . PRO A 1 374 ? 27.638 30.232 -25.734 1.00 50.59 374 PRO A O 1
ATOM 2947 N N . THR A 1 375 ? 27.648 28.003 -25.608 1.00 61.78 375 THR A N 1
ATOM 2948 C CA . THR A 1 375 ? 27.122 27.905 -24.242 1.00 61.78 375 THR A CA 1
ATOM 2949 C C . THR A 1 375 ? 28.274 27.697 -23.251 1.00 61.78 375 THR A C 1
ATOM 2951 O O . THR A 1 375 ? 29.380 27.308 -23.626 1.00 61.78 375 THR A O 1
ATOM 2954 N N . ARG A 1 376 ? 28.036 27.883 -21.943 1.00 54.97 376 ARG A N 1
ATOM 2955 C CA . ARG A 1 376 ? 29.029 27.499 -20.911 1.00 54.97 376 ARG A CA 1
ATOM 2956 C C . ARG A 1 376 ? 29.447 26.027 -21.025 1.00 54.97 376 ARG A C 1
ATOM 2958 O O . ARG A 1 376 ? 30.583 25.690 -20.703 1.00 54.97 376 ARG A O 1
ATOM 2965 N N . LEU A 1 377 ? 28.542 25.172 -21.505 1.00 49.94 377 LEU A N 1
ATOM 2966 C CA . LEU A 1 377 ? 28.807 23.760 -21.753 1.00 49.94 377 LEU A CA 1
ATOM 2967 C C . LEU A 1 377 ? 29.750 23.563 -22.947 1.00 49.94 377 LEU A C 1
ATOM 2969 O O . LEU A 1 377 ? 30.717 22.815 -22.831 1.00 49.94 377 LEU A O 1
ATOM 2973 N N . TYR A 1 378 ? 29.522 24.289 -24.045 1.00 59.84 378 TYR A N 1
ATOM 2974 C CA . TYR A 1 378 ? 30.409 24.318 -25.211 1.00 59.84 378 TYR A CA 1
ATOM 2975 C C . TYR A 1 378 ? 31.845 24.695 -24.818 1.00 59.84 378 TYR A C 1
ATOM 2977 O O . TYR A 1 378 ? 32.784 23.980 -25.155 1.00 59.84 378 TYR A O 1
ATOM 2985 N N . GLU A 1 379 ? 32.023 25.762 -24.032 1.00 62.56 379 GLU A N 1
ATOM 2986 C CA . GLU A 1 379 ? 33.357 26.196 -23.589 1.00 62.56 379 GLU A CA 1
ATOM 2987 C C . GLU A 1 379 ? 34.008 25.230 -22.587 1.00 62.56 379 GLU A C 1
ATOM 2989 O O . GLU A 1 379 ? 35.234 25.110 -22.544 1.00 62.56 379 GLU A O 1
ATOM 2994 N N . GLY A 1 380 ? 33.210 24.516 -21.788 1.00 62.78 380 GLY A N 1
ATOM 2995 C CA . GLY A 1 380 ? 33.702 23.444 -20.921 1.00 62.78 380 GLY A CA 1
ATOM 2996 C C . GLY A 1 380 ? 34.227 22.250 -21.723 1.00 62.78 380 GLY A C 1
ATOM 2997 O O . GLY A 1 380 ? 35.343 21.788 -21.494 1.00 62.78 380 GLY A O 1
ATOM 2998 N N . VAL A 1 381 ? 33.456 21.796 -22.715 1.00 56.31 381 VAL A N 1
ATOM 2999 C CA . VAL A 1 381 ? 33.824 20.684 -23.608 1.00 56.31 381 VAL A CA 1
ATOM 3000 C C . VAL A 1 381 ? 35.028 21.048 -24.481 1.00 56.31 381 VAL A C 1
ATOM 3002 O O . VAL A 1 381 ? 35.955 20.251 -24.622 1.00 56.31 381 VAL A O 1
ATOM 3005 N N . ARG A 1 382 ? 35.064 22.274 -25.012 1.00 62.94 382 ARG A N 1
ATOM 3006 C CA . ARG A 1 382 ? 36.182 22.797 -25.807 1.00 62.94 382 ARG A CA 1
ATOM 3007 C C . ARG A 1 382 ? 37.479 22.891 -25.000 1.00 62.94 382 ARG A C 1
ATOM 3009 O O . ARG A 1 382 ? 38.534 22.555 -25.528 1.00 62.94 382 ARG A O 1
ATOM 3016 N N . ARG A 1 383 ? 37.427 23.300 -23.727 1.00 64.00 383 ARG A N 1
ATOM 3017 C CA . ARG A 1 383 ? 38.619 23.315 -22.859 1.00 64.00 383 ARG A CA 1
ATOM 3018 C C . ARG A 1 383 ? 39.171 21.919 -22.601 1.00 64.00 383 ARG A C 1
ATOM 3020 O O . ARG A 1 383 ? 40.367 21.715 -22.770 1.00 64.00 383 ARG A O 1
ATOM 3027 N N . LEU A 1 384 ? 38.304 20.963 -22.264 1.00 56.38 384 LEU A N 1
ATOM 3028 C CA . LEU A 1 384 ? 38.706 19.568 -22.054 1.00 56.38 384 LEU A CA 1
ATOM 3029 C C . LEU A 1 384 ? 39.333 18.961 -23.320 1.00 56.38 384 LEU A C 1
ATOM 3031 O O . LEU A 1 384 ? 40.315 18.231 -23.235 1.00 56.38 384 LEU A O 1
ATOM 3035 N N . TYR A 1 385 ? 38.811 19.313 -24.498 1.00 60.62 385 TYR A N 1
ATOM 3036 C CA . TYR A 1 385 ? 39.385 18.916 -25.784 1.00 60.62 385 TYR A CA 1
ATOM 3037 C C . TYR A 1 385 ? 40.792 19.463 -26.015 1.00 60.62 385 TYR A C 1
ATOM 3039 O O . TYR A 1 385 ? 41.691 18.722 -26.405 1.00 60.62 385 TYR A O 1
ATOM 3047 N N . LEU A 1 386 ? 40.976 20.766 -25.798 1.00 62.53 386 LEU A N 1
ATOM 3048 C CA . LEU A 1 386 ? 42.260 21.428 -26.008 1.00 62.53 386 LEU A CA 1
ATOM 3049 C C . LEU A 1 386 ? 43.316 20.908 -25.021 1.00 62.53 386 LEU A C 1
ATOM 3051 O O . LEU A 1 386 ? 44.429 20.615 -25.447 1.00 62.53 386 LEU A O 1
ATOM 3055 N N . GLN A 1 387 ? 42.943 20.674 -23.758 1.00 59.00 387 GLN A N 1
ATOM 3056 C CA . GLN A 1 387 ? 43.812 20.025 -22.767 1.00 59.00 387 GLN A CA 1
ATOM 3057 C C . GLN A 1 387 ? 44.204 18.602 -23.186 1.00 59.00 387 GLN A C 1
ATOM 3059 O O . GLN A 1 387 ? 45.374 18.240 -23.129 1.00 59.00 387 GLN A O 1
ATOM 3064 N N . ALA A 1 388 ? 43.255 17.801 -23.683 1.00 52.41 388 ALA A N 1
ATOM 3065 C CA . ALA A 1 388 ? 43.537 16.437 -24.137 1.00 52.41 388 ALA A CA 1
ATOM 3066 C C . ALA A 1 388 ? 44.474 16.373 -25.360 1.00 52.41 388 ALA A C 1
ATOM 3068 O O . ALA A 1 388 ? 45.120 15.351 -25.577 1.00 52.41 388 ALA A O 1
ATOM 3069 N N . ARG A 1 389 ? 44.571 17.445 -26.161 1.00 55.00 389 ARG A N 1
ATOM 3070 C CA . ARG A 1 389 ? 45.516 17.543 -27.291 1.00 55.00 389 ARG A CA 1
ATOM 3071 C C . ARG A 1 389 ? 46.852 18.198 -26.925 1.00 55.00 389 ARG A C 1
ATOM 3073 O O . ARG A 1 389 ? 47.660 18.406 -27.825 1.00 55.00 389 ARG A O 1
ATOM 3080 N N . GLY A 1 390 ? 47.071 18.547 -25.655 1.00 62.47 390 GLY A N 1
ATOM 3081 C CA . GLY A 1 390 ? 48.242 19.321 -25.228 1.00 62.47 390 GLY A CA 1
ATOM 3082 C C . GLY A 1 390 ? 48.284 20.733 -25.826 1.00 62.47 390 GLY A C 1
ATOM 3083 O O . GLY A 1 390 ? 49.353 21.315 -25.961 1.00 62.47 390 GLY A O 1
ATOM 3084 N N . ALA A 1 391 ? 47.129 21.264 -26.240 1.00 59.44 391 ALA A N 1
ATOM 3085 C CA . ALA A 1 391 ? 46.979 22.600 -26.815 1.00 59.44 391 ALA A CA 1
ATOM 3086 C C . ALA A 1 391 ? 46.577 23.657 -25.762 1.00 59.44 391 ALA A C 1
ATOM 3088 O O . ALA A 1 391 ? 46.267 24.793 -26.125 1.00 59.44 391 ALA A O 1
ATOM 3089 N N . LEU A 1 392 ? 46.542 23.267 -24.482 1.00 50.94 392 LEU A N 1
ATOM 3090 C CA . LEU A 1 392 ? 46.298 24.093 -23.297 1.00 50.94 392 LEU A CA 1
ATOM 3091 C C . LEU A 1 392 ? 47.190 23.648 -22.144 1.00 50.94 392 LEU A C 1
ATOM 3093 O O . LEU A 1 392 ? 47.422 22.420 -22.049 1.00 50.94 392 LEU A O 1
#

Solvent-accessible surface area (backbone atoms only — not comparable to full-atom values): 21243 Å² total; per-residue (Å²): 136,72,52,48,33,33,65,45,42,56,95,42,50,68,37,36,59,42,30,51,56,22,44,57,54,51,39,98,62,56,37,38,36,37,12,58,36,69,66,31,29,68,72,35,60,82,39,92,59,42,52,51,41,67,55,96,58,101,74,66,61,86,82,44,62,41,61,48,34,40,46,52,49,53,51,51,52,52,49,35,69,75,66,35,38,41,31,41,34,36,48,66,36,37,44,45,41,66,51,67,88,62,41,77,78,31,37,33,18,29,24,40,41,78,63,62,51,57,72,51,20,74,74,69,72,38,32,56,36,77,47,35,34,21,38,38,68,46,62,19,39,51,41,42,52,55,53,38,49,61,40,8,69,71,68,37,33,46,45,50,24,47,42,56,50,49,62,73,44,32,94,63,76,50,76,47,75,54,97,90,36,73,23,36,30,38,59,30,64,60,88,50,48,79,32,35,37,33,38,38,29,50,53,40,36,18,57,43,50,94,67,66,56,48,91,72,33,25,29,38,38,43,85,82,51,77,96,44,44,70,54,50,37,56,46,54,53,64,33,46,56,89,24,36,70,59,92,53,82,76,68,86,78,58,90,88,55,56,68,67,54,48,50,54,31,55,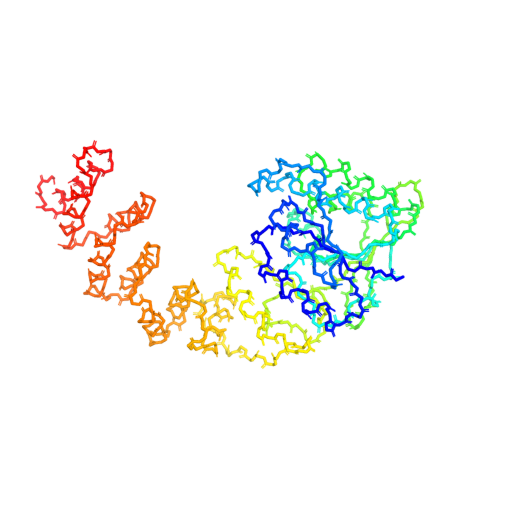49,40,64,74,41,53,91,68,50,56,78,87,40,27,53,58,39,20,52,34,21,46,74,64,68,34,60,64,60,14,49,52,32,52,60,73,40,83,76,67,63,51,66,50,38,53,55,51,26,58,46,24,53,76,69,70,35,55,72,59,21,50,52,40,48,55,48,53,63,69,44,90,68,65,50,73,69,58,52,51,51,54,53,56,56,43,72,76,48,89,54,98,59,53,65,59,56,45,56,44,51,56,69,71,46,88,59,92,41,76,63,50,55,51,51,51,49,55,43,33,42,75,69,70,74,95

InterPro domains:
  IPR005069 Nucleotide-diphospho-sugar transferase [PF03407] (27-172)
  IPR052636 UDP-D-xylose:L-fucose alpha-1,3-D-xylosyltransferase [PTHR47032] (5-168)

Foldseek 3Di:
DAAEEEEDEPLCVLLLVLQLVLCVLAPVAAHEYEYAEPNVQVVPVPPPRYNYDYQPDHDPPVPPLLVVQLSRLVVVLVCCVPPPKYKYAYSLWHFLHHCVVVAPPFQKEFEWDQDPPPVLCVVQVIFTDPRTMMGHGDQQSNLLSVQLSVQSVVVSHSRNSNRVVVVVFWPHWDWDDDLNDIWTWTWGGSPRDTGIYIHDYCLQRNQDDLQPRHPNYRIHRHDDDVLCSLLSSLQSSPLQDSSHGDNDDQDPDQPPDDPNLSVSLSSCVVCPVVRDLSCLLSNLLSCVVSVVNVSNVVSVVVPPPDAEPSLLSVLVSCVVVVVVVVSVVSVVSHLVHPHYDPVSLVVVLVVCLVPPDPVLVVVLVSVCVNDVDDDPVNVVSVVSVCVSVVND

Secondary structure (DSSP, 8-state):
-PPEEEEE-GGGHHHHHHHHHHHHHH--SPEEEEESSHHHHHHHTT-TTEEEEE-S-TT--TT-HHHHHHHHHHHHHHHHHHSSSEEEE-TT-EESS--GGGTTSSSEEEEEES-S-HHHHHHHS-EEEEEEEEE--SHHHHHHHHHHHHHHHHHS-HHHHHHHHHHHH-S--EEEEETTEEEEEEEEE-SSSEEEEEEE-TTTEE-S-TTS--TT-SEE-----GGGHHHHHHHHHHHEETTEE------SPPTTS-HHHHHHHHHHHHHGGGS-GGGHHHHHHHHHHTT-HHHHHHHHHHTSS--THHHHHHHHHHHHTT-HHHHHHHHHHHHH-TT--HHHHHHHHHHHHTS--TTHHHHHHHHHHH-SS--HHHHHHHHHHHHHTT--

Organism: NCBI:txid2692619

pLDDT: mean 81.54, std 15.51, range [47.75, 98.81]

Nearest PDB structures (foldseek):
  5c48-assembly1_A-2  TM=5.992E-01  e=1.200E-04  Homo sapiens
  3u0x-assembly1_A  TM=5.879E-01  e=1.264E-04  Homo sapiens
  2vxm-assembly1_A  TM=6.225E-01  e=6.692E-04  Bos taurus
  8j2n-assembly2_B  TM=5.772E-01  e=1.317E-03  Mycobacterium tuberculosis H37Rv
  2ond-assembly1_B  TM=5.920E-01  e=3.614E+00  Mus musculus

Radius of gyration: 25.23 Å; Cα contacts (8 Å, |Δi|>4): 609; chains: 1; bounding box: 69×50×61 Å